Protein AF-A0A2G8K0S3-F1 (afdb_monomer)

Sequence (500 aa):
MGYPFFILQLLAITYTLSIPRPRWLHSAFIFISSLFFMLCWQFAQFTLLTQMLSIFATFMLGYIRLSTLRCVLQGQSVALVTAYILLFGNELLLTSYYPACLITLWVIVCLEPVFQVHSSRIALWILQSVILVAGTASFKFLISSLLHVADDAHIGNLLMSKISDYKDFHTLLYICSKEFDFIETETIFRFLYSLLLPSALAALLMVMYNLLKGEYNRWSRQGDAGIKNKIDLQTNPKEGAEFVYHIFQTCAFVIMAGLIMRLKLFLHSSTLFTELLCWHLVRPDGDGHYPSRRDNLSFQVFHFIKEPVTHRALVVALIAVMTVKGVDNIREQRGHVGDFENGRLEDALEWIKSNTPKDAVFAGAMPTTSAVKLSTGRPIVNHPHYEDTEMRERTLKVYSIYSRKPTREVYSTLRDMRVQYVILEYSWCVRRYRPGCSLPEIWDVEDAENRGKEPTCMRLKRNAGPFFKEVFKNSEYTILKLNKVSQKINSQRIEVSATE

Mean predicted aligned error: 11.05 Å

InterPro domains:
  IPR018732 Dpy-19/Dpy-19-like [PF10034] (2-482)
  IPR018732 Dpy-19/Dpy-19-like [PTHR31488] (3-487)

Foldseek 3Di:
DLVVLVLQLLVLLLVLLQDPADDLVSLQSNLVSLLSNVLVDVPVLVLLQLLLVLLVVLVLVQQDALNSNVSNLNSNVNSLVVNCVVVVNPLSSQLDLRVQLSVLSVVCSVCVVVLVPDDDSVVSSVVSVCSNVVSSVVSSVVSCVVVVPPLCVLVVLLLCVLVHVRAALSNLLQDLDPQQDFADPVVVVLCVVLCNVVLLVVLLVLLVVLVVVVVVVVVVVCPPDVPPVVVCSNVDGDPDSSLSSLNSSLVVLVVVCRRGVNSVSSNSSSSVVSSVVSLVQQQDPDDPDDPNPNVVSHDCVPVVCNDNVVSVVVVVVSVVSSVVVVVVVVCVVVVPDPPPDDVVLVVVLVCCQPPDDQAAEEEEPQVSQVCNCVSRVYHYLEHDPCSDPVNVVSNVLSLLQLELDDLVVNLVSCVVSVHFKYKDFVCLNPPRPDVCNRSHSSVCVVVVPSPPHRTNNVVCVVPVPDQWDFDDDDPTITMIGGDPPDPPPVPVVVVVVVPD

Solvent-accessible surface area (backbone atoms only — not comparable to full-atom values): 27281 Å² total; per-residue (Å²): 125,24,63,66,30,47,54,49,29,54,50,42,50,41,52,44,54,71,42,96,76,69,54,68,67,55,20,50,49,32,17,53,23,47,26,52,18,45,73,51,27,96,64,37,54,61,58,53,35,49,48,54,52,18,49,47,55,29,34,74,74,40,28,46,49,70,71,48,54,49,37,51,51,50,11,50,52,53,17,50,58,51,38,35,59,76,54,74,62,46,58,72,67,61,50,30,65,35,52,17,38,54,54,30,51,51,52,50,67,68,44,45,77,62,56,75,77,76,66,56,73,66,59,48,51,52,50,53,50,48,48,44,56,52,38,18,53,50,43,24,52,51,48,24,59,74,69,71,54,76,57,69,55,58,62,52,47,43,54,40,37,71,79,43,92,53,82,52,57,70,42,43,66,46,48,53,33,82,54,47,22,56,61,54,67,67,59,54,50,53,30,52,77,41,45,52,49,59,52,33,50,51,29,50,52,52,51,49,52,51,54,50,48,53,50,48,54,51,57,63,62,47,77,81,51,88,64,70,58,69,61,47,53,76,75,46,56,45,82,62,35,44,57,53,26,40,50,47,38,32,53,53,26,49,54,46,15,47,58,24,35,70,42,41,64,59,30,54,53,39,34,50,52,42,35,54,51,44,56,64,49,65,56,61,90,81,71,97,80,66,94,66,93,54,80,88,63,69,66,69,85,51,72,88,62,77,48,61,62,62,53,52,50,50,52,52,49,52,52,52,58,36,42,58,55,48,50,54,53,49,51,57,62,67,64,67,77,59,94,82,70,52,66,72,58,50,54,53,45,52,46,48,57,74,76,48,64,72,79,45,27,34,34,48,56,37,73,58,29,45,50,41,35,72,78,56,62,28,46,60,72,32,48,78,60,60,67,45,66,69,42,37,54,44,36,56,59,59,52,40,46,36,15,34,54,58,65,69,57,43,49,48,58,40,47,76,69,59,44,41,32,38,45,46,52,57,61,60,64,69,48,60,83,48,94,69,37,22,50,34,49,34,37,34,74,80,40,62,87,40,54,90,51,72,37,29,45,60,47,41,71,77,50,38,64,88,57,29,39,81,77,47,75,63,100,54,48,32,36,32,34,56,50,89,76,69,83,68,69,72,63,69,64,57,58,64,70,73,73,114

Secondary structure (DSSP, 8-state):
--HHHHHHHHHHHHHHHH-SS--HHHHHHHHHHHHHHHHH-TTHHHHHHHHHHHHHHHHHTT-S-HHHHHHHHHHHHHHHHHHHHHTTS-HHHHHSHHHHHHHHHHHHHHHHHHHHHH--HHHHHHHHHHHHHHHHHHHHHHHHHHHT--TTHHHHHHHHHHHSS---HHHHHHHTSGGGSPPPHHHHHHHHHTTHHHHHHHHHHHHHHHHHHHHHHHHHHGGG-TTTHHHHHHHSPPS-HHHHHHHHHHHHHHHHHHH-GGGHHHHHHHHHHHHHHHHHHS-----TTS--TTGGG---TTTT---HHHHHHHHHHHHHHHHHHHHHHHHHHHH---TT--HHHHHHHHHHHHHS-TT--EES-HHHHHHHHHHH---BS--S--SSHHHHHHHHHHHGGGSSS-HHHHHHHHHHTT--EEEEESHHHH--SSTT-SHHHHHHHH-STTTTSPPHHHHHHH--TTTEEEEEE-SSEEEEEEP---TTHHHHHHHTTS--

Nearest PDB structures (foldseek):
  7zlj-assembly1_A  TM=8.811E-01  e=5.340E-25  Caenorhabditis elegans
  7zli-assembly1_A  TM=8.881E-01  e=1.053E-24  Caenorhabditis elegans
  7zlh-assembly1_A  TM=8.858E-01  e=1.248E-24  Caenorhabditis elegans

Structure (mmCIF, N/CA/C/O backbone):
data_AF-A0A2G8K0S3-F1
#
_entry.id   AF-A0A2G8K0S3-F1
#
loop_
_atom_site.group_PDB
_atom_site.id
_atom_site.type_symbol
_atom_site.label_atom_id
_atom_site.label_alt_id
_atom_site.label_comp_id
_atom_site.label_asym_id
_atom_site.label_entity_id
_atom_site.label_seq_id
_atom_site.pdbx_PDB_ins_code
_atom_site.Cartn_x
_atom_site.Cartn_y
_atom_site.Cartn_z
_atom_site.occupancy
_atom_site.B_iso_or_equiv
_atom_site.auth_seq_id
_atom_site.auth_comp_id
_atom_site.auth_asym_id
_atom_site.auth_atom_id
_atom_site.pdbx_PDB_model_num
ATOM 1 N N . MET A 1 1 ? -8.699 -10.081 -4.744 1.00 68.12 1 MET A N 1
ATOM 2 C CA . MET A 1 1 ? -9.479 -9.727 -5.951 1.00 68.12 1 MET A CA 1
ATOM 3 C C . MET A 1 1 ? -8.670 -8.921 -6.973 1.00 68.12 1 MET A C 1
ATOM 5 O O . MET A 1 1 ? -8.715 -9.286 -8.133 1.00 68.12 1 MET A O 1
ATOM 9 N N . GLY A 1 2 ? -7.894 -7.889 -6.600 1.00 84.50 2 GLY A N 1
ATOM 10 C CA . GLY A 1 2 ? -7.186 -7.039 -7.585 1.00 84.50 2 GLY A CA 1
ATOM 11 C C . GLY A 1 2 ? -5.970 -7.641 -8.319 1.00 84.50 2 GLY A C 1
ATOM 12 O O . GLY A 1 2 ? -5.589 -7.145 -9.374 1.00 84.50 2 GLY A O 1
ATOM 13 N N . TYR A 1 3 ? -5.355 -8.710 -7.804 1.00 85.75 3 TYR A N 1
ATOM 14 C CA . TYR A 1 3 ? -4.085 -9.232 -8.337 1.00 85.75 3 TYR A CA 1
ATOM 15 C C . TYR A 1 3 ? -4.113 -9.697 -9.814 1.00 85.75 3 TYR A C 1
ATOM 17 O O . TYR A 1 3 ? -3.181 -9.369 -10.548 1.00 85.75 3 TYR A O 1
ATOM 25 N N . PRO A 1 4 ? -5.160 -10.383 -10.316 1.00 89.88 4 PRO A N 1
ATOM 26 C CA . PRO A 1 4 ? -5.245 -10.731 -11.737 1.00 89.88 4 PRO A CA 1
ATOM 27 C C . PRO A 1 4 ? -5.252 -9.505 -12.659 1.00 89.88 4 PRO A C 1
ATOM 29 O O . PRO A 1 4 ? -4.610 -9.522 -13.707 1.00 89.88 4 PRO A O 1
ATOM 32 N N . PHE A 1 5 ? -5.920 -8.418 -12.256 1.00 91.31 5 PHE A N 1
ATOM 33 C CA . PHE A 1 5 ? -5.940 -7.170 -13.024 1.00 91.31 5 PHE A CA 1
ATOM 34 C C . PHE A 1 5 ? -4.572 -6.494 -13.045 1.00 91.31 5 PHE A C 1
ATOM 36 O O . PHE A 1 5 ? -4.172 -5.964 -14.076 1.00 91.31 5 PHE A O 1
ATOM 43 N N . PHE A 1 6 ? -3.814 -6.594 -11.953 1.00 90.19 6 PHE A N 1
ATOM 44 C CA . PHE A 1 6 ? -2.426 -6.147 -11.921 1.00 90.19 6 PHE A CA 1
ATOM 45 C C . PHE A 1 6 ? -1.531 -6.925 -12.904 1.00 90.19 6 PHE A C 1
ATOM 47 O O . PHE A 1 6 ? -0.765 -6.318 -13.651 1.00 90.19 6 PHE A O 1
ATOM 54 N N . ILE A 1 7 ? -1.654 -8.257 -12.966 1.00 88.94 7 ILE A N 1
ATOM 55 C CA . ILE A 1 7 ? -0.929 -9.080 -13.954 1.00 88.94 7 ILE A CA 1
ATOM 56 C C . ILE A 1 7 ? -1.318 -8.680 -15.383 1.00 88.94 7 ILE A C 1
ATOM 58 O O . ILE A 1 7 ? -0.447 -8.498 -16.236 1.00 88.94 7 ILE A O 1
ATOM 62 N N . LEU A 1 8 ? -2.619 -8.506 -15.639 1.00 89.31 8 LEU A N 1
ATOM 63 C CA . LEU A 1 8 ? -3.133 -8.058 -16.933 1.00 89.31 8 LEU A CA 1
ATOM 64 C C . LEU A 1 8 ? -2.541 -6.700 -17.325 1.00 89.31 8 LEU A C 1
ATOM 66 O O . LEU A 1 8 ? -2.153 -6.492 -18.473 1.00 89.31 8 LEU A O 1
ATOM 70 N N . GLN A 1 9 ? -2.425 -5.797 -16.358 1.00 92.06 9 GLN A N 1
ATOM 71 C CA . GLN A 1 9 ? -1.863 -4.473 -16.548 1.00 92.06 9 GLN A CA 1
ATOM 72 C C . GLN A 1 9 ? -0.352 -4.514 -16.839 1.00 92.06 9 GLN A C 1
ATOM 74 O O . GLN A 1 9 ? 0.115 -3.824 -17.747 1.00 92.06 9 GLN A O 1
ATOM 79 N N . LEU A 1 10 ? 0.421 -5.346 -16.129 1.00 89.69 10 LEU A N 1
ATOM 80 C CA . LEU A 1 10 ? 1.840 -5.573 -16.440 1.00 89.69 10 LEU A CA 1
ATOM 81 C C . LEU A 1 10 ? 2.018 -6.101 -17.869 1.00 89.69 10 LEU A C 1
ATOM 83 O O . LEU A 1 10 ? 2.890 -5.628 -18.602 1.00 89.69 10 LEU A O 1
ATOM 87 N N . LEU A 1 11 ? 1.166 -7.039 -18.289 1.00 88.44 11 LEU A N 1
ATOM 88 C CA . LEU A 1 11 ? 1.160 -7.573 -19.649 1.00 88.44 11 LEU A CA 1
ATOM 89 C C . LEU A 1 11 ? 0.812 -6.487 -20.677 1.00 88.44 11 LEU A C 1
ATOM 91 O O . LEU A 1 11 ? 1.513 -6.353 -21.680 1.00 88.44 11 LEU A O 1
ATOM 95 N N . ALA A 1 12 ? -0.212 -5.672 -20.406 1.00 89.00 12 ALA A N 1
ATOM 96 C CA . ALA A 1 12 ? -0.625 -4.554 -21.253 1.00 89.00 12 ALA A CA 1
ATOM 97 C C . ALA A 1 12 ? 0.519 -3.558 -21.491 1.00 89.00 12 ALA A C 1
ATOM 99 O O . ALA A 1 12 ? 0.788 -3.173 -22.633 1.00 89.00 12 ALA A O 1
ATOM 100 N N . ILE A 1 13 ? 1.222 -3.172 -20.423 1.00 90.62 13 ILE A N 1
ATOM 101 C CA . ILE A 1 13 ? 2.364 -2.255 -20.493 1.00 90.62 13 ILE A CA 1
ATOM 102 C C . ILE A 1 13 ? 3.507 -2.904 -21.274 1.00 90.62 13 ILE A C 1
ATOM 104 O O . ILE A 1 13 ? 3.992 -2.312 -22.234 1.00 90.62 13 ILE A O 1
ATOM 108 N N . THR A 1 14 ? 3.885 -4.139 -20.940 1.00 88.31 14 THR A N 1
ATOM 109 C CA . THR A 1 14 ? 4.968 -4.875 -21.620 1.00 88.31 14 THR A CA 1
ATOM 110 C C . THR A 1 14 ? 4.727 -4.974 -23.126 1.00 88.31 14 THR A C 1
ATOM 112 O O . THR A 1 14 ? 5.618 -4.699 -23.933 1.00 88.31 14 THR A O 1
ATOM 115 N N . TYR A 1 15 ? 3.497 -5.307 -23.519 1.00 85.12 15 TYR A N 1
ATOM 116 C CA . TYR A 1 15 ? 3.098 -5.384 -24.919 1.00 85.12 15 TYR A CA 1
ATOM 117 C C . TYR A 1 15 ? 3.166 -4.015 -25.608 1.00 85.12 15 TYR A C 1
ATOM 119 O O . TYR A 1 15 ? 3.706 -3.897 -26.706 1.00 85.12 15 TYR A O 1
ATOM 127 N N . THR A 1 16 ? 2.704 -2.959 -24.936 1.00 87.38 16 THR A N 1
ATOM 128 C CA . THR A 1 16 ? 2.753 -1.581 -25.452 1.00 87.38 16 THR A CA 1
ATOM 129 C C . THR A 1 16 ? 4.190 -1.087 -25.646 1.00 87.38 16 THR A C 1
ATOM 131 O O . THR A 1 16 ? 4.475 -0.410 -26.633 1.00 87.38 16 THR A O 1
ATOM 134 N N . LEU A 1 17 ? 5.106 -1.446 -24.739 1.00 84.44 17 LEU A N 1
ATOM 135 C CA . LEU A 1 17 ? 6.533 -1.118 -24.830 1.00 84.44 17 LEU A CA 1
ATOM 136 C C . LEU A 1 17 ? 7.241 -1.870 -25.964 1.00 84.44 17 LEU A C 1
ATOM 138 O O . LEU A 1 17 ? 8.147 -1.322 -26.586 1.00 84.44 17 LEU A O 1
ATOM 142 N N . SER A 1 18 ? 6.790 -3.090 -26.266 1.00 79.81 18 SER A N 1
ATOM 143 C CA . SER A 1 18 ? 7.362 -3.931 -27.326 1.00 79.81 18 SER A CA 1
ATOM 144 C C . SER A 1 18 ? 6.983 -3.458 -28.739 1.00 79.81 18 SER A C 1
ATOM 146 O O . SER A 1 18 ? 7.616 -3.849 -29.720 1.00 79.81 18 SER A O 1
ATOM 148 N N . ILE A 1 19 ? 5.940 -2.629 -28.876 1.00 79.06 19 ILE A N 1
ATOM 149 C CA . ILE A 1 19 ? 5.393 -2.221 -30.176 1.00 79.06 19 ILE A CA 1
ATOM 150 C C . ILE A 1 19 ? 5.980 -0.886 -30.644 1.00 79.06 19 ILE A C 1
ATOM 152 O O . ILE A 1 19 ? 6.038 0.083 -29.882 1.00 79.06 19 ILE A O 1
ATOM 156 N N . PRO A 1 20 ? 6.327 -0.753 -31.942 1.00 68.62 20 PRO A N 1
ATOM 157 C CA . PRO A 1 20 ? 6.886 0.487 -32.444 1.00 68.62 20 PRO A CA 1
ATOM 158 C C . PRO A 1 20 ? 5.930 1.688 -32.406 1.00 68.62 20 PRO A C 1
ATOM 160 O O . PRO A 1 20 ? 6.318 2.812 -32.098 1.00 68.62 20 PRO A O 1
ATOM 163 N N . ARG A 1 21 ? 4.673 1.479 -32.788 1.00 77.06 21 ARG A N 1
ATOM 164 C CA . ARG A 1 21 ? 3.671 2.542 -32.879 1.00 77.06 21 ARG A CA 1
ATOM 165 C C . ARG A 1 21 ? 2.424 2.107 -32.130 1.00 77.06 21 ARG A C 1
ATOM 167 O O . ARG A 1 21 ? 1.615 1.374 -32.701 1.00 77.06 21 ARG A O 1
ATOM 174 N N . PRO A 1 22 ? 2.276 2.519 -30.865 1.00 81.88 22 PRO A N 1
ATOM 175 C CA . PRO A 1 22 ? 1.102 2.150 -30.110 1.00 81.88 22 PRO A CA 1
ATOM 176 C C . PRO A 1 22 ? -0.134 2.861 -30.671 1.00 81.88 22 PRO A C 1
ATOM 178 O O . PRO A 1 22 ? -0.113 4.057 -30.954 1.00 81.88 22 PRO A O 1
ATOM 181 N N . ARG A 1 23 ? -1.209 2.094 -30.861 1.00 88.06 23 ARG A N 1
ATOM 182 C CA . ARG A 1 23 ? -2.546 2.566 -31.231 1.00 88.06 23 ARG A CA 1
ATOM 183 C C . ARG A 1 23 ? -3.399 2.827 -29.988 1.00 88.06 23 ARG A C 1
ATOM 185 O O . ARG A 1 23 ? -3.100 2.332 -28.902 1.00 88.06 23 ARG A O 1
ATOM 192 N N . TRP A 1 24 ? -4.520 3.522 -30.184 1.00 86.69 24 TRP A N 1
ATOM 193 C CA . TRP A 1 24 ? -5.506 3.817 -29.136 1.00 86.69 24 TRP A CA 1
ATOM 194 C C . TRP A 1 24 ? -6.000 2.563 -28.391 1.00 86.69 24 TRP A C 1
ATOM 196 O O . TRP A 1 24 ? -6.238 2.624 -27.189 1.00 86.69 24 TRP A O 1
ATOM 206 N N . LEU A 1 25 ? -6.066 1.410 -29.071 1.00 89.62 25 LEU A N 1
ATOM 207 C CA . LEU A 1 25 ? -6.447 0.124 -28.477 1.00 89.62 25 LEU A CA 1
ATOM 208 C C . LEU A 1 25 ? -5.549 -0.286 -27.299 1.00 89.62 25 LEU A C 1
ATOM 210 O O . LEU A 1 25 ? -6.044 -0.836 -26.321 1.00 89.62 25 LEU A O 1
ATOM 214 N N . HIS A 1 26 ? -4.244 -0.001 -27.351 1.00 90.19 26 HIS A N 1
ATOM 215 C CA . HIS A 1 26 ? -3.357 -0.322 -26.229 1.00 90.19 26 HIS A CA 1
ATOM 216 C C . HIS A 1 26 ? -3.613 0.597 -25.036 1.00 90.19 26 HIS A C 1
ATOM 218 O O . HIS A 1 26 ? -3.608 0.140 -23.897 1.00 90.19 26 HIS A O 1
ATOM 224 N N . SER A 1 27 ? -3.904 1.875 -25.298 1.00 92.81 27 SER A N 1
ATOM 225 C CA . SER A 1 27 ? -4.324 2.818 -24.259 1.00 92.81 27 SER A CA 1
ATOM 226 C C . SER A 1 27 ? -5.636 2.369 -23.607 1.00 92.81 27 SER A C 1
ATOM 228 O O . SER A 1 27 ? -5.734 2.365 -22.385 1.00 92.81 27 SER A O 1
ATOM 230 N N . ALA A 1 28 ? -6.599 1.887 -24.403 1.00 93.81 28 ALA A N 1
ATOM 231 C CA . ALA A 1 28 ? -7.856 1.327 -23.907 1.00 93.81 28 ALA A CA 1
ATOM 232 C C . ALA A 1 28 ? -7.639 0.071 -23.043 1.00 93.81 28 ALA A C 1
ATOM 234 O O . ALA A 1 28 ? -8.274 -0.085 -22.004 1.00 93.81 28 ALA A O 1
ATOM 235 N N . PHE A 1 29 ? -6.708 -0.806 -23.425 1.00 93.88 29 PHE A N 1
ATOM 236 C CA . PHE A 1 29 ? -6.392 -1.999 -22.639 1.00 93.88 29 PHE A CA 1
ATOM 237 C C . PHE A 1 29 ? -5.720 -1.659 -21.297 1.00 93.88 29 PHE A C 1
ATOM 239 O O . PHE A 1 29 ? -6.085 -2.211 -20.255 1.00 93.88 29 PHE A O 1
ATOM 246 N N . ILE A 1 30 ? -4.795 -0.692 -21.296 1.00 95.12 30 ILE A N 1
ATOM 247 C CA . ILE A 1 30 ? -4.205 -0.144 -20.064 1.00 95.12 30 ILE A CA 1
ATOM 248 C C . ILE A 1 30 ? -5.297 0.492 -19.197 1.00 95.12 30 ILE A C 1
ATOM 250 O O . ILE A 1 30 ? -5.363 0.206 -18.009 1.00 95.12 30 ILE A O 1
ATOM 254 N N . PHE A 1 31 ? -6.192 1.280 -19.794 1.00 96.56 31 PHE A N 1
ATOM 255 C CA . PHE A 1 31 ? -7.326 1.884 -19.100 1.00 96.56 31 PHE A CA 1
ATOM 256 C C . PHE A 1 31 ? -8.194 0.841 -18.381 1.00 96.56 31 PHE A C 1
ATOM 258 O O . PHE A 1 31 ? -8.402 0.954 -17.176 1.00 96.56 31 PHE A O 1
ATOM 265 N N . ILE A 1 32 ? -8.658 -0.192 -19.093 1.00 95.62 32 ILE A N 1
ATOM 266 C CA . ILE A 1 32 ? -9.543 -1.223 -18.529 1.00 95.62 32 ILE A CA 1
ATOM 267 C C . ILE A 1 32 ? -8.844 -1.970 -17.388 1.00 95.62 32 ILE A C 1
ATOM 269 O O . ILE A 1 32 ? -9.412 -2.125 -16.307 1.00 95.62 32 ILE A O 1
ATOM 273 N N . SER A 1 33 ? -7.606 -2.418 -17.613 1.00 94.69 33 SER A N 1
ATOM 274 C CA . SER A 1 33 ? -6.843 -3.162 -16.603 1.00 94.69 33 SER A CA 1
ATOM 275 C C . SER A 1 33 ? -6.558 -2.324 -15.349 1.00 94.69 33 SER A C 1
ATOM 277 O O . SER A 1 33 ? -6.799 -2.800 -14.239 1.00 94.69 33 SER A O 1
ATOM 279 N N . SER A 1 34 ? -6.146 -1.061 -15.506 1.00 95.31 34 SER A N 1
ATOM 280 C CA . SER A 1 34 ? -5.936 -0.130 -14.391 1.00 95.31 34 SER A CA 1
ATOM 281 C C . SER A 1 34 ? -7.226 0.218 -13.651 1.00 95.31 34 SER A C 1
ATOM 283 O O . SER A 1 34 ? -7.214 0.301 -12.424 1.00 95.31 34 SER A O 1
ATOM 285 N N . LEU A 1 35 ? -8.341 0.404 -14.366 1.00 96.06 35 LEU A N 1
ATOM 286 C CA . LEU A 1 35 ? -9.636 0.719 -13.765 1.00 96.06 35 LEU A CA 1
ATOM 287 C C . LEU A 1 35 ? -10.073 -0.396 -12.816 1.00 96.06 35 LEU A C 1
ATOM 289 O O . LEU A 1 35 ? -10.313 -0.146 -11.638 1.00 96.06 35 LEU A O 1
ATOM 293 N N . PHE A 1 36 ? -10.112 -1.639 -13.298 1.00 95.25 36 PHE A N 1
ATOM 294 C CA . PHE A 1 36 ? -10.488 -2.771 -12.454 1.00 95.25 36 PHE A CA 1
ATOM 295 C C . PHE A 1 36 ? -9.498 -3.005 -11.314 1.00 95.25 36 PHE A C 1
ATOM 297 O O . PHE A 1 36 ? -9.915 -3.369 -10.216 1.00 95.25 36 PHE A O 1
ATOM 304 N N . PHE A 1 37 ? -8.205 -2.754 -11.533 1.00 94.69 37 PHE A N 1
ATOM 305 C CA . PHE A 1 37 ? -7.219 -2.849 -10.463 1.00 94.69 37 PHE A CA 1
ATOM 306 C C . PHE A 1 37 ? -7.497 -1.846 -9.331 1.00 94.69 37 PHE A C 1
ATOM 308 O O . PHE A 1 37 ? -7.522 -2.258 -8.172 1.00 94.69 37 PHE A O 1
ATOM 315 N N . MET A 1 38 ? -7.791 -0.580 -9.657 1.00 93.38 38 MET A N 1
ATOM 316 C CA . MET A 1 38 ? -8.158 0.447 -8.670 1.00 93.38 38 MET A CA 1
ATOM 317 C C . MET A 1 38 ? -9.493 0.159 -7.978 1.00 93.38 38 MET A C 1
ATOM 319 O O . MET A 1 38 ? -9.592 0.308 -6.765 1.00 93.38 38 MET A O 1
ATOM 323 N N . LEU A 1 39 ? -10.506 -0.313 -8.713 1.00 92.81 39 LEU A N 1
ATOM 324 C CA . LEU A 1 39 ? -11.806 -0.660 -8.125 1.00 92.81 39 LEU A CA 1
ATOM 325 C C . LEU A 1 39 ? -11.715 -1.854 -7.165 1.00 92.81 39 LEU A C 1
ATOM 327 O O . LEU A 1 39 ? -12.411 -1.900 -6.155 1.00 92.81 39 LEU A O 1
ATOM 331 N N . CYS A 1 40 ? -10.870 -2.838 -7.476 1.00 91.81 40 CYS A N 1
ATOM 332 C CA . CYS A 1 40 ? -10.725 -4.052 -6.673 1.00 91.81 40 CYS A CA 1
ATOM 333 C C . CYS A 1 40 ? -9.692 -3.940 -5.546 1.00 91.81 40 CYS A C 1
ATOM 335 O O . CYS A 1 40 ? -9.607 -4.862 -4.725 1.00 91.81 40 CYS A O 1
ATOM 337 N N . TRP A 1 41 ? -8.859 -2.896 -5.525 1.00 88.56 41 TRP A N 1
ATOM 338 C CA . TRP A 1 41 ? -7.837 -2.734 -4.499 1.00 88.56 41 TRP A CA 1
ATOM 339 C C . TRP A 1 41 ? -7.543 -1.269 -4.166 1.00 88.56 41 TRP A C 1
ATOM 341 O O . TRP A 1 41 ? -6.948 -0.536 -4.950 1.00 88.56 41 TRP A O 1
ATOM 351 N N . GLN A 1 42 ? -7.866 -0.891 -2.928 1.00 82.88 42 GLN A N 1
ATOM 352 C CA . GLN A 1 42 ? -7.767 0.478 -2.404 1.00 82.88 42 GLN A CA 1
ATOM 353 C C . GLN A 1 42 ? -6.354 1.081 -2.356 1.00 82.88 42 GLN A C 1
ATOM 355 O O . GLN A 1 42 ? -6.214 2.279 -2.140 1.00 82.88 42 GLN A O 1
ATOM 360 N N . PHE A 1 43 ? -5.309 0.260 -2.495 1.00 82.94 43 PHE A N 1
ATOM 361 C CA . PHE A 1 43 ? -3.904 0.687 -2.449 1.00 82.94 43 PHE A CA 1
ATOM 362 C C . PHE A 1 43 ? -3.208 0.590 -3.814 1.00 82.94 43 PHE A C 1
ATOM 364 O O . PHE A 1 43 ? -1.986 0.739 -3.904 1.00 82.94 43 PHE A O 1
ATOM 371 N N . ALA A 1 44 ? -3.976 0.360 -4.885 1.00 89.44 44 ALA A N 1
ATOM 372 C CA . ALA A 1 44 ? -3.465 0.241 -6.247 1.00 89.44 44 ALA A CA 1
ATOM 373 C C . ALA A 1 44 ? -2.611 1.446 -6.671 1.00 89.44 44 ALA A C 1
ATOM 375 O O . ALA A 1 44 ? -1.611 1.265 -7.366 1.00 89.44 44 ALA A O 1
ATOM 376 N N . GLN A 1 45 ? -2.937 2.654 -6.199 1.00 90.19 45 GLN A N 1
ATOM 377 C CA . GLN A 1 45 ? -2.224 3.896 -6.504 1.00 90.19 45 GLN A CA 1
ATOM 378 C C . GLN A 1 45 ? -0.716 3.832 -6.219 1.00 90.19 45 GLN A C 1
ATOM 380 O O . GLN A 1 45 ? 0.064 4.393 -6.986 1.00 90.19 45 GLN A O 1
ATOM 385 N N . PHE A 1 46 ? -0.270 3.109 -5.185 1.00 88.00 46 PHE A N 1
ATOM 386 C CA . PHE A 1 46 ? 1.164 2.974 -4.891 1.00 88.00 46 PHE A CA 1
ATOM 387 C C . PHE A 1 46 ? 1.879 2.139 -5.950 1.00 88.00 46 PHE A C 1
ATOM 389 O O . PHE A 1 46 ? 2.944 2.505 -6.447 1.00 88.00 46 PHE A O 1
ATOM 396 N N . THR A 1 47 ? 1.262 1.033 -6.349 1.00 90.12 47 THR A N 1
ATOM 397 C CA . THR A 1 47 ? 1.789 0.174 -7.404 1.00 90.12 47 THR A CA 1
ATOM 398 C C . THR A 1 47 ? 1.793 0.899 -8.749 1.00 90.12 47 THR A C 1
ATOM 400 O O . THR A 1 47 ? 2.821 0.908 -9.428 1.00 90.12 47 THR A O 1
ATOM 403 N N . LEU A 1 48 ? 0.698 1.577 -9.099 1.00 93.44 48 LEU A N 1
ATOM 404 C CA . LEU A 1 48 ? 0.591 2.367 -10.328 1.00 93.44 48 LEU A CA 1
ATOM 405 C C . LEU A 1 48 ? 1.616 3.511 -10.374 1.00 93.44 48 LEU A C 1
ATOM 407 O O . LEU A 1 48 ? 2.212 3.756 -11.422 1.00 93.44 48 LEU A O 1
ATOM 411 N N . LEU A 1 49 ? 1.892 4.161 -9.238 1.00 93.88 49 LEU A N 1
ATOM 412 C CA . LEU A 1 49 ? 2.948 5.167 -9.121 1.00 93.88 49 LEU A CA 1
ATOM 413 C C . LEU A 1 49 ? 4.321 4.580 -9.468 1.00 93.88 49 LEU A C 1
ATOM 415 O O . LEU A 1 49 ? 5.013 5.130 -10.323 1.00 93.88 49 LEU A O 1
ATOM 419 N N . THR A 1 50 ? 4.706 3.444 -8.873 1.00 92.44 50 THR A N 1
ATOM 420 C CA . THR A 1 50 ? 6.002 2.809 -9.191 1.00 92.44 50 THR A CA 1
ATOM 421 C C . THR A 1 50 ? 6.122 2.413 -10.664 1.00 92.44 50 THR A C 1
ATOM 423 O O . THR A 1 50 ? 7.198 2.548 -11.245 1.00 92.44 50 THR A O 1
ATOM 426 N N . GLN A 1 51 ? 5.018 2.003 -11.299 1.00 93.62 51 GLN A N 1
ATOM 427 C CA . GLN A 1 51 ? 4.989 1.712 -12.732 1.00 93.62 51 GLN A CA 1
ATOM 428 C C . GLN A 1 51 ? 5.210 2.964 -13.572 1.00 93.62 51 GLN A C 1
ATOM 430 O O . GLN A 1 51 ? 6.013 2.926 -14.501 1.00 93.62 51 GLN A O 1
ATOM 435 N N . MET A 1 52 ? 4.561 4.080 -13.234 1.00 95.25 52 MET A N 1
ATOM 436 C CA . MET A 1 52 ? 4.777 5.341 -13.944 1.00 95.25 52 MET A CA 1
ATOM 437 C C . MET A 1 52 ? 6.214 5.847 -13.786 1.00 95.25 52 MET A C 1
ATOM 439 O O . MET A 1 52 ? 6.815 6.261 -14.776 1.00 95.25 52 MET A O 1
ATOM 443 N N . LEU A 1 53 ? 6.799 5.734 -12.588 1.00 95.25 53 LEU A N 1
ATOM 444 C CA . LEU A 1 53 ? 8.204 6.076 -12.345 1.00 95.25 53 LEU A CA 1
ATOM 445 C C . LEU A 1 53 ? 9.163 5.178 -13.142 1.00 95.25 53 LEU A C 1
ATOM 447 O O . LEU A 1 53 ? 10.099 5.684 -13.757 1.00 95.25 53 LEU A O 1
ATOM 451 N N . SER A 1 54 ? 8.909 3.867 -13.205 1.00 94.38 54 SER A N 1
ATOM 452 C CA . SER A 1 54 ? 9.733 2.917 -13.972 1.00 94.38 54 SER A CA 1
ATOM 453 C C . SER A 1 54 ? 9.654 3.159 -15.483 1.00 94.38 54 SER A C 1
ATOM 455 O O . SER A 1 54 ? 10.668 3.115 -16.185 1.00 94.38 54 SER A O 1
ATOM 457 N N . ILE A 1 55 ? 8.461 3.464 -16.006 1.00 94.12 55 ILE A N 1
ATOM 458 C CA . ILE A 1 55 ? 8.266 3.823 -17.420 1.00 94.12 55 ILE A CA 1
ATOM 459 C C . ILE A 1 55 ? 8.965 5.143 -17.727 1.00 94.12 55 ILE A C 1
ATOM 461 O O . ILE A 1 55 ? 9.635 5.256 -18.752 1.00 94.12 55 ILE A O 1
ATOM 465 N N . PHE A 1 56 ? 8.853 6.124 -16.831 1.00 93.75 56 PHE A N 1
ATOM 466 C CA . PHE A 1 56 ? 9.538 7.396 -16.987 1.00 93.75 56 PHE A CA 1
ATOM 467 C C . PHE A 1 56 ? 11.059 7.221 -16.977 1.00 93.75 56 PHE A C 1
ATOM 469 O O . PHE A 1 56 ? 11.713 7.679 -17.904 1.00 93.75 56 PHE A O 1
ATOM 476 N N . ALA A 1 57 ? 11.629 6.469 -16.030 1.00 92.38 57 ALA A N 1
ATOM 477 C CA . ALA A 1 57 ? 13.059 6.149 -16.012 1.00 92.38 57 ALA A CA 1
ATOM 478 C C . ALA A 1 57 ? 13.521 5.473 -17.319 1.00 92.38 57 ALA A C 1
ATOM 480 O O . ALA A 1 57 ? 14.573 5.795 -17.871 1.00 92.38 57 ALA A O 1
ATOM 481 N N . THR A 1 58 ? 12.693 4.590 -17.876 1.00 90.75 58 THR A N 1
ATOM 482 C CA . THR A 1 58 ? 12.970 3.930 -19.159 1.00 90.75 58 THR A CA 1
ATOM 483 C C . THR A 1 58 ? 12.893 4.910 -20.347 1.00 90.75 58 THR A C 1
ATOM 485 O O . THR A 1 58 ? 13.679 4.808 -21.295 1.00 90.75 58 THR A O 1
ATOM 488 N N . PHE A 1 59 ? 11.996 5.901 -20.295 1.00 89.50 59 PHE A N 1
ATOM 489 C CA . PHE A 1 59 ? 11.950 7.022 -21.241 1.00 89.50 59 PHE A CA 1
ATOM 490 C C . PHE A 1 59 ? 13.205 7.898 -21.147 1.00 89.50 59 PHE A C 1
ATOM 492 O O . PHE A 1 59 ? 13.821 8.166 -22.178 1.00 89.50 59 PHE A O 1
ATOM 499 N N . MET A 1 60 ? 13.649 8.241 -19.934 1.00 86.38 60 MET A N 1
ATOM 500 C CA . MET A 1 60 ? 14.870 9.022 -19.700 1.00 86.38 60 MET A CA 1
ATOM 501 C C . MET A 1 60 ? 16.094 8.384 -20.364 1.00 86.38 60 MET A C 1
ATOM 503 O O . MET A 1 60 ? 16.871 9.059 -21.035 1.00 86.38 60 MET A O 1
ATOM 507 N N . LEU A 1 61 ? 16.234 7.060 -20.265 1.00 84.75 61 LEU A N 1
ATOM 508 C CA . LEU A 1 61 ? 17.340 6.318 -20.880 1.00 84.75 61 LEU A CA 1
ATOM 509 C C . LEU A 1 61 ? 17.266 6.218 -22.421 1.00 84.75 61 LEU A C 1
ATOM 511 O O . LEU A 1 61 ? 18.188 5.684 -23.048 1.00 84.75 61 LEU A O 1
ATOM 515 N N . GLY A 1 62 ? 16.201 6.730 -23.048 1.00 81.50 62 GLY A N 1
ATOM 516 C CA . GLY A 1 62 ? 16.014 6.748 -24.502 1.00 81.50 62 GLY A CA 1
ATOM 517 C C . GLY A 1 62 ? 15.545 5.418 -25.103 1.00 81.50 62 GLY A C 1
ATOM 518 O O . GLY A 1 62 ? 15.693 5.197 -26.306 1.00 81.50 62 GLY A O 1
ATOM 519 N N . TYR A 1 63 ? 15.001 4.516 -24.281 1.00 82.88 63 TYR A N 1
ATOM 520 C CA . TYR A 1 63 ? 14.432 3.242 -24.737 1.00 82.88 63 TYR A CA 1
ATOM 521 C C . TYR A 1 63 ? 12.973 3.383 -25.193 1.00 82.88 63 TYR A C 1
ATOM 523 O O . TYR A 1 63 ? 12.500 2.620 -26.031 1.00 82.88 63 TYR A O 1
ATOM 531 N N . ILE A 1 64 ? 12.247 4.378 -24.677 1.00 86.25 64 ILE A N 1
ATOM 532 C CA . ILE A 1 64 ? 10.829 4.603 -24.984 1.00 86.25 64 ILE A CA 1
ATOM 533 C C . ILE A 1 64 ? 10.663 5.891 -25.790 1.00 86.25 64 ILE A C 1
ATOM 535 O O . ILE A 1 64 ? 11.303 6.902 -25.518 1.00 86.25 64 ILE A O 1
ATOM 539 N N . ARG A 1 65 ? 9.754 5.874 -26.772 1.00 86.19 65 ARG A N 1
ATOM 540 C CA . ARG A 1 65 ? 9.334 7.078 -27.506 1.00 86.19 65 ARG A CA 1
ATOM 541 C C . ARG A 1 65 ? 8.293 7.879 -26.735 1.00 86.19 65 ARG A C 1
ATOM 543 O O . ARG A 1 65 ? 7.425 7.307 -26.078 1.00 86.19 65 ARG A O 1
ATOM 550 N N . LEU A 1 66 ? 8.266 9.190 -26.972 1.00 87.88 66 LEU A N 1
ATOM 551 C CA . LEU A 1 66 ? 7.246 10.087 -26.422 1.00 87.88 66 LEU A CA 1
ATOM 552 C C . LEU A 1 66 ? 5.809 9.635 -26.746 1.00 87.88 66 LEU A C 1
ATOM 554 O O . LEU A 1 66 ? 4.925 9.747 -25.904 1.00 87.88 66 LEU A O 1
ATOM 558 N N . SER A 1 67 ? 5.570 9.066 -27.934 1.00 87.38 67 SER A N 1
ATOM 559 C CA . SER A 1 67 ? 4.262 8.507 -28.319 1.00 87.38 67 SER A CA 1
ATOM 560 C C . SER A 1 67 ? 3.824 7.345 -27.426 1.00 87.38 67 SER A C 1
ATOM 562 O O . SER A 1 67 ? 2.647 7.218 -27.100 1.00 87.38 67 SER A O 1
ATOM 564 N N . THR A 1 68 ? 4.769 6.497 -27.022 1.00 89.81 68 THR A N 1
ATOM 565 C CA . THR A 1 68 ? 4.508 5.343 -26.160 1.00 89.81 68 THR A CA 1
ATOM 566 C C . THR A 1 68 ? 4.262 5.788 -24.726 1.00 89.81 68 THR A C 1
ATOM 568 O O . THR A 1 68 ? 3.288 5.344 -24.124 1.00 89.81 68 THR A O 1
ATOM 571 N N . LEU A 1 69 ? 5.059 6.736 -24.219 1.00 92.19 69 LEU A N 1
ATOM 572 C CA . LEU A 1 69 ? 4.818 7.353 -22.914 1.00 92.19 69 LEU A CA 1
ATOM 573 C C . LEU A 1 69 ? 3.432 8.017 -22.857 1.00 92.19 69 LEU A C 1
ATOM 575 O O . LEU A 1 69 ? 2.668 7.739 -21.938 1.00 92.19 69 LEU A O 1
ATOM 579 N N . ARG A 1 70 ? 3.067 8.811 -23.876 1.00 92.75 70 ARG A N 1
ATOM 580 C CA . ARG A 1 70 ? 1.732 9.426 -24.015 1.00 92.75 70 ARG A CA 1
ATOM 581 C C . ARG A 1 70 ? 0.606 8.393 -24.009 1.00 92.75 70 ARG A C 1
ATOM 583 O O . ARG A 1 70 ? -0.382 8.588 -23.314 1.00 92.75 70 ARG A O 1
ATOM 590 N N . CYS A 1 71 ? 0.761 7.291 -24.745 1.00 93.56 71 CYS A N 1
ATOM 591 C CA . CYS A 1 71 ? -0.244 6.227 -24.814 1.00 93.56 71 CYS A CA 1
ATOM 592 C C . CYS A 1 71 ? -0.528 5.599 -23.441 1.00 93.56 71 CYS A C 1
ATOM 594 O O . CYS A 1 71 ? -1.693 5.396 -23.086 1.00 93.56 71 CYS A O 1
ATOM 596 N N . VAL A 1 72 ? 0.526 5.292 -22.673 1.00 95.00 72 VAL A N 1
ATOM 597 C CA . VAL A 1 72 ? 0.386 4.743 -21.316 1.00 95.00 72 VAL A CA 1
ATOM 598 C C . VAL A 1 72 ? -0.214 5.787 -20.380 1.00 95.00 72 VAL A C 1
ATOM 600 O O . VAL A 1 72 ? -1.173 5.490 -19.670 1.00 95.00 72 VAL A O 1
ATOM 603 N N . LEU A 1 73 ? 0.325 7.008 -20.408 1.00 95.62 73 LEU A N 1
ATOM 604 C CA . LEU A 1 73 ? -0.102 8.108 -19.552 1.00 95.62 73 LEU A CA 1
ATOM 605 C C . LEU A 1 73 ? -1.594 8.414 -19.741 1.00 95.62 73 LEU A C 1
ATOM 607 O O . LEU A 1 73 ? -2.325 8.512 -18.763 1.00 95.62 73 LEU A O 1
ATOM 611 N N . GLN A 1 74 ? -2.069 8.457 -20.988 1.00 95.25 74 GLN A N 1
ATOM 612 C CA . GLN A 1 74 ? -3.482 8.643 -21.309 1.00 95.25 74 GLN A CA 1
ATOM 613 C C . GLN A 1 74 ? -4.368 7.536 -20.725 1.00 95.25 74 GLN A C 1
ATOM 615 O O . GLN A 1 74 ? -5.370 7.844 -20.083 1.00 95.25 74 GLN A O 1
ATOM 620 N N . GLY A 1 75 ? -3.995 6.263 -20.896 1.00 95.75 75 GLY A N 1
ATOM 621 C CA . GLY A 1 75 ? -4.785 5.139 -20.381 1.00 95.75 75 GLY A CA 1
ATOM 622 C C . GLY A 1 75 ? -4.908 5.177 -18.855 1.00 95.75 75 GLY A C 1
ATOM 623 O O . GLY A 1 75 ? -5.995 5.001 -18.311 1.00 95.75 75 GLY A O 1
ATOM 624 N N . GLN A 1 76 ? -3.804 5.490 -18.172 1.00 95.75 76 GLN A N 1
ATOM 625 C CA . GLN A 1 76 ? -3.749 5.623 -16.714 1.00 95.75 76 GLN A CA 1
ATOM 626 C C . GLN A 1 76 ? -4.546 6.832 -16.201 1.00 95.75 76 GLN A C 1
ATOM 628 O O . GLN A 1 76 ? -5.312 6.703 -15.250 1.00 95.75 76 GLN A O 1
ATOM 633 N N . SER A 1 77 ? -4.429 7.998 -16.847 1.00 96.12 77 SER A N 1
ATOM 634 C CA . SER A 1 77 ? -5.178 9.199 -16.453 1.00 96.12 77 SER A CA 1
ATOM 635 C C . SER A 1 77 ? -6.688 9.026 -16.624 1.00 96.12 77 SER A C 1
ATOM 637 O O . SER A 1 77 ? -7.447 9.382 -15.725 1.00 96.12 77 SER A O 1
ATOM 639 N N . VAL A 1 78 ? -7.137 8.439 -17.740 1.00 96.56 78 VAL A N 1
ATOM 640 C CA . VAL A 1 78 ? -8.567 8.153 -17.957 1.00 96.56 78 VAL A CA 1
ATOM 641 C C . VAL A 1 78 ? -9.068 7.126 -16.939 1.00 96.56 78 VAL A C 1
ATOM 643 O O . VAL A 1 78 ? -10.178 7.269 -16.423 1.00 96.56 78 VAL A O 1
ATOM 646 N N . ALA A 1 79 ? -8.246 6.131 -16.589 1.00 96.62 79 ALA A N 1
ATOM 647 C CA . ALA A 1 79 ? -8.600 5.143 -15.573 1.00 96.62 79 ALA A CA 1
ATOM 648 C C . ALA A 1 79 ? -8.772 5.792 -14.202 1.00 96.62 79 ALA A C 1
ATOM 650 O O . ALA A 1 79 ? -9.743 5.485 -13.521 1.00 96.62 79 ALA A O 1
ATOM 651 N N . LEU A 1 80 ? -7.877 6.709 -13.821 1.00 95.50 80 LEU A N 1
ATOM 652 C CA . LEU A 1 80 ? -7.939 7.419 -12.544 1.00 95.50 80 LEU A CA 1
ATOM 653 C C . LEU A 1 80 ? -9.227 8.240 -12.417 1.00 95.50 80 LEU A C 1
ATOM 655 O O . LEU A 1 80 ? -9.941 8.101 -11.430 1.00 95.50 80 LEU A O 1
ATOM 659 N N . VAL A 1 81 ? -9.541 9.064 -13.422 1.00 94.94 81 VAL A N 1
ATOM 660 C CA . VAL A 1 81 ? -10.755 9.900 -13.413 1.00 94.94 81 VAL A CA 1
ATOM 661 C C . VAL A 1 81 ? -12.008 9.026 -13.349 1.00 94.94 81 VAL A C 1
ATOM 663 O O . VAL A 1 81 ? -12.913 9.287 -12.560 1.00 94.94 81 VAL A O 1
ATOM 666 N N . THR A 1 82 ? -12.039 7.947 -14.132 1.00 95.62 82 THR A N 1
ATOM 667 C CA . THR A 1 82 ? -13.170 7.009 -14.134 1.00 95.62 82 THR A CA 1
ATOM 668 C C . THR A 1 82 ? -13.307 6.292 -12.790 1.00 95.62 82 THR A C 1
ATOM 670 O O . THR A 1 82 ? -14.408 6.201 -12.253 1.00 95.62 82 THR A O 1
ATOM 673 N N . ALA A 1 83 ? -12.198 5.818 -12.215 1.00 95.12 83 ALA A N 1
ATOM 674 C CA . ALA A 1 83 ? -12.182 5.160 -10.914 1.00 95.12 83 ALA A CA 1
ATOM 675 C C . ALA A 1 83 ? -12.649 6.104 -9.802 1.00 95.12 83 ALA A C 1
ATOM 677 O O . ALA A 1 83 ? -13.446 5.697 -8.968 1.00 95.12 83 ALA A O 1
ATOM 678 N N . TYR A 1 84 ? -12.216 7.366 -9.821 1.00 92.75 84 TYR A N 1
ATOM 679 C CA . TYR A 1 84 ? -12.646 8.377 -8.855 1.00 92.75 84 TYR A CA 1
ATOM 680 C C . TYR A 1 84 ? -14.169 8.579 -8.867 1.00 92.75 84 TYR A C 1
ATOM 682 O O . TYR A 1 84 ? -14.799 8.579 -7.810 1.00 92.75 84 TYR A O 1
ATOM 690 N N . ILE A 1 85 ? -14.775 8.667 -10.058 1.00 94.31 85 ILE A N 1
ATOM 691 C CA . ILE A 1 85 ? -16.234 8.782 -10.209 1.00 94.31 85 ILE A CA 1
ATOM 692 C C . ILE A 1 85 ? -16.936 7.517 -9.694 1.00 94.31 85 ILE A C 1
ATOM 694 O O . ILE A 1 85 ? -17.891 7.610 -8.927 1.00 94.31 85 ILE A O 1
ATOM 698 N N . LEU A 1 86 ? -16.461 6.330 -10.088 1.00 94.62 86 LEU A N 1
ATOM 699 C CA . LEU A 1 86 ? -17.071 5.051 -9.702 1.00 94.62 86 LEU A CA 1
ATOM 700 C C . LEU A 1 86 ? -16.901 4.712 -8.214 1.00 94.62 86 LEU A C 1
ATOM 702 O O . LEU A 1 86 ? -17.711 3.973 -7.662 1.00 94.62 86 LEU A O 1
ATOM 706 N N . LEU A 1 87 ? -15.873 5.254 -7.563 1.00 91.75 87 LEU A N 1
ATOM 707 C CA . LEU A 1 87 ? -15.638 5.137 -6.123 1.00 91.75 87 LEU A CA 1
ATOM 708 C C . LEU A 1 87 ? -16.301 6.272 -5.328 1.00 91.75 87 LEU A C 1
ATOM 710 O O . LEU A 1 87 ? -15.910 6.518 -4.190 1.00 91.75 87 LEU A O 1
ATOM 714 N N . PHE A 1 88 ? -17.286 6.959 -5.918 1.00 90.88 88 PHE A N 1
ATOM 715 C CA . PHE A 1 88 ? -18.084 8.010 -5.279 1.00 90.88 88 PHE A CA 1
ATOM 716 C C . PHE A 1 88 ? -17.247 9.133 -4.656 1.00 90.88 88 PHE A C 1
ATOM 718 O O . PHE A 1 88 ? -17.558 9.624 -3.575 1.00 90.88 88 PHE A O 1
ATOM 725 N N . GLY A 1 89 ? -16.186 9.552 -5.349 1.00 83.75 89 GLY A N 1
ATOM 726 C CA . GLY A 1 89 ? -15.366 10.676 -4.911 1.00 83.75 89 GLY A CA 1
ATOM 727 C C . GLY A 1 89 ? -14.361 10.330 -3.814 1.00 83.75 89 GLY A C 1
ATOM 728 O O . GLY A 1 89 ? -14.052 11.190 -3.000 1.00 83.75 89 GLY A O 1
ATOM 729 N N . ASN A 1 90 ? -13.840 9.098 -3.794 1.00 83.38 90 ASN A N 1
ATOM 730 C CA . ASN A 1 90 ? -12.834 8.660 -2.822 1.00 83.38 90 ASN A CA 1
ATOM 731 C C . ASN A 1 90 ? -11.638 9.634 -2.742 1.00 83.38 90 ASN A C 1
ATOM 733 O O . ASN A 1 90 ? -10.815 9.711 -3.660 1.00 83.38 90 ASN A O 1
ATOM 737 N N . GLU A 1 91 ? -11.550 10.349 -1.620 1.00 79.94 91 GLU A N 1
ATOM 738 C CA . GLU A 1 91 ? -10.568 11.408 -1.376 1.00 79.94 91 GLU A CA 1
ATOM 739 C C . GLU A 1 91 ? -9.135 10.865 -1.331 1.00 79.94 91 GLU A C 1
ATOM 741 O O . GLU A 1 91 ? -8.246 11.437 -1.964 1.00 79.94 91 GLU A O 1
ATOM 746 N N . LEU A 1 92 ? -8.933 9.690 -0.720 1.00 77.56 92 LEU A N 1
ATOM 747 C CA . LEU A 1 92 ? -7.627 9.027 -0.603 1.00 77.56 92 LEU A CA 1
ATOM 748 C C . LEU A 1 92 ? -6.981 8.763 -1.970 1.00 77.56 92 LEU A C 1
ATOM 750 O O . LEU A 1 92 ? -5.760 8.829 -2.132 1.00 77.56 92 LEU A O 1
ATOM 754 N N . LEU A 1 93 ? -7.794 8.438 -2.980 1.00 83.62 93 LEU A N 1
ATOM 755 C CA . LEU A 1 93 ? -7.285 8.184 -4.324 1.00 83.62 93 LEU A CA 1
ATOM 756 C C . LEU A 1 93 ? -6.691 9.463 -4.932 1.00 83.62 93 LEU A C 1
ATOM 758 O O . LEU A 1 93 ? -5.622 9.404 -5.548 1.00 83.62 93 LEU A O 1
ATOM 762 N N . LEU A 1 94 ? -7.362 10.604 -4.739 1.00 83.81 94 LEU A N 1
ATOM 763 C CA . LEU A 1 94 ? -7.020 11.884 -5.358 1.00 83.81 94 LEU A CA 1
ATOM 764 C C . LEU A 1 94 ? -5.881 12.619 -4.632 1.00 83.81 94 LEU A C 1
ATOM 766 O O . LEU A 1 94 ? -5.060 13.253 -5.294 1.00 83.81 94 LEU A O 1
ATOM 770 N N . THR A 1 95 ? -5.793 12.507 -3.303 1.00 82.88 95 THR A N 1
ATOM 771 C CA . THR A 1 95 ? -4.738 13.153 -2.495 1.00 82.88 95 THR A CA 1
ATOM 772 C C . THR A 1 95 ? -3.397 12.417 -2.533 1.00 82.88 95 THR A C 1
ATOM 774 O O . THR A 1 95 ? -2.360 12.972 -2.160 1.00 82.88 95 THR A O 1
ATOM 777 N N . SER A 1 96 ? -3.387 11.183 -3.044 1.00 86.44 96 SER A N 1
ATOM 778 C CA . SER A 1 96 ? -2.173 10.380 -3.158 1.00 86.44 96 SER A CA 1
ATOM 779 C C . SER A 1 96 ? -1.121 10.989 -4.108 1.00 86.44 96 SER A C 1
ATOM 781 O O . SER A 1 96 ? -1.387 11.842 -4.954 1.00 86.44 96 SER A O 1
ATOM 783 N N . TYR A 1 97 ? 0.123 10.503 -4.025 1.00 89.25 97 TYR A N 1
ATOM 784 C CA . TYR A 1 97 ? 1.205 10.930 -4.928 1.00 89.25 97 TYR A CA 1
ATOM 785 C C . TYR A 1 97 ? 0.977 10.533 -6.399 1.00 89.25 97 TYR A C 1
ATOM 787 O O . TYR A 1 97 ? 1.638 11.069 -7.288 1.00 89.25 97 TYR A O 1
ATOM 795 N N . TYR A 1 98 ? 0.072 9.590 -6.679 1.00 92.88 98 TYR A N 1
ATOM 796 C CA . TYR A 1 98 ? -0.148 9.056 -8.023 1.00 92.88 98 TYR A CA 1
ATOM 797 C C . TYR A 1 98 ? -0.805 10.069 -8.985 1.00 92.88 98 TYR A C 1
ATOM 799 O O . TYR A 1 98 ? -0.192 10.349 -10.019 1.00 92.88 98 TYR A O 1
ATOM 807 N N . PRO A 1 99 ? -1.958 10.694 -8.669 1.00 93.44 99 PRO A N 1
ATOM 808 C CA . PRO A 1 99 ? -2.519 11.795 -9.457 1.00 93.44 99 PRO A CA 1
ATOM 809 C C . PRO A 1 99 ? -1.530 12.942 -9.674 1.00 93.44 99 PRO A C 1
ATOM 811 O O . PRO A 1 99 ? -1.340 13.386 -10.806 1.00 93.44 99 PRO A O 1
ATOM 814 N N . ALA A 1 100 ? -0.840 13.376 -8.614 1.00 94.06 100 ALA A N 1
ATOM 815 C CA . ALA A 1 100 ? 0.158 14.441 -8.696 1.00 94.06 100 ALA A CA 1
ATOM 816 C C . ALA A 1 100 ? 1.316 14.078 -9.647 1.00 94.06 100 ALA A C 1
ATOM 818 O O . ALA A 1 100 ? 1.767 14.912 -10.437 1.00 94.06 100 ALA A O 1
ATOM 819 N N . CYS A 1 101 ? 1.759 12.819 -9.632 1.00 96.06 101 CYS A N 1
ATOM 820 C CA . CYS A 1 101 ? 2.775 12.318 -10.553 1.00 96.06 101 CYS A CA 1
ATOM 821 C C . CYS A 1 101 ? 2.261 12.294 -12.000 1.00 96.06 101 CYS A C 1
ATOM 823 O O . CYS A 1 101 ? 2.968 12.740 -12.900 1.00 96.06 101 CYS A O 1
ATOM 825 N N . LEU A 1 102 ? 1.019 11.853 -12.239 1.00 96.44 102 LEU A N 1
ATOM 826 C CA . LEU A 1 102 ? 0.411 11.857 -13.575 1.00 96.44 102 LEU A CA 1
ATOM 827 C C . LEU A 1 102 ? 0.313 13.273 -14.162 1.00 96.44 102 LEU A C 1
ATOM 829 O O . LEU A 1 102 ? 0.679 13.472 -15.320 1.00 96.44 102 LEU A O 1
ATOM 833 N N . ILE A 1 103 ? -0.135 14.255 -13.372 1.00 95.69 103 ILE A N 1
ATOM 834 C CA . ILE A 1 103 ? -0.199 15.667 -13.789 1.00 95.69 103 ILE A CA 1
ATOM 835 C C . ILE A 1 103 ? 1.205 16.174 -14.134 1.00 95.69 103 ILE A C 1
ATOM 837 O O . ILE A 1 103 ? 1.415 16.757 -15.198 1.00 95.69 103 ILE A O 1
ATOM 841 N N . THR A 1 104 ? 2.188 15.888 -13.280 1.00 95.94 104 THR A N 1
ATOM 842 C CA . THR A 1 104 ? 3.583 16.285 -13.517 1.00 95.94 104 THR A CA 1
ATOM 843 C C . THR A 1 104 ? 4.149 15.662 -14.794 1.00 95.94 104 THR A C 1
ATOM 845 O O . THR A 1 104 ? 4.797 16.342 -15.588 1.00 95.94 104 THR A O 1
ATOM 848 N N . LEU A 1 105 ? 3.869 14.381 -15.045 1.00 95.81 105 LEU A N 1
ATOM 849 C CA . LEU A 1 105 ? 4.290 13.692 -16.264 1.00 95.81 105 LEU A CA 1
ATOM 850 C C . LEU A 1 105 ? 3.634 14.285 -17.515 1.00 95.81 105 LEU A C 1
ATOM 852 O O . LEU A 1 105 ? 4.309 14.418 -18.534 1.00 95.81 105 LEU A O 1
ATOM 856 N N . TRP A 1 106 ? 2.364 14.699 -17.448 1.00 96.06 106 TRP A N 1
ATOM 857 C CA . TRP A 1 106 ? 1.718 15.442 -18.536 1.00 96.06 106 TRP A CA 1
ATOM 858 C C . TRP A 1 106 ? 2.424 16.769 -18.816 1.00 96.06 106 TRP A C 1
ATOM 860 O O . TRP A 1 106 ? 2.699 17.072 -19.976 1.00 96.06 106 TRP A O 1
ATOM 870 N N . VAL A 1 107 ? 2.789 17.520 -17.772 1.00 94.12 107 VAL A N 1
ATOM 871 C CA . VAL A 1 107 ? 3.572 18.759 -17.908 1.00 94.12 107 VAL A CA 1
ATOM 872 C C . VAL A 1 107 ? 4.914 18.482 -18.592 1.00 94.12 107 VAL A C 1
ATOM 874 O O . VAL A 1 107 ? 5.238 19.145 -19.575 1.00 94.12 107 VAL A O 1
ATOM 877 N N . ILE A 1 108 ? 5.662 17.462 -18.157 1.00 92.19 108 ILE A N 1
ATOM 878 C CA . ILE A 1 108 ? 6.946 17.087 -18.778 1.00 92.19 108 ILE A CA 1
ATOM 879 C C . ILE A 1 108 ? 6.756 16.720 -20.257 1.00 92.19 108 ILE A C 1
ATOM 881 O O . ILE A 1 108 ? 7.496 17.196 -21.114 1.00 92.19 108 ILE A O 1
ATOM 885 N N . VAL A 1 109 ? 5.732 15.930 -20.579 1.00 91.50 109 VAL A N 1
ATOM 886 C CA . VAL A 1 109 ? 5.409 15.505 -21.951 1.00 91.50 109 VAL A CA 1
ATOM 887 C C . VAL A 1 109 ? 5.015 16.675 -22.866 1.00 91.50 109 VAL A C 1
ATOM 889 O O . VAL A 1 109 ? 5.237 16.603 -24.083 1.00 91.50 109 VAL A O 1
ATOM 892 N N . CYS A 1 110 ? 4.417 17.729 -22.309 1.00 90.94 110 CYS A N 1
ATOM 893 C CA . CYS A 1 110 ? 4.093 18.968 -23.018 1.00 90.94 110 CYS A CA 1
ATOM 894 C C . CYS A 1 110 ? 5.318 19.876 -23.206 1.00 90.94 110 CYS A C 1
ATOM 896 O O . CYS A 1 110 ? 5.410 20.550 -24.229 1.00 90.94 110 CYS A O 1
ATOM 898 N N . LEU A 1 111 ? 6.260 19.872 -22.258 1.00 88.56 111 LEU A N 1
ATOM 899 C CA . LEU A 1 111 ? 7.499 20.662 -22.305 1.00 88.56 111 LEU A CA 1
ATOM 900 C C . LEU A 1 111 ? 8.633 19.991 -23.100 1.00 88.56 111 LEU A C 1
ATOM 902 O O . LEU A 1 111 ? 9.560 20.670 -23.535 1.00 88.56 111 LEU A O 1
ATOM 906 N N . GLU A 1 112 ? 8.543 18.683 -23.353 1.00 84.56 112 GLU A N 1
ATOM 907 C CA . GLU A 1 112 ? 9.484 17.909 -24.175 1.00 84.56 112 GLU A CA 1
ATOM 908 C C . GLU A 1 112 ? 9.931 18.591 -25.490 1.00 84.56 112 GLU A C 1
ATOM 910 O O . GLU A 1 112 ? 11.138 18.643 -25.729 1.00 84.56 112 GLU A O 1
ATOM 915 N N . PRO A 1 113 ? 9.049 19.165 -26.341 1.00 79.94 113 PRO A N 1
ATOM 916 C CA . PRO A 1 113 ? 9.487 19.868 -27.552 1.00 79.94 113 PRO A CA 1
ATOM 917 C C . PRO A 1 113 ? 10.408 21.068 -27.278 1.00 79.94 113 PRO A C 1
ATOM 919 O O . PRO A 1 113 ? 11.262 21.371 -28.106 1.00 79.94 113 PRO A O 1
ATOM 922 N N . VAL A 1 114 ? 10.272 21.731 -26.126 1.00 80.50 114 VAL A N 1
ATOM 923 C CA . VAL A 1 114 ? 11.119 22.866 -25.720 1.00 80.50 114 VAL A CA 1
ATOM 924 C C . VAL A 1 114 ? 12.473 22.368 -25.209 1.00 80.50 114 VAL A C 1
ATOM 926 O O . VAL A 1 114 ? 13.516 22.932 -25.541 1.00 80.50 114 VAL A O 1
ATOM 929 N N . PHE A 1 115 ? 12.478 21.266 -24.454 1.00 77.06 115 PHE A N 1
ATOM 930 C CA . PHE A 1 115 ? 13.694 20.666 -23.903 1.00 77.06 115 PHE A CA 1
ATOM 931 C C . PHE A 1 115 ? 14.681 20.199 -24.977 1.00 77.06 115 PHE A C 1
ATOM 933 O O . PHE A 1 115 ? 15.894 20.315 -24.795 1.00 77.06 115 PHE A O 1
ATOM 940 N N . GLN A 1 116 ? 14.189 19.737 -26.128 1.00 66.25 116 GLN A N 1
ATOM 941 C CA . GLN A 1 116 ? 15.053 19.236 -27.201 1.00 66.25 116 GLN A CA 1
ATOM 942 C C . GLN A 1 116 ? 15.876 20.323 -27.909 1.00 66.25 116 GLN A C 1
ATOM 944 O O . GLN A 1 116 ? 16.841 19.993 -28.596 1.00 66.25 116 GLN A O 1
ATOM 949 N N . VAL A 1 117 ? 15.548 21.604 -27.723 1.00 65.38 117 VAL A N 1
ATOM 950 C CA . VAL A 1 117 ? 16.209 22.714 -28.427 1.00 65.38 117 VAL A CA 1
ATOM 951 C C . VAL A 1 117 ? 17.493 23.181 -27.728 1.00 65.38 117 VAL A C 1
ATOM 953 O O . VAL A 1 117 ? 18.369 23.730 -28.391 1.00 65.38 117 VAL A O 1
ATOM 956 N N . HIS A 1 118 ? 17.635 22.992 -26.409 1.00 55.75 118 HIS A N 1
ATOM 957 C CA . HIS A 1 118 ? 18.525 23.863 -25.621 1.00 55.75 118 HIS A CA 1
ATOM 958 C C . HIS A 1 118 ? 19.495 23.180 -24.639 1.00 55.75 118 HIS A C 1
ATOM 960 O O . HIS A 1 118 ? 20.145 23.881 -23.867 1.00 55.75 118 HIS A O 1
ATOM 966 N N . SER A 1 119 ? 19.628 21.845 -24.595 1.00 63.28 119 SER A N 1
ATOM 967 C CA . SER A 1 119 ? 20.445 21.211 -23.537 1.00 63.28 119 SER A CA 1
ATOM 968 C C . SER A 1 119 ? 21.177 19.920 -23.906 1.00 63.28 119 SER A C 1
ATOM 970 O O . SER A 1 119 ? 20.785 19.162 -24.792 1.00 63.28 119 SER A O 1
ATOM 972 N N . SER A 1 120 ? 22.269 19.660 -23.175 1.00 74.81 120 SER A N 1
ATOM 973 C CA . SER A 1 120 ? 22.974 18.376 -23.178 1.00 74.81 120 SER A CA 1
ATOM 974 C C . SER A 1 120 ? 22.101 17.284 -22.538 1.00 74.81 120 SER A C 1
ATOM 976 O O . SER A 1 120 ? 21.307 17.557 -21.639 1.00 74.81 120 SER A O 1
ATOM 978 N N . ARG A 1 121 ? 22.241 16.022 -22.975 1.00 72.50 121 ARG A N 1
ATOM 979 C CA . ARG A 1 121 ? 21.369 14.919 -22.510 1.00 72.50 121 ARG A CA 1
ATOM 980 C C . ARG A 1 121 ? 21.401 14.707 -20.994 1.00 72.50 121 ARG A C 1
ATOM 982 O O . ARG A 1 121 ? 20.367 14.440 -20.402 1.00 72.50 121 ARG A O 1
ATOM 989 N N . ILE A 1 122 ? 22.565 14.860 -20.365 1.00 79.12 122 ILE A N 1
ATOM 990 C CA . ILE A 1 122 ? 22.711 14.690 -18.911 1.00 79.12 122 ILE A CA 1
ATOM 991 C C . ILE A 1 122 ? 22.017 15.834 -18.160 1.00 79.12 122 ILE A C 1
ATOM 993 O O . ILE A 1 122 ? 21.322 15.588 -17.179 1.00 79.12 122 ILE A O 1
ATOM 997 N N . ALA A 1 123 ? 22.147 17.074 -18.645 1.00 81.50 123 ALA A N 1
ATOM 998 C CA . ALA A 1 123 ? 21.443 18.214 -18.062 1.00 81.50 123 ALA A CA 1
ATOM 999 C C . ALA A 1 123 ? 19.921 18.053 -18.185 1.00 81.50 123 ALA A C 1
ATOM 1001 O O . ALA A 1 123 ? 19.201 18.322 -17.227 1.00 81.50 123 ALA A O 1
ATOM 1002 N N . LEU A 1 124 ? 19.438 17.526 -19.317 1.00 83.06 124 LEU A N 1
ATOM 1003 C CA . LEU A 1 124 ? 18.029 17.167 -19.494 1.00 83.06 124 LEU A CA 1
ATOM 1004 C C . LEU A 1 124 ? 17.578 16.095 -18.504 1.00 83.06 124 LEU A C 1
ATOM 1006 O O . LEU A 1 124 ? 16.503 16.224 -17.926 1.00 83.06 124 LEU A O 1
ATOM 1010 N N . TRP A 1 125 ? 18.408 15.078 -18.254 1.00 85.56 125 TRP A N 1
ATOM 1011 C CA . TRP A 1 125 ? 18.081 14.039 -17.284 1.00 85.56 125 TRP A CA 1
ATOM 1012 C C . TRP A 1 125 ? 17.889 14.571 -15.874 1.00 85.56 125 TRP A C 1
ATOM 1014 O O . TRP A 1 125 ? 16.900 14.244 -15.213 1.00 85.56 125 TRP A O 1
ATOM 1024 N N . ILE A 1 126 ? 18.816 15.420 -15.439 1.00 87.56 126 ILE A N 1
ATOM 1025 C CA . ILE A 1 126 ? 18.758 16.065 -14.130 1.00 87.56 126 ILE A CA 1
ATOM 1026 C C . ILE A 1 126 ? 17.533 16.979 -14.064 1.00 87.56 126 ILE A C 1
ATOM 1028 O O . ILE A 1 126 ? 16.734 16.853 -13.140 1.00 87.56 126 ILE A O 1
ATOM 1032 N N . LEU A 1 127 ? 17.334 17.837 -15.068 1.00 89.50 127 LEU A N 1
ATOM 1033 C CA . LEU A 1 127 ? 16.225 18.787 -15.105 1.00 89.50 127 LEU A CA 1
ATOM 1034 C C . LEU A 1 127 ? 14.862 18.086 -15.052 1.00 89.50 127 LEU A C 1
ATOM 1036 O O . LEU A 1 127 ? 14.029 18.425 -14.218 1.00 89.50 127 LEU A O 1
ATOM 1040 N N . GLN A 1 128 ? 14.634 17.082 -15.899 1.00 89.69 128 GLN A N 1
ATOM 1041 C CA . GLN A 1 128 ? 13.371 16.342 -15.937 1.00 89.69 128 GLN A CA 1
ATOM 1042 C C . GLN A 1 128 ? 13.119 15.551 -14.646 1.00 89.69 128 GLN A C 1
ATOM 1044 O O . GLN A 1 128 ? 11.979 15.477 -14.192 1.00 89.69 128 GLN A O 1
ATOM 1049 N N . SER A 1 129 ? 14.170 15.019 -14.014 1.00 90.25 129 SER A N 1
ATOM 1050 C CA . SER A 1 129 ? 14.057 14.351 -12.710 1.00 90.25 129 SER A CA 1
ATOM 1051 C C . SER A 1 129 ? 13.702 15.339 -11.596 1.00 90.25 129 SER A C 1
ATOM 1053 O O . SER A 1 129 ? 12.831 15.054 -10.776 1.00 90.25 129 SER A O 1
ATOM 1055 N N . VAL A 1 130 ? 14.321 16.525 -11.591 1.00 92.19 130 VAL A N 1
ATOM 1056 C CA . VAL A 1 130 ? 13.997 17.605 -10.646 1.00 92.19 130 VAL A CA 1
ATOM 1057 C C . VAL A 1 130 ? 12.554 18.066 -10.835 1.00 92.19 130 VAL A C 1
ATOM 1059 O O . VAL A 1 130 ? 11.821 18.157 -9.855 1.00 92.19 130 VAL A O 1
ATOM 1062 N N . ILE A 1 131 ? 12.116 18.287 -12.079 1.00 93.19 131 ILE A N 1
ATOM 1063 C CA . ILE A 1 131 ? 10.730 18.664 -12.390 1.00 93.19 131 ILE A CA 1
ATOM 1064 C C . ILE A 1 131 ? 9.759 17.578 -11.928 1.00 93.19 131 ILE A C 1
ATOM 1066 O O . ILE A 1 131 ? 8.727 17.908 -11.353 1.00 93.19 131 ILE A O 1
ATOM 1070 N N . LEU A 1 132 ? 10.081 16.297 -12.131 1.00 94.62 132 LEU A N 1
ATOM 1071 C CA . LEU A 1 132 ? 9.224 15.203 -11.686 1.00 94.62 132 LEU A CA 1
ATOM 1072 C C . LEU A 1 132 ? 9.043 15.213 -10.167 1.00 94.62 132 LEU A C 1
ATOM 1074 O O . LEU A 1 132 ? 7.912 15.165 -9.689 1.00 94.62 132 LEU A O 1
ATOM 1078 N N . VAL A 1 133 ? 10.139 15.277 -9.410 1.00 93.19 133 VAL A N 1
ATOM 1079 C CA . VAL A 1 133 ? 10.099 15.213 -7.942 1.00 93.19 133 VAL A CA 1
ATOM 1080 C C . VAL A 1 133 ? 9.463 16.474 -7.361 1.00 93.19 133 VAL A C 1
ATOM 1082 O O . VAL A 1 133 ? 8.504 16.376 -6.594 1.00 93.19 133 VAL A O 1
ATOM 1085 N N . ALA A 1 134 ? 9.955 17.653 -7.753 1.00 93.62 134 ALA A N 1
ATOM 1086 C CA . ALA A 1 134 ? 9.448 18.929 -7.260 1.00 93.62 134 ALA A CA 1
ATOM 1087 C C . ALA A 1 134 ? 7.993 19.148 -7.691 1.00 93.62 134 ALA A C 1
ATOM 1089 O O . ALA A 1 134 ? 7.155 19.459 -6.853 1.00 93.62 134 ALA A O 1
ATOM 1090 N N . GLY A 1 135 ? 7.668 18.897 -8.962 1.00 93.50 135 GLY A N 1
ATOM 1091 C CA . GLY A 1 135 ? 6.309 19.013 -9.487 1.00 93.50 135 GLY A CA 1
ATOM 1092 C C . GLY A 1 135 ? 5.335 18.080 -8.775 1.00 93.50 135 GLY A C 1
ATOM 1093 O O . GLY A 1 135 ? 4.288 18.534 -8.321 1.00 93.50 135 GLY A O 1
ATOM 1094 N N . THR A 1 136 ? 5.701 16.809 -8.574 1.00 93.25 136 THR A N 1
ATOM 1095 C CA . THR A 1 136 ? 4.838 15.853 -7.860 1.00 93.25 136 THR A CA 1
ATOM 1096 C C . THR A 1 136 ? 4.596 16.299 -6.415 1.00 93.25 136 THR A C 1
ATOM 1098 O O . THR A 1 136 ? 3.466 16.223 -5.936 1.00 93.25 136 THR A O 1
ATOM 1101 N N . ALA A 1 137 ? 5.619 16.806 -5.720 1.00 90.00 137 ALA A N 1
ATOM 1102 C CA . ALA A 1 137 ? 5.468 17.330 -4.364 1.00 90.00 137 ALA A CA 1
ATOM 1103 C C . ALA A 1 137 ? 4.583 18.590 -4.322 1.00 90.00 137 ALA A C 1
ATOM 1105 O O . ALA A 1 137 ? 3.681 18.677 -3.488 1.00 90.00 137 ALA A O 1
ATOM 1106 N N . SER A 1 138 ? 4.795 19.534 -5.244 1.00 91.69 138 SER A N 1
ATOM 1107 C CA . SER A 1 138 ? 4.010 20.768 -5.349 1.00 91.69 138 SER A CA 1
ATOM 1108 C C . SER A 1 138 ? 2.545 20.496 -5.684 1.00 91.69 138 SER A C 1
ATOM 1110 O O . SER A 1 138 ? 1.662 21.025 -5.012 1.00 91.69 138 SER A O 1
ATOM 1112 N N . PHE A 1 139 ? 2.265 19.647 -6.679 1.00 92.31 139 PHE A N 1
ATOM 1113 C CA . PHE A 1 139 ? 0.893 19.284 -7.037 1.00 92.31 139 PHE A CA 1
ATOM 1114 C C . PHE A 1 139 ? 0.208 18.490 -5.932 1.00 92.31 139 PHE A C 1
ATOM 1116 O O . PHE A 1 139 ? -0.963 18.745 -5.672 1.00 92.31 139 PHE A O 1
ATOM 1123 N N . LYS A 1 140 ? 0.917 17.591 -5.235 1.00 89.69 140 LYS A N 1
ATOM 1124 C CA . LYS A 1 140 ? 0.352 16.920 -4.058 1.00 89.69 140 LYS A CA 1
ATOM 1125 C C . LYS A 1 140 ? -0.090 17.951 -3.021 1.00 89.69 140 LYS A C 1
ATOM 1127 O O . LYS A 1 140 ? -1.241 17.934 -2.607 1.00 89.69 140 LYS A O 1
ATOM 1132 N N . PHE A 1 141 ? 0.807 18.856 -2.629 1.00 86.56 141 PHE A N 1
ATOM 1133 C CA . PHE A 1 141 ? 0.494 19.882 -1.635 1.00 86.56 141 PHE A CA 1
ATOM 1134 C C . PHE A 1 141 ? -0.695 20.754 -2.065 1.00 86.56 141 PHE A C 1
ATOM 1136 O O . PHE A 1 141 ? -1.583 21.021 -1.260 1.00 86.56 141 PHE A O 1
ATOM 1143 N N . LEU A 1 142 ? -0.751 21.140 -3.343 1.00 88.94 142 LEU A N 1
ATOM 1144 C CA . LEU A 1 142 ? -1.855 21.921 -3.899 1.00 88.94 142 LEU A CA 1
ATOM 1145 C C . LEU A 1 142 ? -3.193 21.168 -3.838 1.00 88.94 142 LEU A C 1
ATOM 1147 O O . LEU A 1 142 ? -4.187 21.749 -3.414 1.00 88.94 142 LEU A O 1
ATOM 1151 N N . ILE A 1 143 ? -3.220 19.891 -4.236 1.00 86.81 143 ILE A N 1
ATOM 1152 C CA . ILE A 1 143 ? -4.434 19.060 -4.220 1.00 86.81 143 ILE A CA 1
ATOM 1153 C C . ILE A 1 143 ? -4.910 18.831 -2.781 1.00 86.81 143 ILE A C 1
ATOM 1155 O O . ILE A 1 143 ? -6.088 19.030 -2.495 1.00 86.81 143 ILE A O 1
ATOM 1159 N N . SER A 1 144 ? -4.003 18.474 -1.866 1.00 82.88 144 SER A N 1
ATOM 1160 C CA . SER A 1 144 ? -4.335 18.280 -0.448 1.00 82.88 144 SER A CA 1
ATOM 1161 C C . SER A 1 144 ? -4.864 19.565 0.198 1.00 82.88 144 SER A C 1
ATOM 1163 O O . SER A 1 144 ? -5.837 19.517 0.945 1.00 82.88 144 SER A O 1
ATOM 1165 N N . SER A 1 145 ? -4.266 20.718 -0.125 1.00 82.75 145 SER A N 1
ATOM 1166 C CA . SER A 1 145 ? -4.711 22.025 0.371 1.00 82.75 145 SER A CA 1
ATOM 1167 C C . SER A 1 145 ? -6.093 22.407 -0.173 1.00 82.75 145 SER A C 1
ATOM 1169 O O . SER A 1 145 ? -6.959 22.827 0.588 1.00 82.75 145 SER A O 1
ATOM 1171 N N . LEU A 1 146 ? -6.341 22.189 -1.471 1.00 85.44 146 LEU A N 1
ATOM 1172 C CA . LEU A 1 146 ? -7.625 22.499 -2.108 1.00 85.44 146 LEU A CA 1
ATOM 1173 C C . LEU A 1 146 ? -8.786 21.677 -1.529 1.00 85.44 146 LEU A C 1
ATOM 1175 O O . LEU A 1 146 ? -9.897 22.186 -1.400 1.00 85.44 146 LEU A O 1
ATOM 1179 N N . LEU A 1 147 ? -8.526 20.414 -1.190 1.00 78.38 147 LEU A N 1
ATOM 1180 C CA . LEU A 1 147 ? -9.529 19.500 -0.645 1.00 78.38 147 LEU A CA 1
ATOM 1181 C C . LEU A 1 147 ? -9.669 19.599 0.886 1.00 78.38 147 LEU A C 1
ATOM 1183 O O . LEU A 1 147 ? -10.570 18.983 1.434 1.00 78.38 147 LEU A O 1
ATOM 1187 N N . HIS A 1 148 ? -8.833 20.390 1.576 1.00 72.44 148 HIS A N 1
ATOM 1188 C CA . HIS A 1 148 ? -8.756 20.454 3.048 1.00 72.44 148 HIS A CA 1
ATOM 1189 C C . HIS A 1 148 ? -8.551 19.086 3.726 1.00 72.44 148 HIS A C 1
ATOM 1191 O O . HIS A 1 148 ? -8.962 18.875 4.866 1.00 72.44 148 HIS A O 1
ATOM 1197 N N . VAL A 1 149 ? -7.879 18.160 3.042 1.00 65.31 149 VAL A N 1
ATOM 1198 C CA . VAL A 1 149 ? -7.669 16.794 3.527 1.00 65.31 149 VAL A CA 1
ATOM 1199 C C . VAL A 1 149 ? -6.280 16.676 4.157 1.00 65.31 149 VAL A C 1
ATOM 1201 O O . VAL A 1 149 ? -5.261 16.808 3.475 1.00 65.31 149 VAL A O 1
ATOM 1204 N N . ALA A 1 150 ? -6.230 16.400 5.464 1.00 56.78 150 ALA A N 1
ATOM 1205 C CA . ALA A 1 150 ? -5.000 16.136 6.225 1.00 56.78 150 ALA A CA 1
ATOM 1206 C C . ALA A 1 150 ? -4.653 14.630 6.325 1.00 56.78 150 ALA A C 1
ATOM 1208 O O . ALA A 1 150 ? -3.768 14.236 7.090 1.00 56.78 150 ALA A O 1
ATOM 1209 N N . ASP A 1 151 ? -5.337 13.775 5.561 1.00 52.19 151 ASP A N 1
ATOM 1210 C CA . ASP A 1 151 ? -5.423 12.336 5.848 1.00 52.19 151 ASP A CA 1
ATOM 1211 C C . ASP A 1 151 ? -4.164 11.515 5.504 1.00 52.19 151 ASP A C 1
ATOM 1213 O O . ASP A 1 151 ? -3.907 10.481 6.124 1.00 52.19 151 ASP A O 1
ATOM 1217 N N . ASP A 1 152 ? -3.297 11.984 4.599 1.00 54.75 152 ASP A N 1
ATOM 1218 C CA . ASP A 1 152 ? -2.127 11.209 4.141 1.00 54.75 152 ASP A CA 1
ATOM 1219 C C . ASP A 1 152 ? -0.916 11.230 5.094 1.00 54.75 152 ASP A C 1
ATOM 1221 O O . ASP A 1 152 ? 0.101 10.575 4.826 1.00 54.75 152 ASP A O 1
ATOM 1225 N N . ALA A 1 153 ? -0.994 11.951 6.219 1.00 56.12 153 ALA A N 1
ATOM 1226 C CA . ALA A 1 153 ? 0.077 11.964 7.219 1.00 56.12 153 ALA A CA 1
ATOM 1227 C C . ALA A 1 153 ? 0.335 10.560 7.798 1.00 56.12 153 ALA A C 1
ATOM 1229 O O . ALA A 1 153 ? 1.479 10.191 8.052 1.00 56.12 153 ALA A O 1
ATOM 1230 N N . HIS A 1 154 ? -0.703 9.726 7.920 1.00 62.62 154 HIS A N 1
ATOM 1231 C CA . HIS A 1 154 ? -0.597 8.403 8.539 1.00 62.62 154 HIS A CA 1
ATOM 1232 C C . HIS A 1 154 ? 0.274 7.413 7.740 1.00 62.62 154 HIS A C 1
ATOM 1234 O O . HIS A 1 154 ? 1.067 6.677 8.323 1.00 62.62 154 HIS A O 1
ATOM 1240 N N . ILE A 1 155 ? 0.183 7.397 6.403 1.00 65.06 155 ILE A N 1
ATOM 1241 C CA . ILE A 1 155 ? 0.996 6.489 5.566 1.00 65.06 155 ILE A CA 1
ATOM 1242 C C . ILE A 1 155 ? 2.460 6.940 5.550 1.00 65.06 155 ILE A C 1
ATOM 1244 O O . ILE A 1 155 ? 3.370 6.110 5.611 1.00 65.06 155 ILE A O 1
ATOM 1248 N N . GLY A 1 156 ? 2.692 8.257 5.514 1.00 61.25 156 GLY A N 1
ATOM 1249 C CA . GLY A 1 156 ? 4.027 8.834 5.666 1.00 61.25 156 GLY A CA 1
ATOM 1250 C C . GLY A 1 156 ? 4.647 8.468 7.013 1.00 61.25 156 GLY A C 1
ATOM 1251 O O . GLY A 1 156 ? 5.767 7.963 7.045 1.00 61.25 156 GLY A O 1
ATOM 1252 N N . ASN A 1 157 ? 3.889 8.615 8.102 1.00 66.12 157 ASN A N 1
ATOM 1253 C CA . ASN A 1 157 ? 4.304 8.233 9.452 1.00 66.12 157 ASN A CA 1
ATOM 1254 C C . ASN A 1 157 ? 4.575 6.727 9.567 1.00 66.12 157 ASN A C 1
ATOM 1256 O O . ASN A 1 157 ? 5.528 6.330 10.233 1.00 66.12 157 ASN A O 1
ATOM 1260 N N . LEU A 1 158 ? 3.808 5.877 8.877 1.00 70.38 158 LEU A N 1
ATOM 1261 C CA . LEU A 1 158 ? 4.042 4.430 8.832 1.00 70.38 158 LEU A CA 1
ATOM 1262 C C . LEU A 1 158 ? 5.357 4.066 8.124 1.00 70.38 158 LEU A C 1
ATOM 1264 O O . LEU A 1 158 ? 6.070 3.166 8.559 1.00 70.38 158 LEU A O 1
ATOM 1268 N N . LEU A 1 159 ? 5.698 4.751 7.031 1.00 67.25 159 LEU A N 1
ATOM 1269 C CA . LEU A 1 159 ? 6.987 4.554 6.361 1.00 67.25 159 LEU A CA 1
ATOM 1270 C C . LEU A 1 159 ? 8.138 5.152 7.182 1.00 67.25 159 LEU A C 1
ATOM 1272 O O . LEU A 1 159 ? 9.196 4.536 7.299 1.00 67.25 159 LEU A O 1
ATOM 1276 N N . MET A 1 160 ? 7.922 6.319 7.792 1.00 64.38 160 MET A N 1
ATOM 1277 C CA . MET A 1 160 ? 8.907 6.997 8.631 1.00 64.38 160 MET A CA 1
ATOM 1278 C C . MET A 1 160 ? 9.220 6.200 9.900 1.00 64.38 160 MET A C 1
ATOM 1280 O O . MET A 1 160 ? 10.389 6.042 10.215 1.00 64.38 160 MET A O 1
ATOM 1284 N N . SER A 1 161 ? 8.223 5.624 10.571 1.00 68.56 161 SER A N 1
ATOM 1285 C CA . SER A 1 161 ? 8.408 4.749 11.746 1.00 68.56 161 SER A CA 1
ATOM 1286 C C . SER A 1 161 ? 9.128 3.434 11.442 1.00 68.56 161 SER A C 1
ATOM 1288 O O . SER A 1 161 ? 9.625 2.772 12.350 1.00 68.56 161 SER A O 1
ATOM 1290 N N . LYS A 1 162 ? 9.210 3.037 10.167 1.00 70.06 162 LYS A N 1
ATOM 1291 C CA . LYS A 1 162 ? 10.016 1.886 9.739 1.00 70.06 162 LYS A CA 1
ATOM 1292 C C . LYS A 1 162 ? 11.458 2.224 9.401 1.00 70.06 162 LYS A C 1
ATOM 1294 O O . LYS A 1 162 ? 12.319 1.358 9.522 1.00 70.06 162 LYS A O 1
ATOM 1299 N N . ILE A 1 163 ? 11.701 3.432 8.900 1.00 70.00 163 ILE A N 1
ATOM 1300 C CA . ILE A 1 163 ? 13.022 3.877 8.430 1.00 70.00 163 ILE A CA 1
ATOM 1301 C C . ILE A 1 163 ? 13.746 4.696 9.517 1.00 70.00 163 ILE A C 1
ATOM 1303 O O . ILE A 1 163 ? 14.967 4.814 9.497 1.00 70.00 163 ILE A O 1
ATOM 1307 N N . SER A 1 164 ? 13.002 5.243 10.477 1.00 69.25 164 SER A N 1
ATOM 1308 C CA . SER A 1 164 ? 13.456 6.109 11.565 1.00 69.25 164 SER A CA 1
ATOM 1309 C C . SER A 1 164 ? 12.882 5.643 12.911 1.00 69.25 164 SER A C 1
ATOM 1311 O O . SER A 1 164 ? 12.001 4.790 12.955 1.00 69.25 164 SER A O 1
ATOM 1313 N N . ASP A 1 165 ? 13.339 6.238 14.015 1.00 66.56 165 ASP A N 1
ATOM 1314 C CA . ASP A 1 165 ? 12.910 5.919 15.387 1.00 66.56 165 ASP A CA 1
ATOM 1315 C C . ASP A 1 165 ? 11.536 6.506 15.778 1.00 66.56 165 ASP A C 1
ATOM 1317 O O . ASP A 1 165 ? 11.141 6.450 16.945 1.00 66.56 165 ASP A O 1
ATOM 1321 N N . TYR A 1 166 ? 10.793 7.074 14.823 1.00 67.12 166 TYR A N 1
ATOM 1322 C CA . TYR A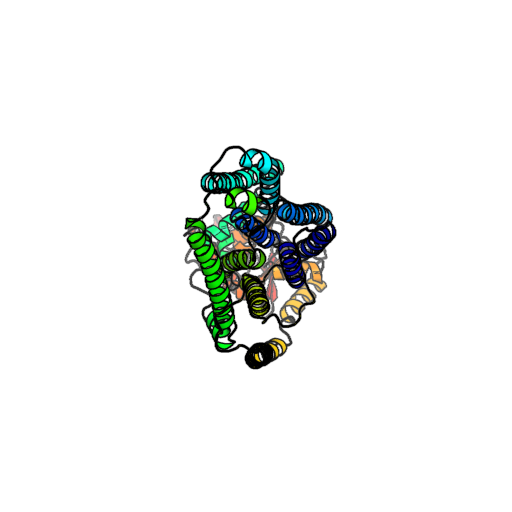 1 166 ? 9.459 7.626 15.065 1.00 67.12 166 TYR A CA 1
ATOM 1323 C C . TYR A 1 166 ? 8.477 6.523 15.487 1.00 67.12 166 TYR A C 1
ATOM 1325 O O . TYR A 1 166 ? 8.366 5.500 14.816 1.00 67.12 166 TYR A O 1
ATOM 1333 N N . LYS A 1 167 ? 7.756 6.719 16.594 1.00 72.06 167 LYS A N 1
ATOM 1334 C CA . LYS A 1 167 ? 6.769 5.764 17.118 1.00 72.06 167 LYS A CA 1
ATOM 1335 C C . LYS A 1 167 ? 5.560 6.530 17.632 1.00 72.06 167 LYS A C 1
ATOM 1337 O O . LYS A 1 167 ? 5.710 7.371 18.511 1.00 72.06 167 LYS A O 1
ATOM 1342 N N . ASP A 1 168 ? 4.387 6.205 17.110 1.00 75.44 168 ASP A N 1
ATOM 1343 C CA . ASP A 1 168 ? 3.094 6.652 17.631 1.00 75.44 168 ASP A CA 1
ATOM 1344 C C . ASP A 1 168 ? 2.174 5.427 17.811 1.00 75.44 168 ASP A C 1
ATOM 1346 O O . ASP A 1 168 ? 2.480 4.322 17.341 1.00 75.44 168 ASP A O 1
ATOM 1350 N N . PHE A 1 169 ? 1.047 5.587 18.504 1.00 76.44 169 PHE A N 1
ATOM 1351 C CA . PHE A 1 169 ? 0.104 4.480 18.698 1.00 76.44 169 PHE A CA 1
ATOM 1352 C C . PHE A 1 169 ? -0.373 3.859 17.379 1.00 76.44 169 PHE A C 1
ATOM 1354 O O . PHE A 1 169 ? -0.473 2.636 17.253 1.00 76.44 169 PHE A O 1
ATOM 1361 N N . HIS A 1 170 ? -0.684 4.707 16.399 1.00 78.06 170 HIS A N 1
ATOM 1362 C CA . HIS A 1 170 ? -1.284 4.309 15.132 1.00 78.06 170 HIS A CA 1
ATOM 1363 C C . HIS A 1 170 ? -0.315 3.452 14.304 1.00 78.06 170 HIS A C 1
ATOM 1365 O O . HIS A 1 170 ? -0.653 2.344 13.898 1.00 78.06 170 HIS A O 1
ATOM 1371 N N . THR A 1 171 ? 0.921 3.905 14.127 1.00 76.75 171 THR A N 1
ATOM 1372 C CA . THR A 1 171 ? 2.005 3.200 13.432 1.00 76.75 171 THR A CA 1
ATOM 1373 C C . THR A 1 171 ? 2.362 1.893 14.124 1.00 76.75 171 THR A C 1
ATOM 1375 O O . THR A 1 171 ? 2.495 0.871 13.447 1.00 76.75 171 THR A O 1
ATOM 1378 N N . LEU A 1 172 ? 2.440 1.873 15.458 1.00 79.12 172 LEU A N 1
ATOM 1379 C CA . LEU A 1 172 ? 2.714 0.653 16.218 1.00 79.12 172 LEU A CA 1
ATOM 1380 C C . LEU A 1 172 ? 1.584 -0.370 16.105 1.00 79.12 172 LEU A C 1
ATOM 1382 O O . LEU A 1 172 ? 1.868 -1.564 16.008 1.00 79.12 172 LEU A O 1
ATOM 1386 N N . LEU A 1 173 ? 0.321 0.066 16.036 1.00 78.56 173 LEU A N 1
ATOM 1387 C CA . LEU A 1 173 ? -0.813 -0.830 15.800 1.00 78.56 173 LEU A CA 1
ATOM 1388 C C . LEU A 1 173 ? -0.654 -1.620 14.486 1.00 78.56 173 LEU A C 1
ATOM 1390 O O . LEU A 1 173 ? -1.025 -2.793 14.432 1.00 78.56 173 LEU A O 1
ATOM 1394 N N . TYR A 1 174 ? -0.054 -1.013 13.455 1.00 72.00 174 TYR A N 1
ATOM 1395 C CA . TYR A 1 174 ? 0.260 -1.686 12.192 1.00 72.00 174 TYR A CA 1
ATOM 1396 C C . TYR A 1 174 ? 1.570 -2.479 12.252 1.00 72.00 174 TYR A C 1
ATOM 1398 O O . TYR A 1 174 ? 1.571 -3.666 11.927 1.00 72.00 174 TYR A O 1
ATOM 1406 N N . ILE A 1 175 ? 2.681 -1.871 12.677 1.00 75.31 175 ILE A N 1
ATOM 1407 C CA . ILE A 1 175 ? 4.027 -2.480 12.641 1.00 75.31 175 ILE A CA 1
ATOM 1408 C C . ILE A 1 175 ? 4.142 -3.692 13.575 1.00 75.31 175 ILE A C 1
ATOM 1410 O O . ILE A 1 175 ? 4.885 -4.627 13.285 1.00 75.31 175 ILE A O 1
ATOM 1414 N N . CYS A 1 176 ? 3.380 -3.727 14.669 1.00 76.50 176 CYS A N 1
ATOM 1415 C CA . CYS A 1 176 ? 3.370 -4.861 15.593 1.00 76.50 176 CYS A CA 1
ATOM 1416 C C . CYS A 1 176 ? 2.578 -6.081 15.097 1.00 76.50 176 CYS A C 1
ATOM 1418 O O . CYS A 1 176 ? 2.565 -7.117 15.770 1.00 76.50 176 CYS A O 1
ATOM 1420 N N . SER A 1 177 ? 1.937 -5.990 13.930 1.00 73.12 177 SER A N 1
ATOM 1421 C CA . SER A 1 177 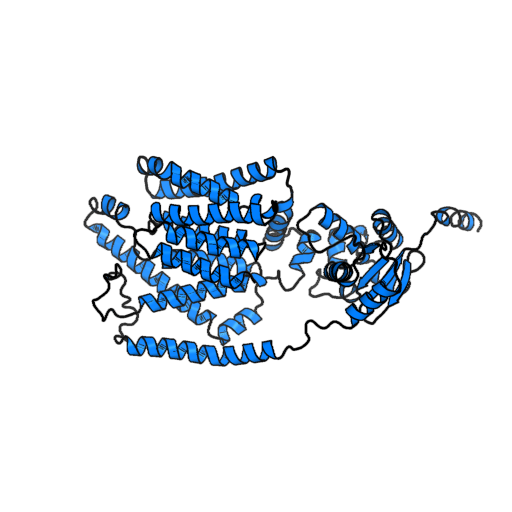? 1.352 -7.141 13.241 1.00 73.12 177 SER A CA 1
ATOM 1422 C C . SER A 1 177 ? 2.377 -7.780 12.296 1.00 73.12 177 SER A C 1
ATOM 1424 O O . SER A 1 177 ? 3.173 -7.088 11.660 1.00 73.12 177 SER A O 1
ATOM 1426 N N . LYS A 1 178 ? 2.363 -9.116 12.181 1.00 62.22 178 LYS A N 1
ATOM 1427 C CA . LYS A 1 178 ? 3.335 -9.869 11.358 1.00 62.22 178 LYS A CA 1
ATOM 1428 C C . LYS A 1 178 ? 3.299 -9.458 9.882 1.00 62.22 178 LYS A C 1
ATOM 1430 O O . LYS A 1 178 ? 4.236 -9.694 9.129 1.00 62.22 178 LYS A O 1
ATOM 1435 N N . GLU A 1 179 ? 2.195 -8.880 9.443 1.00 69.31 179 GLU A N 1
ATOM 1436 C CA . GLU A 1 179 ? 1.917 -8.601 8.045 1.00 69.31 179 GLU A CA 1
ATOM 1437 C C . GLU A 1 179 ? 2.525 -7.309 7.513 1.00 69.31 179 GLU A C 1
ATOM 1439 O O . GLU A 1 179 ? 2.819 -7.213 6.316 1.00 69.31 179 GLU A O 1
ATOM 1444 N N . PHE A 1 180 ? 2.716 -6.336 8.399 1.00 66.38 180 PHE A N 1
ATOM 1445 C CA . PHE A 1 180 ? 3.456 -5.111 8.124 1.00 66.38 180 PHE A CA 1
ATOM 1446 C C . PHE A 1 180 ? 4.867 -5.195 8.694 1.00 66.38 180 PHE A C 1
ATOM 1448 O O . PHE A 1 180 ? 5.503 -4.169 8.883 1.00 66.38 180 PHE A O 1
ATOM 1455 N N . ASP A 1 181 ? 5.384 -6.386 8.950 1.00 71.38 181 ASP A N 1
ATOM 1456 C CA . ASP A 1 181 ? 6.776 -6.555 9.332 1.00 71.38 181 ASP A CA 1
ATOM 1457 C C . ASP A 1 181 ? 7.688 -6.606 8.095 1.00 71.38 181 ASP A C 1
ATOM 1459 O O . ASP A 1 181 ? 7.220 -6.709 6.950 1.00 71.38 181 ASP A O 1
ATOM 1463 N N . PHE A 1 182 ? 8.995 -6.521 8.333 1.00 78.12 182 PHE A N 1
ATOM 1464 C CA . PHE A 1 182 ? 10.014 -6.813 7.328 1.00 78.12 182 PHE A CA 1
ATOM 1465 C C . PHE A 1 182 ? 9.929 -8.267 6.858 1.00 78.12 182 PHE A C 1
ATOM 1467 O O . PHE A 1 182 ? 9.314 -9.118 7.507 1.00 78.12 182 PHE A O 1
ATOM 1474 N N . ILE A 1 183 ? 10.563 -8.562 5.719 1.00 73.12 183 ILE A N 1
ATOM 1475 C CA . ILE A 1 183 ? 10.532 -9.911 5.161 1.00 73.12 183 ILE A CA 1
ATOM 1476 C C . ILE A 1 183 ? 11.097 -10.963 6.121 1.00 73.12 183 ILE A C 1
ATOM 1478 O O . ILE A 1 183 ? 12.260 -10.917 6.511 1.00 73.12 183 ILE A O 1
ATOM 1482 N N . GLU A 1 184 ? 10.255 -11.924 6.507 1.00 77.75 184 GLU A N 1
ATOM 1483 C CA . GLU A 1 184 ? 10.645 -13.000 7.416 1.00 77.75 184 GLU A CA 1
ATOM 1484 C C . GLU A 1 184 ? 11.706 -13.887 6.758 1.00 77.75 184 GLU A C 1
ATOM 1486 O O . GLU A 1 184 ? 11.574 -14.294 5.599 1.00 77.75 184 GLU A O 1
ATOM 1491 N N . THR A 1 185 ? 12.751 -14.229 7.507 1.00 79.31 185 THR A N 1
ATOM 1492 C CA . THR A 1 185 ? 13.861 -15.060 7.017 1.00 79.31 185 THR A CA 1
ATOM 1493 C C . THR A 1 185 ? 13.383 -16.429 6.535 1.00 79.31 185 THR A C 1
ATOM 1495 O O . THR A 1 185 ? 13.854 -16.919 5.510 1.00 79.31 185 THR A O 1
ATOM 1498 N N . GLU A 1 186 ? 12.379 -17.011 7.192 1.00 81.00 186 GLU A N 1
ATOM 1499 C CA . GLU A 1 186 ? 11.742 -18.259 6.763 1.00 81.00 186 GLU A CA 1
ATOM 1500 C C . GLU A 1 186 ? 11.152 -18.150 5.349 1.00 81.00 186 GLU A C 1
ATOM 1502 O O . GLU A 1 186 ? 11.281 -19.066 4.537 1.00 81.00 186 GLU A O 1
ATOM 1507 N N . THR A 1 187 ? 10.560 -17.000 5.011 1.00 78.75 187 THR A N 1
ATOM 1508 C CA . THR A 1 187 ? 10.028 -16.755 3.667 1.00 78.75 187 THR A CA 1
ATOM 1509 C C . THR A 1 187 ? 11.147 -16.776 2.621 1.00 78.75 187 THR A C 1
ATOM 1511 O O . THR A 1 187 ? 10.969 -17.370 1.559 1.00 78.75 187 THR A O 1
ATOM 1514 N N . ILE A 1 188 ? 12.318 -16.207 2.926 1.00 80.75 188 ILE A N 1
ATOM 1515 C CA . ILE A 1 188 ? 13.483 -16.239 2.027 1.00 80.75 188 ILE A CA 1
ATOM 1516 C C . ILE A 1 188 ? 13.970 -17.679 1.825 1.00 80.75 188 ILE A C 1
ATOM 1518 O O . ILE A 1 188 ? 14.199 -18.093 0.689 1.00 80.75 188 ILE A O 1
ATOM 1522 N N . PHE A 1 189 ? 14.065 -18.477 2.894 1.00 84.06 189 PHE A N 1
ATOM 1523 C CA . PHE A 1 189 ? 14.445 -19.888 2.780 1.00 84.06 189 PHE A CA 1
ATOM 1524 C C . PHE A 1 189 ? 13.444 -20.690 1.947 1.00 84.06 189 PHE A C 1
ATOM 1526 O O . PHE A 1 189 ? 13.851 -21.432 1.054 1.00 84.06 189 PHE A O 1
ATOM 1533 N N . ARG A 1 190 ? 12.137 -20.495 2.156 1.00 80.81 190 ARG A N 1
ATOM 1534 C CA . ARG A 1 190 ? 11.095 -21.115 1.318 1.00 80.81 190 ARG A CA 1
ATOM 1535 C C . ARG A 1 190 ? 11.263 -20.739 -0.164 1.00 80.81 190 ARG A C 1
ATOM 1537 O O . ARG A 1 190 ? 11.054 -21.585 -1.036 1.00 80.81 190 ARG A O 1
ATOM 1544 N N . PHE A 1 191 ? 11.688 -19.511 -0.469 1.00 80.06 191 PHE A N 1
ATOM 1545 C CA . PHE A 1 191 ? 11.964 -19.066 -1.844 1.00 80.06 191 PHE A CA 1
ATOM 1546 C C . PHE A 1 191 ? 13.246 -19.651 -2.445 1.00 80.06 191 PHE A C 1
ATOM 1548 O O . PHE A 1 191 ? 13.286 -19.924 -3.644 1.00 80.06 191 PHE A O 1
ATOM 1555 N N . LEU A 1 192 ? 14.276 -19.877 -1.629 1.00 84.81 192 LEU A N 1
ATOM 1556 C CA . LEU A 1 192 ? 15.492 -20.571 -2.053 1.00 84.81 192 LEU A CA 1
ATOM 1557 C C . LEU A 1 192 ? 15.203 -22.044 -2.367 1.00 84.81 192 LEU A C 1
ATOM 1559 O O . LEU A 1 192 ? 15.563 -22.520 -3.441 1.00 84.81 192 LEU A O 1
ATOM 1563 N N . TYR A 1 193 ? 14.486 -22.743 -1.481 1.00 83.31 193 TYR A N 1
ATOM 1564 C CA . TYR A 1 193 ? 14.144 -24.160 -1.658 1.00 83.31 193 TYR A CA 1
ATOM 1565 C C . TYR A 1 193 ? 13.173 -24.423 -2.811 1.00 83.31 193 TYR A C 1
ATOM 1567 O O . TYR A 1 193 ? 13.243 -25.473 -3.442 1.00 83.31 193 TYR A O 1
ATOM 1575 N N . SER A 1 194 ? 12.274 -23.483 -3.107 1.00 81.81 194 SER A N 1
ATOM 1576 C CA . SER A 1 194 ? 11.381 -23.576 -4.273 1.00 81.81 194 SER A CA 1
ATOM 1577 C C . SER A 1 194 ? 12.065 -23.220 -5.598 1.00 81.81 194 SER A C 1
ATOM 1579 O O . SER A 1 194 ? 11.400 -23.223 -6.630 1.00 81.81 194 SER A O 1
ATOM 1581 N N . LEU A 1 195 ? 13.369 -22.901 -5.583 1.00 81.62 195 LEU A N 1
ATOM 1582 C CA . LEU A 1 195 ? 14.164 -22.436 -6.729 1.00 81.62 195 LEU A CA 1
ATOM 1583 C C . LEU A 1 195 ? 13.650 -21.150 -7.391 1.00 81.62 195 LEU A C 1
ATOM 1585 O O . LEU A 1 195 ? 14.212 -20.708 -8.392 1.00 81.62 195 LEU A O 1
ATOM 1589 N N . LEU A 1 196 ? 12.650 -20.498 -6.801 1.00 80.44 196 LEU A N 1
ATOM 1590 C CA . LEU A 1 196 ? 12.048 -19.277 -7.315 1.00 80.44 196 LEU A CA 1
ATOM 1591 C C . LEU A 1 196 ? 13.014 -18.088 -7.224 1.00 80.44 196 LEU A C 1
ATOM 1593 O O . LEU A 1 196 ? 13.189 -17.356 -8.188 1.00 80.44 196 LEU A O 1
ATOM 1597 N N . 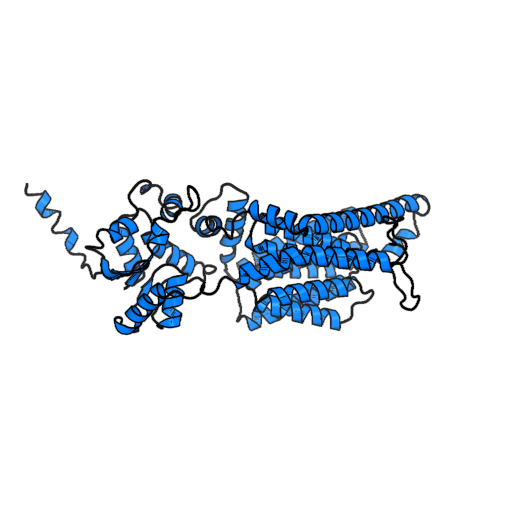LEU A 1 197 ? 13.677 -17.900 -6.079 1.00 82.81 197 LEU A N 1
ATOM 1598 C CA . LEU A 1 197 ? 14.621 -16.790 -5.915 1.00 82.81 197 LEU A CA 1
ATOM 1599 C C . LEU A 1 197 ? 15.908 -16.972 -6.751 1.00 82.81 197 LEU A C 1
ATOM 1601 O O . LEU A 1 197 ? 16.308 -16.014 -7.415 1.00 82.81 197 LEU A O 1
ATOM 1605 N N . PRO A 1 198 ? 16.555 -18.160 -6.777 1.00 84.62 198 PRO A N 1
ATOM 1606 C CA . PRO A 1 198 ? 17.734 -18.389 -7.613 1.00 84.62 198 PRO A CA 1
ATOM 1607 C C . PRO A 1 198 ? 17.473 -18.215 -9.115 1.00 84.62 198 PRO A C 1
ATOM 1609 O O . PRO A 1 198 ? 18.293 -17.609 -9.803 1.00 84.62 198 PRO A O 1
ATOM 1612 N N . SER A 1 199 ? 16.341 -18.715 -9.625 1.00 80.62 199 SER A N 1
ATOM 1613 C CA . SER A 1 199 ? 15.983 -18.585 -11.047 1.00 80.62 199 SER A CA 1
ATOM 1614 C C . SER A 1 199 ? 15.682 -17.135 -11.435 1.00 80.62 199 SER A C 1
ATOM 1616 O O . SER A 1 199 ? 16.242 -16.647 -12.418 1.00 80.62 199 SER A O 1
ATOM 1618 N N . ALA A 1 200 ? 14.916 -16.412 -10.613 1.00 81.69 200 ALA A N 1
ATOM 1619 C CA . ALA A 1 200 ? 14.650 -14.988 -10.796 1.00 81.69 200 ALA A CA 1
ATOM 1620 C C . ALA A 1 200 ? 15.933 -14.148 -10.815 1.00 81.69 200 ALA A C 1
ATOM 1622 O O . ALA A 1 200 ? 16.115 -13.291 -11.684 1.00 81.69 200 ALA A O 1
ATOM 1623 N N . LEU A 1 201 ? 16.845 -14.397 -9.868 1.00 84.00 201 LEU A N 1
ATOM 1624 C CA . LEU A 1 201 ? 18.117 -13.682 -9.780 1.00 84.00 201 LEU A CA 1
ATOM 1625 C C . LEU A 1 201 ? 19.003 -13.978 -10.996 1.00 84.00 201 LEU A C 1
ATOM 1627 O O . LEU A 1 201 ? 19.581 -13.056 -11.568 1.00 84.00 201 LEU A O 1
ATOM 1631 N N . ALA A 1 202 ? 19.074 -15.240 -11.428 1.00 83.38 202 ALA A N 1
ATOM 1632 C CA . ALA A 1 202 ? 19.810 -15.624 -12.627 1.00 83.38 202 ALA A CA 1
ATOM 1633 C C . ALA A 1 202 ? 19.254 -14.934 -13.883 1.00 83.38 202 ALA A C 1
ATOM 1635 O O . ALA A 1 202 ? 20.030 -14.378 -14.661 1.00 83.38 202 ALA A O 1
ATOM 1636 N N . ALA A 1 203 ? 17.927 -14.900 -14.055 1.00 79.31 203 ALA A N 1
ATOM 1637 C CA . ALA A 1 203 ? 17.281 -14.204 -15.166 1.00 79.31 203 ALA A CA 1
ATOM 1638 C C . ALA A 1 203 ? 17.572 -12.695 -15.142 1.00 79.31 203 ALA A C 1
ATOM 1640 O O . ALA A 1 203 ? 17.969 -12.125 -16.157 1.00 79.31 203 ALA A O 1
ATOM 1641 N N . LEU A 1 204 ? 17.452 -12.050 -13.977 1.00 82.56 204 LEU A N 1
ATOM 1642 C CA . LEU A 1 204 ? 17.722 -10.620 -13.827 1.00 82.56 204 LEU A CA 1
ATOM 1643 C C . LEU A 1 204 ? 19.188 -10.279 -14.121 1.00 82.56 204 LEU A C 1
ATOM 1645 O O . LEU A 1 204 ? 19.458 -9.343 -14.874 1.00 82.56 204 LEU A O 1
ATOM 1649 N N . LEU A 1 205 ? 20.137 -11.055 -13.586 1.00 84.25 205 LEU A N 1
ATOM 1650 C CA . LEU A 1 205 ? 21.565 -10.880 -13.863 1.00 84.25 205 LEU A CA 1
ATOM 1651 C C . LEU A 1 205 ? 21.879 -11.069 -15.348 1.00 84.25 205 LEU A C 1
ATOM 1653 O O . LEU A 1 205 ? 22.661 -10.304 -15.914 1.00 84.25 205 LEU A O 1
ATOM 1657 N N . MET A 1 206 ? 21.246 -12.047 -15.997 1.00 78.19 206 MET A N 1
ATOM 1658 C CA . MET A 1 206 ? 21.438 -12.299 -17.421 1.00 78.19 206 MET A CA 1
ATOM 1659 C C . MET A 1 206 ? 20.910 -11.139 -18.270 1.00 78.19 206 MET A C 1
ATOM 1661 O O . MET A 1 206 ? 21.619 -10.647 -19.147 1.00 78.19 206 MET A O 1
ATOM 1665 N N . VAL A 1 207 ? 19.701 -10.649 -17.994 1.00 78.38 207 VAL A N 1
ATOM 1666 C CA . VAL A 1 207 ? 19.128 -9.486 -18.687 1.00 78.38 207 VAL A CA 1
ATOM 1667 C C . VAL A 1 207 ? 20.011 -8.247 -18.486 1.00 78.38 207 VAL A C 1
ATOM 1669 O O . VAL A 1 207 ? 20.353 -7.571 -19.458 1.00 78.38 207 VAL A O 1
ATOM 1672 N N . MET A 1 208 ? 20.460 -7.992 -17.253 1.00 82.44 208 MET A N 1
ATOM 1673 C CA . MET A 1 208 ? 21.363 -6.883 -16.92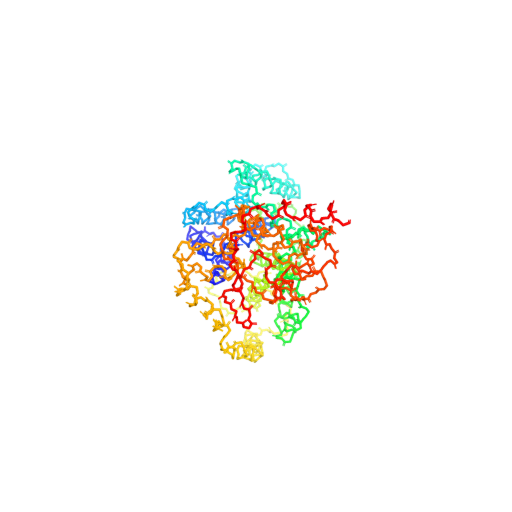6 1.00 82.44 208 MET A CA 1
ATOM 1674 C C . MET A 1 208 ? 22.692 -6.968 -17.681 1.00 82.44 208 MET A C 1
ATOM 1676 O O . MET A 1 208 ? 23.108 -5.988 -18.301 1.00 82.44 208 MET A O 1
ATOM 1680 N N . TYR A 1 209 ? 23.341 -8.135 -17.684 1.00 82.44 209 TYR A N 1
ATOM 1681 C CA . TYR A 1 209 ? 24.597 -8.345 -18.404 1.00 82.44 209 TYR A CA 1
ATOM 1682 C C . TYR A 1 209 ? 24.457 -8.025 -19.897 1.00 82.44 209 TYR A C 1
ATOM 1684 O O . TYR A 1 209 ? 25.323 -7.367 -20.472 1.00 82.44 209 TYR A O 1
ATOM 1692 N N . ASN A 1 210 ? 23.353 -8.429 -20.528 1.00 73.62 210 ASN A N 1
ATOM 1693 C CA . ASN A 1 210 ? 23.158 -8.209 -21.960 1.00 73.62 210 ASN A CA 1
ATOM 1694 C C . ASN A 1 210 ? 22.816 -6.761 -22.303 1.00 73.62 210 ASN A C 1
ATOM 1696 O O . ASN A 1 210 ? 23.315 -6.251 -23.306 1.00 73.62 210 ASN A O 1
ATOM 1700 N N . LEU A 1 211 ? 22.045 -6.071 -21.461 1.00 78.94 211 LEU A N 1
ATOM 1701 C CA . LEU A 1 211 ? 21.825 -4.633 -21.615 1.00 78.94 211 LEU A CA 1
ATOM 1702 C C . LEU A 1 211 ? 23.148 -3.864 -21.506 1.00 78.94 211 LEU A C 1
ATOM 1704 O O . LEU A 1 211 ? 23.445 -3.028 -22.363 1.00 78.94 211 LEU A O 1
ATOM 1708 N N . LEU A 1 212 ? 23.982 -4.200 -20.514 1.00 82.75 212 LEU A N 1
ATOM 1709 C CA . LEU A 1 212 ? 25.302 -3.591 -20.332 1.00 82.75 212 LEU A CA 1
ATOM 1710 C C . LEU A 1 212 ? 26.249 -3.911 -21.492 1.00 82.75 212 LEU A C 1
ATOM 1712 O O . LEU A 1 212 ? 26.893 -3.001 -22.007 1.00 82.75 212 LEU A O 1
ATOM 1716 N N . LYS A 1 213 ? 26.296 -5.162 -21.966 1.00 79.19 213 LYS A N 1
ATOM 1717 C CA . LYS A 1 213 ? 27.079 -5.556 -23.150 1.00 79.19 213 LYS A CA 1
ATOM 1718 C C . LYS A 1 213 ? 26.610 -4.812 -24.403 1.00 79.19 213 LYS A C 1
ATOM 1720 O O . LYS A 1 213 ? 27.434 -4.358 -25.192 1.00 79.19 213 LYS A O 1
ATOM 1725 N N . GLY A 1 214 ? 25.299 -4.650 -24.578 1.00 73.50 214 GLY A N 1
ATOM 1726 C CA . GLY A 1 214 ? 24.713 -3.899 -25.685 1.00 73.50 214 GLY A CA 1
ATOM 1727 C C . GLY A 1 214 ? 25.062 -2.410 -25.643 1.00 73.50 214 GLY A C 1
ATOM 1728 O O . GLY A 1 214 ? 25.385 -1.822 -26.672 1.00 73.50 214 GLY A O 1
ATOM 1729 N N . GLU A 1 215 ? 25.022 -1.773 -24.471 1.00 79.38 215 GLU A N 1
ATOM 1730 C CA . GLU A 1 215 ? 25.497 -0.390 -24.291 1.00 79.38 215 GLU A CA 1
ATOM 1731 C C . GLU A 1 215 ? 27.014 -0.274 -24.489 1.00 79.38 215 GLU A C 1
ATOM 1733 O O . GLU A 1 215 ? 27.457 0.625 -25.196 1.00 79.38 215 GLU A O 1
ATOM 1738 N N . TYR A 1 216 ? 27.807 -1.211 -23.962 1.00 79.69 216 TYR A N 1
ATOM 1739 C CA . TYR A 1 216 ? 29.262 -1.230 -24.125 1.00 79.69 216 TYR A CA 1
ATOM 1740 C C . TYR A 1 216 ? 29.674 -1.373 -25.593 1.00 79.69 216 TYR A C 1
ATOM 1742 O O . TYR A 1 216 ? 30.483 -0.592 -26.083 1.00 79.69 2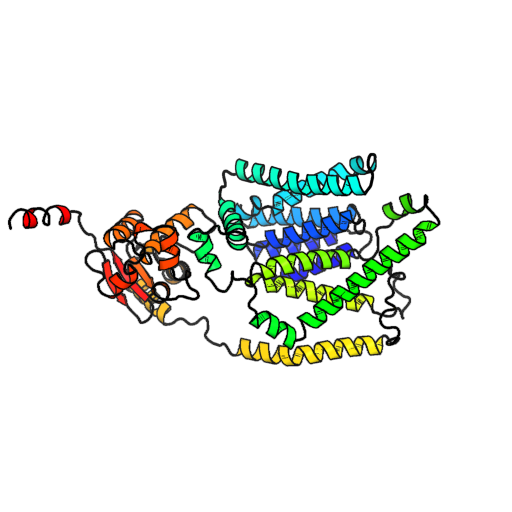16 TYR A O 1
ATOM 1750 N N . ASN A 1 217 ? 29.071 -2.308 -26.332 1.00 76.19 217 ASN A N 1
ATOM 1751 C CA . ASN A 1 217 ? 29.329 -2.484 -27.763 1.00 76.19 217 ASN A CA 1
ATOM 1752 C C . ASN A 1 217 ? 28.934 -1.241 -28.569 1.00 76.19 217 ASN A C 1
ATOM 1754 O O . ASN A 1 217 ? 29.621 -0.879 -29.522 1.00 76.19 217 ASN A O 1
ATOM 1758 N N . ARG A 1 218 ? 27.831 -0.579 -28.195 1.00 71.06 218 ARG A N 1
ATOM 1759 C CA . ARG A 1 218 ? 27.402 0.678 -28.823 1.00 71.06 218 ARG A CA 1
ATOM 1760 C C . ARG A 1 218 ? 28.378 1.807 -28.530 1.00 71.06 218 ARG A C 1
ATOM 1762 O O . ARG A 1 218 ? 28.748 2.512 -29.458 1.00 71.06 218 ARG A O 1
ATOM 1769 N N . TRP A 1 219 ? 28.821 1.931 -27.283 1.00 71.31 219 TRP A N 1
ATOM 1770 C CA . TRP A 1 219 ? 29.801 2.925 -26.863 1.00 71.31 219 TRP A CA 1
ATOM 1771 C C . TRP A 1 219 ? 31.167 2.702 -27.527 1.00 71.31 219 TRP A C 1
ATOM 1773 O O . TRP A 1 219 ? 31.750 3.644 -28.054 1.00 71.31 219 TRP A O 1
ATOM 1783 N N . SER A 1 220 ? 31.626 1.450 -27.608 1.00 72.25 220 SER A N 1
ATOM 1784 C CA . SER A 1 220 ? 32.863 1.057 -28.293 1.00 72.25 220 SER A CA 1
ATOM 1785 C C . SER A 1 220 ? 32.803 1.336 -29.801 1.00 72.25 220 SER A C 1
ATOM 1787 O O . SER A 1 220 ? 33.742 1.900 -30.354 1.00 72.25 220 SER A O 1
ATOM 1789 N N . ARG A 1 221 ? 31.670 1.054 -30.463 1.00 65.50 221 ARG A N 1
ATOM 1790 C CA . ARG A 1 221 ? 31.434 1.419 -31.876 1.00 65.50 221 ARG A CA 1
ATOM 1791 C C . ARG A 1 221 ? 31.254 2.924 -32.100 1.00 65.50 221 ARG A C 1
ATOM 1793 O O . ARG A 1 221 ? 31.347 3.393 -33.231 1.00 65.50 221 ARG A O 1
ATOM 1800 N N . GLN A 1 222 ? 30.992 3.693 -31.045 1.00 60.06 222 GLN A N 1
ATOM 1801 C CA . GLN A 1 222 ? 30.819 5.144 -31.115 1.00 60.06 222 GLN A CA 1
ATOM 1802 C C . GLN A 1 222 ? 32.145 5.899 -31.303 1.00 60.06 222 GLN A C 1
ATOM 1804 O O . GLN A 1 222 ? 32.101 7.091 -31.606 1.00 60.06 222 GLN A O 1
ATOM 1809 N N . GLY A 1 223 ? 33.290 5.210 -31.189 1.00 53.22 223 GLY A N 1
ATOM 1810 C CA . GLY A 1 223 ? 34.625 5.753 -31.458 1.00 53.22 223 GLY A CA 1
ATOM 1811 C C . GLY A 1 223 ? 34.857 6.232 -32.899 1.00 53.22 223 GLY A C 1
ATOM 1812 O O . GLY A 1 223 ? 35.684 7.116 -33.086 1.00 53.22 223 GLY A O 1
ATOM 1813 N N . ASP A 1 224 ? 34.083 5.755 -33.888 1.00 50.41 224 ASP A N 1
ATOM 1814 C CA . ASP A 1 224 ? 34.352 6.012 -35.319 1.00 50.41 224 ASP A CA 1
ATOM 1815 C C . ASP A 1 224 ? 33.301 6.868 -36.068 1.00 50.41 224 ASP A C 1
ATOM 1817 O O . ASP A 1 224 ? 33.470 7.161 -37.251 1.00 50.41 224 ASP A O 1
ATOM 1821 N N . ALA A 1 225 ? 32.207 7.327 -35.438 1.00 52.44 225 ALA A N 1
ATOM 1822 C CA . ALA A 1 225 ? 31.205 8.159 -36.135 1.00 52.44 225 ALA A CA 1
ATOM 1823 C C . ALA A 1 225 ? 30.403 9.087 -35.198 1.00 52.44 225 ALA A C 1
ATOM 1825 O O . ALA A 1 225 ? 29.271 8.799 -34.795 1.00 52.44 225 ALA A O 1
ATOM 1826 N N . GLY A 1 226 ? 30.976 10.254 -34.886 1.00 52.31 226 GLY A N 1
ATOM 1827 C CA . GLY A 1 226 ? 30.447 11.215 -33.906 1.00 52.31 226 GLY A CA 1
ATOM 1828 C C . GLY A 1 226 ? 29.235 12.066 -34.325 1.00 52.31 226 GLY A C 1
ATOM 1829 O O . GLY A 1 226 ? 28.711 12.800 -33.489 1.00 52.31 226 GLY A O 1
ATOM 1830 N N . ILE A 1 227 ? 28.755 11.997 -35.578 1.00 50.66 227 ILE A N 1
ATOM 1831 C CA . ILE A 1 227 ? 27.731 12.945 -36.084 1.00 50.66 227 ILE A CA 1
ATOM 1832 C C . ILE A 1 227 ? 26.434 12.263 -36.567 1.00 50.66 227 ILE A C 1
ATOM 1834 O O . ILE A 1 227 ? 25.350 12.737 -36.229 1.00 50.66 227 ILE A O 1
ATOM 1838 N N . LYS A 1 228 ? 26.486 11.107 -37.253 1.00 46.19 228 LYS A N 1
ATOM 1839 C CA . LYS A 1 228 ? 25.271 10.392 -37.723 1.00 46.19 228 LYS A CA 1
ATOM 1840 C C . LYS A 1 228 ? 24.412 9.809 -36.585 1.00 46.19 228 LYS A C 1
ATOM 1842 O O . LYS A 1 228 ? 23.190 9.790 -36.685 1.00 46.19 228 LYS A O 1
ATOM 1847 N N . ASN A 1 229 ? 25.028 9.432 -35.462 1.00 49.91 229 ASN A N 1
ATOM 1848 C CA . ASN A 1 229 ? 24.343 8.814 -34.317 1.00 49.91 229 ASN A CA 1
ATOM 1849 C C . ASN A 1 229 ? 23.390 9.754 -33.550 1.00 49.91 229 ASN A C 1
ATOM 1851 O O . ASN A 1 229 ? 22.501 9.279 -32.840 1.00 49.91 229 ASN A O 1
ATOM 1855 N N . LYS A 1 230 ? 23.553 11.083 -33.664 1.00 46.56 230 LYS A N 1
ATOM 1856 C CA . LYS A 1 230 ? 22.693 12.053 -32.957 1.00 46.56 230 LYS A CA 1
ATOM 1857 C C . LYS A 1 230 ? 21.266 12.089 -33.513 1.00 46.56 230 LYS A C 1
ATOM 1859 O O . LYS A 1 230 ? 20.337 12.210 -32.722 1.00 46.56 230 LYS A O 1
ATOM 1864 N N . ILE A 1 231 ? 21.106 11.945 -34.831 1.00 45.94 231 ILE A N 1
ATOM 1865 C CA . ILE A 1 231 ? 19.806 11.975 -35.527 1.00 45.94 231 ILE A CA 1
ATOM 1866 C C . ILE A 1 231 ? 19.116 10.598 -35.457 1.00 45.94 231 ILE A C 1
ATOM 1868 O O . ILE A 1 231 ? 17.895 10.517 -35.306 1.00 45.94 231 ILE A O 1
ATOM 1872 N N . ASP A 1 232 ? 19.894 9.511 -35.489 1.00 44.12 232 ASP A N 1
ATOM 1873 C CA . ASP A 1 232 ? 19.373 8.136 -35.545 1.00 44.12 232 ASP A CA 1
ATOM 1874 C C . ASP A 1 232 ? 18.806 7.644 -34.195 1.00 44.12 232 ASP A C 1
ATOM 1876 O O . ASP A 1 232 ? 17.749 7.026 -34.151 1.00 44.12 232 ASP A O 1
ATOM 1880 N N . LEU A 1 233 ? 19.405 8.015 -33.050 1.00 49.62 233 LEU A N 1
ATOM 1881 C CA . LEU A 1 233 ? 18.853 7.656 -31.725 1.00 49.62 233 LEU A CA 1
ATOM 1882 C C . LEU A 1 233 ? 17.515 8.346 -31.398 1.00 49.62 233 LEU A C 1
ATOM 1884 O O . LEU A 1 233 ? 16.794 7.905 -30.506 1.00 49.62 233 LEU A O 1
ATOM 1888 N N . GLN A 1 234 ? 17.218 9.467 -32.056 1.00 46.25 234 GLN A N 1
ATOM 1889 C CA . GLN A 1 234 ? 15.995 10.249 -31.838 1.00 46.25 234 GLN A CA 1
ATOM 1890 C C . GLN A 1 234 ? 14.851 9.753 -32.739 1.00 46.25 234 GLN A C 1
ATOM 1892 O O . GLN A 1 234 ? 13.677 9.895 -32.401 1.00 46.25 234 GLN A O 1
ATOM 1897 N N . THR A 1 235 ? 15.195 9.113 -33.861 1.00 48.88 235 THR A N 1
ATOM 1898 C CA . THR A 1 235 ? 14.256 8.498 -34.811 1.00 48.88 235 THR A CA 1
ATOM 1899 C C . THR A 1 235 ? 14.038 7.005 -34.537 1.00 48.88 235 THR A C 1
ATOM 1901 O O . THR A 1 235 ? 12.925 6.505 -34.741 1.00 48.88 235 THR A O 1
ATOM 1904 N N . ASN A 1 236 ? 15.030 6.311 -33.968 1.00 57.44 236 ASN A N 1
ATOM 1905 C CA . ASN A 1 236 ? 14.968 4.902 -33.590 1.00 57.44 236 ASN A CA 1
ATOM 1906 C C . ASN A 1 236 ? 15.270 4.703 -32.089 1.00 57.44 236 ASN A C 1
ATOM 1908 O O . ASN A 1 236 ? 16.424 4.820 -31.675 1.00 57.44 236 ASN A O 1
ATOM 1912 N N . PRO A 1 237 ? 14.255 4.387 -31.254 1.00 66.81 237 PRO A N 1
ATOM 1913 C CA . PRO A 1 237 ? 14.478 4.098 -29.836 1.00 66.81 237 PRO A CA 1
ATOM 1914 C C . PRO A 1 237 ? 15.378 2.872 -29.653 1.00 66.81 237 PRO A C 1
ATOM 1916 O O . PRO A 1 237 ? 15.370 1.963 -30.490 1.00 66.81 237 PRO A O 1
ATOM 1919 N N . LYS A 1 238 ? 16.112 2.834 -28.533 1.00 71.50 238 LYS A N 1
ATOM 1920 C CA . LYS A 1 238 ? 16.929 1.673 -28.156 1.00 71.50 238 LYS A CA 1
ATOM 1921 C C . LYS A 1 238 ? 16.044 0.431 -27.990 1.00 71.50 238 LYS A C 1
ATOM 1923 O O . LYS A 1 238 ? 14.978 0.496 -27.384 1.00 71.50 238 LYS A O 1
ATOM 1928 N N . GLU A 1 239 ? 16.502 -0.699 -28.519 1.00 71.06 239 GLU A N 1
ATOM 1929 C CA . GLU A 1 239 ? 15.827 -1.990 -28.360 1.00 71.06 239 GLU A CA 1
ATOM 1930 C C . GLU A 1 239 ? 15.891 -2.471 -26.903 1.00 71.06 239 GLU A C 1
ATOM 1932 O O . GLU A 1 239 ? 16.880 -2.226 -26.213 1.00 71.06 239 GLU A O 1
ATOM 1937 N N . GLY A 1 240 ? 14.841 -3.160 -26.442 1.00 75.44 240 GLY A N 1
ATOM 1938 C CA . GLY A 1 240 ? 14.779 -3.761 -25.107 1.00 75.44 240 GLY A CA 1
ATOM 1939 C C . GLY A 1 240 ? 14.148 -2.896 -24.007 1.00 75.44 240 GLY A C 1
ATOM 1940 O O . GLY A 1 240 ? 14.479 -3.059 -22.832 1.00 75.44 240 GLY A O 1
ATOM 1941 N N . ALA A 1 241 ? 13.241 -1.983 -24.366 1.00 83.06 241 ALA A N 1
ATOM 1942 C CA . ALA A 1 241 ? 12.526 -1.119 -23.422 1.00 83.06 241 ALA A CA 1
ATOM 1943 C C . ALA A 1 241 ? 11.743 -1.904 -22.357 1.00 83.06 241 ALA A C 1
ATOM 1945 O O . ALA A 1 241 ? 11.685 -1.507 -21.196 1.00 83.06 241 ALA A O 1
ATOM 1946 N N . GLU A 1 242 ? 11.171 -3.038 -22.747 1.00 83.38 242 GLU A N 1
ATOM 1947 C CA . GLU A 1 242 ? 10.463 -3.966 -21.879 1.00 83.38 242 GLU A CA 1
ATOM 1948 C C . GLU A 1 242 ? 11.355 -4.503 -20.749 1.00 83.38 242 GLU A C 1
ATOM 1950 O O . GLU A 1 242 ? 10.919 -4.552 -19.603 1.00 83.38 242 GLU A O 1
ATOM 1955 N N . PHE A 1 243 ? 12.621 -4.826 -21.028 1.00 83.19 243 PHE A N 1
ATOM 1956 C CA . PHE A 1 243 ? 13.549 -5.364 -20.029 1.00 83.19 243 PHE A CA 1
ATOM 1957 C C . PHE A 1 243 ? 13.954 -4.310 -19.012 1.00 83.19 243 PHE A C 1
ATOM 1959 O O . PHE A 1 243 ? 13.926 -4.559 -17.810 1.00 83.19 243 PHE A O 1
ATOM 1966 N N . VAL A 1 244 ? 14.293 -3.116 -19.501 1.00 87.19 244 VAL A N 1
ATOM 1967 C CA . VAL A 1 244 ? 14.676 -1.981 -18.657 1.00 87.19 244 VAL A CA 1
ATOM 1968 C C . VAL A 1 244 ? 13.520 -1.601 -17.728 1.00 87.19 244 VAL A C 1
ATOM 1970 O O . VAL A 1 244 ? 13.732 -1.417 -16.529 1.00 87.19 244 VAL A O 1
ATOM 1973 N N . TYR A 1 245 ? 12.291 -1.574 -18.253 1.00 90.00 245 TYR A N 1
ATOM 1974 C CA . TYR A 1 245 ? 11.090 -1.356 -17.451 1.00 90.00 245 TYR A CA 1
ATOM 1975 C C . TYR A 1 245 ? 10.942 -2.401 -16.338 1.00 90.00 245 TYR A C 1
ATOM 1977 O O . TYR A 1 245 ? 10.762 -2.030 -15.179 1.00 90.00 245 TYR A O 1
ATOM 1985 N N . HIS A 1 246 ? 11.055 -3.695 -16.660 1.00 88.62 246 HIS A N 1
ATOM 1986 C CA . HIS A 1 246 ? 10.910 -4.768 -15.670 1.00 88.62 246 HIS A CA 1
ATOM 1987 C C . HIS A 1 246 ? 12.032 -4.799 -14.632 1.00 88.62 246 HIS A C 1
ATOM 1989 O O . HIS A 1 246 ? 11.768 -5.151 -13.484 1.00 88.62 246 HIS A O 1
ATOM 1995 N N . ILE A 1 247 ? 13.249 -4.370 -14.979 1.00 87.81 247 ILE A N 1
ATOM 1996 C CA . ILE A 1 247 ? 14.340 -4.188 -14.012 1.00 87.81 247 ILE A CA 1
ATOM 1997 C C . ILE A 1 247 ? 13.977 -3.097 -13.005 1.00 87.81 247 ILE A C 1
ATOM 1999 O O . ILE A 1 247 ? 13.974 -3.360 -11.803 1.00 87.81 247 ILE A O 1
ATOM 2003 N N . PHE A 1 248 ? 13.619 -1.895 -13.472 1.00 91.31 248 PHE A N 1
ATOM 2004 C CA . PHE A 1 248 ? 13.234 -0.801 -12.573 1.00 91.31 248 PHE A CA 1
ATOM 2005 C C . PHE A 1 248 ? 12.025 -1.171 -11.713 1.00 91.31 248 PHE A C 1
ATOM 2007 O O . PHE A 1 248 ? 12.032 -0.946 -10.501 1.00 91.31 248 PHE A O 1
ATOM 2014 N N . GLN A 1 249 ? 11.028 -1.813 -12.321 1.00 91.06 249 GLN A N 1
ATOM 2015 C CA . GLN A 1 249 ? 9.821 -2.231 -11.627 1.00 91.06 249 GLN A CA 1
ATOM 2016 C C . GLN A 1 249 ? 10.107 -3.311 -10.574 1.00 91.06 249 GLN A C 1
ATOM 2018 O O . GLN A 1 249 ? 9.579 -3.241 -9.464 1.00 91.06 249 GLN A O 1
ATOM 2023 N N . THR A 1 250 ? 10.962 -4.287 -10.889 1.00 88.56 250 THR A N 1
ATOM 2024 C CA . THR A 1 250 ? 11.371 -5.326 -9.936 1.00 88.56 250 THR A CA 1
ATOM 2025 C C . THR A 1 250 ? 12.161 -4.721 -8.784 1.00 88.56 250 THR A C 1
ATOM 2027 O O . THR A 1 250 ? 11.863 -5.036 -7.638 1.00 88.56 250 THR A O 1
ATOM 2030 N N . CYS A 1 251 ? 13.087 -3.791 -9.040 1.00 88.88 251 CYS A N 1
ATOM 2031 C CA . CYS A 1 251 ? 13.795 -3.070 -7.978 1.00 88.88 251 CYS A CA 1
ATOM 2032 C C . CYS A 1 251 ? 12.825 -2.329 -7.044 1.00 88.88 251 CYS A C 1
ATOM 2034 O O . CYS A 1 251 ? 12.934 -2.450 -5.823 1.00 88.88 251 CYS A O 1
ATOM 2036 N N . ALA A 1 252 ? 11.833 -1.621 -7.596 1.00 89.62 252 ALA A N 1
ATOM 2037 C CA . ALA A 1 252 ? 10.809 -0.950 -6.799 1.00 89.62 252 ALA A CA 1
ATOM 2038 C C . ALA A 1 252 ? 9.998 -1.945 -5.947 1.00 89.62 252 ALA A C 1
ATOM 2040 O O . ALA A 1 252 ? 9.753 -1.697 -4.765 1.00 89.62 252 ALA A O 1
ATOM 2041 N N . PHE A 1 253 ? 9.626 -3.102 -6.505 1.00 89.00 253 PHE A N 1
ATOM 2042 C CA . PHE A 1 253 ? 8.915 -4.141 -5.759 1.00 89.00 253 PHE A CA 1
ATOM 2043 C C . PHE A 1 253 ? 9.771 -4.856 -4.717 1.00 89.00 253 PHE A C 1
ATOM 2045 O O . PHE A 1 253 ? 9.233 -5.200 -3.670 1.00 89.00 253 PHE A O 1
ATOM 2052 N N . VAL A 1 254 ? 11.075 -5.045 -4.944 1.00 86.38 254 VAL A N 1
ATOM 2053 C CA . VAL A 1 254 ? 12.003 -5.565 -3.926 1.00 86.38 254 VAL A CA 1
ATOM 2054 C C . VAL A 1 254 ? 12.042 -4.618 -2.731 1.00 86.38 254 VAL A C 1
ATOM 2056 O O . VAL A 1 254 ? 11.897 -5.071 -1.599 1.00 86.38 254 VAL A O 1
ATOM 2059 N N . ILE A 1 255 ? 12.167 -3.308 -2.972 1.00 85.94 255 ILE A N 1
ATOM 2060 C CA . ILE A 1 255 ? 12.163 -2.299 -1.904 1.00 85.94 255 ILE A CA 1
ATOM 2061 C C . ILE A 1 255 ? 10.833 -2.343 -1.142 1.00 85.94 255 ILE A C 1
ATOM 2063 O O . ILE A 1 255 ? 10.824 -2.451 0.082 1.00 85.94 255 ILE A O 1
ATOM 2067 N N . MET A 1 256 ? 9.698 -2.335 -1.849 1.00 82.88 256 MET A N 1
ATOM 2068 C CA . MET A 1 256 ? 8.380 -2.383 -1.206 1.00 82.88 256 MET A CA 1
ATOM 2069 C C . MET A 1 256 ? 8.127 -3.690 -0.441 1.00 82.88 256 MET A C 1
ATOM 2071 O O . MET A 1 256 ? 7.562 -3.648 0.649 1.00 82.88 256 MET A O 1
ATOM 2075 N N . ALA A 1 257 ? 8.550 -4.838 -0.974 1.00 83.50 257 ALA A N 1
ATOM 2076 C CA . ALA A 1 257 ? 8.419 -6.140 -0.320 1.00 83.50 257 ALA A CA 1
ATOM 2077 C C . ALA A 1 257 ? 9.347 -6.282 0.893 1.00 83.50 257 ALA A C 1
ATOM 2079 O O . ALA A 1 257 ? 8.965 -6.900 1.884 1.00 83.50 257 ALA A O 1
ATOM 2080 N N . GLY A 1 258 ? 10.546 -5.695 0.825 1.00 80.94 258 GLY A N 1
ATOM 2081 C CA . GLY A 1 258 ? 11.458 -5.604 1.960 1.00 80.94 258 GLY A CA 1
ATOM 2082 C C . GLY A 1 258 ? 10.846 -4.787 3.094 1.00 80.94 258 GLY A C 1
ATOM 2083 O O . GLY A 1 258 ? 10.910 -5.206 4.244 1.00 80.94 258 GLY A O 1
ATOM 2084 N N . LEU A 1 259 ? 10.190 -3.670 2.762 1.00 76.12 259 LEU A N 1
ATOM 2085 C CA . LEU A 1 259 ? 9.515 -2.823 3.741 1.00 76.12 259 LEU A CA 1
ATOM 2086 C C . LEU A 1 259 ? 8.236 -3.460 4.293 1.00 76.12 259 LEU A C 1
ATOM 2088 O O . LEU A 1 259 ? 8.000 -3.344 5.487 1.00 76.12 259 LEU A O 1
ATOM 2092 N N . ILE A 1 260 ? 7.385 -4.083 3.472 1.00 80.19 260 ILE A N 1
ATOM 2093 C CA . ILE A 1 260 ? 6.084 -4.636 3.888 1.00 80.19 260 ILE A CA 1
ATOM 2094 C C . ILE A 1 260 ? 5.922 -6.063 3.357 1.00 80.19 260 ILE A C 1
ATOM 2096 O O . ILE A 1 260 ? 5.717 -6.279 2.160 1.00 80.19 260 ILE A O 1
ATOM 2100 N N . MET A 1 261 ? 5.877 -7.032 4.272 1.00 74.06 261 MET A N 1
ATOM 2101 C CA . MET A 1 261 ? 5.735 -8.457 3.968 1.00 74.06 261 MET A CA 1
ATOM 2102 C C . MET A 1 261 ? 4.572 -8.822 3.046 1.00 74.06 261 MET A C 1
ATOM 2104 O O . MET A 1 261 ? 4.727 -9.647 2.142 1.00 74.06 261 MET A O 1
ATOM 2108 N N . ARG A 1 262 ? 3.402 -8.200 3.228 1.00 78.25 262 ARG A N 1
ATOM 2109 C CA . ARG A 1 262 ? 2.238 -8.440 2.356 1.00 78.25 262 ARG A CA 1
ATOM 2110 C C . ARG A 1 262 ? 2.475 -8.055 0.890 1.00 78.25 262 ARG A C 1
ATOM 2112 O O . ARG A 1 262 ? 1.813 -8.610 0.016 1.00 78.25 262 ARG A O 1
ATOM 2119 N N . LEU A 1 263 ? 3.424 -7.162 0.594 1.00 81.62 263 LEU A N 1
ATOM 2120 C CA . LEU A 1 263 ? 3.709 -6.705 -0.772 1.00 81.62 263 LEU A CA 1
ATOM 2121 C C . LEU A 1 263 ? 4.648 -7.641 -1.552 1.00 81.62 263 LEU A C 1
ATOM 2123 O O . LEU A 1 263 ? 4.831 -7.443 -2.754 1.00 81.62 263 LEU A O 1
ATOM 2127 N N . LYS A 1 264 ? 5.165 -8.718 -0.935 1.00 83.25 264 LYS A N 1
ATOM 2128 C CA . LYS A 1 264 ? 5.979 -9.744 -1.623 1.00 83.25 264 LYS A CA 1
ATOM 2129 C C . LYS A 1 264 ? 5.264 -10.420 -2.799 1.00 83.25 264 LYS A C 1
ATOM 2131 O O . LYS A 1 264 ? 5.912 -10.955 -3.693 1.00 83.25 264 LYS A O 1
ATOM 2136 N N . LEU A 1 265 ? 3.931 -10.358 -2.829 1.00 81.56 265 LEU A N 1
ATOM 2137 C CA . LEU A 1 265 ? 3.116 -10.842 -3.943 1.00 81.56 265 LEU A CA 1
ATOM 2138 C C . LEU A 1 265 ? 3.428 -10.107 -5.263 1.00 81.56 265 LEU A C 1
ATOM 2140 O O . LEU A 1 265 ? 3.454 -10.730 -6.323 1.00 81.56 265 LEU A O 1
ATOM 2144 N N . PHE A 1 266 ? 3.700 -8.799 -5.209 1.00 81.31 266 PHE A N 1
ATOM 2145 C CA . PHE A 1 266 ? 4.010 -8.006 -6.404 1.00 81.31 266 PHE A CA 1
ATOM 2146 C C . PHE A 1 266 ? 5.395 -8.325 -6.967 1.00 81.31 266 PHE A C 1
ATOM 2148 O O . PHE A 1 266 ? 5.554 -8.402 -8.189 1.00 81.31 266 PHE A O 1
ATOM 2155 N N . LEU A 1 267 ? 6.357 -8.588 -6.075 1.00 80.00 267 LEU A N 1
ATOM 2156 C CA . LEU A 1 267 ? 7.695 -9.049 -6.435 1.00 80.00 267 LEU A CA 1
ATOM 2157 C C . LEU A 1 267 ? 7.633 -10.339 -7.264 1.00 80.00 267 LEU A C 1
ATOM 2159 O O . LEU A 1 267 ? 8.277 -10.421 -8.302 1.00 80.00 267 LEU A O 1
ATOM 2163 N N . HIS A 1 268 ? 6.804 -11.307 -6.861 1.00 76.00 268 HIS A N 1
ATOM 2164 C CA . HIS A 1 268 ? 6.686 -12.590 -7.561 1.00 76.00 268 HIS A CA 1
ATOM 2165 C C . HIS A 1 268 ? 6.235 -12.443 -9.022 1.00 76.00 268 HIS A C 1
ATOM 2167 O O . HIS A 1 268 ? 6.782 -13.071 -9.928 1.00 76.00 268 HIS A O 1
ATOM 2173 N N . SER A 1 269 ? 5.251 -11.579 -9.269 1.00 71.06 269 SER A N 1
ATOM 2174 C CA . SER A 1 269 ? 4.794 -11.285 -10.628 1.00 71.06 269 SER A CA 1
ATOM 2175 C C . SER A 1 269 ? 5.878 -10.610 -11.466 1.00 71.06 269 SER A C 1
ATOM 2177 O O . SER A 1 269 ? 6.081 -11.008 -12.606 1.00 71.06 269 SER A O 1
ATOM 2179 N N . SER A 1 270 ? 6.608 -9.619 -10.945 1.00 71.44 270 SER A N 1
ATOM 2180 C CA . SER A 1 270 ? 7.625 -8.935 -11.756 1.00 71.44 270 SER A CA 1
ATOM 2181 C C . SER A 1 270 ? 8.830 -9.827 -12.062 1.00 71.44 270 SER A C 1
ATOM 2183 O O . SER A 1 270 ? 9.356 -9.778 -13.175 1.00 71.44 270 SER A O 1
ATOM 2185 N N . THR A 1 271 ? 9.231 -10.696 -11.127 1.00 69.69 271 THR A N 1
ATOM 2186 C CA . THR A 1 271 ? 10.294 -11.681 -11.368 1.00 69.69 271 THR A CA 1
ATOM 2187 C C . THR A 1 271 ? 9.878 -12.705 -12.416 1.00 69.69 271 THR A C 1
ATOM 2189 O O . THR A 1 271 ? 10.643 -12.957 -13.339 1.00 69.69 271 THR A O 1
ATOM 2192 N N . LEU A 1 272 ? 8.640 -13.206 -12.362 1.00 70.94 272 LEU A N 1
ATOM 2193 C CA . LEU A 1 272 ? 8.123 -14.156 -13.350 1.00 70.94 272 LEU A CA 1
ATOM 2194 C C . LEU A 1 272 ? 8.037 -13.545 -14.757 1.00 70.94 272 LEU A C 1
ATOM 2196 O O . LEU A 1 272 ? 8.405 -14.189 -15.735 1.00 70.94 272 LEU A O 1
ATOM 2200 N N . PHE A 1 273 ? 7.608 -12.287 -14.884 1.00 70.44 273 PHE A N 1
ATOM 2201 C CA . PHE A 1 273 ? 7.654 -11.594 -16.176 1.00 70.44 273 PHE A CA 1
ATOM 2202 C C . PHE A 1 273 ? 9.091 -11.387 -16.663 1.00 70.44 273 PHE A C 1
ATOM 2204 O O . PHE A 1 273 ? 9.353 -11.563 -17.851 1.00 70.44 273 PHE A O 1
ATOM 2211 N N . THR A 1 274 ? 10.027 -11.067 -15.766 1.00 65.50 274 THR A N 1
ATOM 2212 C CA . THR A 1 274 ? 11.454 -10.936 -16.104 1.00 65.50 274 THR A CA 1
ATOM 2213 C C . THR A 1 274 ? 12.034 -12.265 -16.590 1.00 65.50 274 THR A C 1
ATOM 2215 O O . THR A 1 274 ? 12.737 -12.288 -17.596 1.00 65.50 274 THR A O 1
ATOM 2218 N N . GLU A 1 275 ? 11.687 -13.378 -15.941 1.00 68.12 275 GLU A N 1
ATOM 2219 C CA . GLU A 1 275 ? 12.053 -14.730 -16.370 1.00 68.12 275 GLU A CA 1
ATOM 2220 C C . GLU A 1 275 ? 11.462 -15.059 -17.742 1.00 68.12 275 GLU A C 1
ATOM 2222 O O . GLU A 1 275 ? 12.203 -15.404 -18.657 1.00 68.12 275 GLU A O 1
ATOM 2227 N N . LEU A 1 276 ? 10.148 -14.901 -17.931 1.00 69.69 276 LEU A N 1
ATOM 2228 C CA . LEU A 1 276 ? 9.478 -15.167 -19.210 1.00 69.69 276 LEU A CA 1
ATOM 2229 C C . LEU A 1 276 ? 10.071 -14.339 -20.353 1.00 69.69 276 LEU A C 1
ATOM 2231 O O . LEU A 1 276 ? 10.276 -14.846 -21.456 1.00 69.69 276 LEU A O 1
ATOM 2235 N N . LEU A 1 277 ? 10.369 -13.068 -20.095 1.00 67.38 277 LEU A N 1
ATOM 2236 C CA . LEU A 1 277 ? 10.985 -12.182 -21.071 1.00 67.38 277 LEU A CA 1
ATOM 2237 C C . LEU A 1 277 ? 12.436 -12.581 -21.358 1.00 67.38 277 LEU A C 1
ATOM 2239 O O . LEU A 1 277 ? 12.823 -12.611 -22.526 1.00 67.38 277 LEU A O 1
ATOM 2243 N N . CYS A 1 278 ? 13.214 -12.952 -20.337 1.00 63.06 278 CYS A N 1
ATOM 2244 C CA . CYS A 1 278 ? 14.545 -13.534 -20.512 1.00 63.06 278 CYS A CA 1
ATOM 2245 C C . CYS A 1 278 ? 14.477 -14.785 -21.404 1.00 63.06 278 CYS A C 1
ATOM 2247 O O . CYS A 1 278 ? 15.258 -14.922 -22.340 1.00 63.06 278 CYS A O 1
ATOM 2249 N N . TRP A 1 279 ? 13.492 -15.660 -21.196 1.00 62.94 279 TRP A N 1
ATOM 2250 C CA . TRP A 1 279 ? 13.305 -16.865 -22.004 1.00 62.94 279 TRP A CA 1
ATOM 2251 C C . TRP A 1 279 ? 12.870 -16.577 -23.446 1.00 62.94 279 TRP A C 1
ATOM 2253 O O . TRP A 1 279 ? 13.303 -17.270 -24.369 1.00 62.94 279 TRP A O 1
ATOM 2263 N N . HIS A 1 280 ? 12.058 -15.541 -23.669 1.00 61.78 280 HIS A N 1
ATOM 2264 C CA . HIS A 1 280 ? 11.707 -15.081 -25.014 1.00 61.78 280 HIS A CA 1
ATOM 2265 C C . HIS A 1 280 ? 12.908 -14.518 -25.790 1.00 61.78 280 HIS A C 1
ATOM 2267 O O . HIS A 1 280 ? 12.904 -14.605 -27.017 1.00 61.78 280 HIS A O 1
ATOM 2273 N N . LEU A 1 281 ? 13.922 -13.973 -25.106 1.00 55.38 281 LEU A N 1
ATOM 2274 C CA . LEU A 1 281 ? 15.157 -13.469 -25.723 1.00 55.38 281 LEU A CA 1
ATOM 2275 C C . LEU A 1 281 ? 16.146 -14.558 -26.134 1.00 55.38 281 LEU A C 1
ATOM 2277 O O . LEU A 1 281 ? 16.899 -14.368 -27.082 1.00 55.38 281 LEU A O 1
ATOM 2281 N N . VAL A 1 282 ? 16.169 -15.688 -25.427 1.00 51.97 282 VAL A N 1
ATOM 2282 C CA . VAL A 1 282 ? 17.115 -16.783 -25.703 1.00 51.97 282 VAL A CA 1
ATOM 2283 C C . VAL A 1 282 ? 16.616 -17.693 -26.842 1.00 51.97 282 VAL A C 1
ATOM 2285 O O . VAL A 1 282 ? 17.287 -18.645 -27.226 1.00 51.97 282 VAL A O 1
ATOM 2288 N N . ARG A 1 283 ? 15.454 -17.403 -27.446 1.00 49.31 283 ARG A N 1
ATOM 2289 C CA . ARG A 1 283 ? 14.941 -18.152 -28.601 1.00 49.31 283 ARG A CA 1
ATOM 2290 C C . ARG A 1 283 ? 15.897 -17.995 -29.804 1.00 49.31 283 ARG A C 1
ATOM 2292 O O . ARG A 1 283 ? 16.049 -16.877 -30.283 1.00 49.31 283 ARG A O 1
ATOM 2299 N N . PRO A 1 284 ? 16.490 -19.084 -30.332 1.00 46.44 284 PRO A N 1
ATOM 2300 C CA . PRO A 1 284 ? 17.208 -19.046 -31.602 1.00 46.44 284 PRO A CA 1
ATOM 2301 C C . PRO A 1 284 ? 16.210 -18.756 -32.727 1.00 46.44 284 PRO A C 1
ATOM 2303 O O . PRO A 1 284 ? 15.210 -19.473 -32.859 1.00 46.44 284 PRO A O 1
ATOM 2306 N N . ASP A 1 285 ? 16.455 -17.705 -33.507 1.00 47.22 285 ASP A N 1
ATOM 2307 C CA . ASP A 1 285 ? 15.696 -17.418 -34.723 1.00 47.22 285 ASP A CA 1
ATOM 2308 C C . ASP A 1 285 ? 15.869 -18.572 -35.713 1.00 47.22 285 ASP A C 1
ATOM 2310 O O . ASP A 1 285 ? 16.960 -18.840 -36.210 1.00 47.22 285 ASP A O 1
ATOM 2314 N N . GLY A 1 286 ? 14.774 -19.288 -35.959 1.00 40.72 286 GLY A N 1
ATOM 2315 C CA . GLY A 1 286 ? 14.732 -20.434 -36.863 1.00 40.72 286 GLY A CA 1
ATOM 2316 C C . GLY A 1 286 ? 13.524 -20.440 -37.791 1.00 40.72 286 GLY A C 1
ATOM 2317 O O . GLY A 1 286 ? 13.289 -21.456 -38.427 1.00 40.72 286 GLY A O 1
ATOM 2318 N N . ASP A 1 287 ? 12.746 -19.354 -37.872 1.00 37.50 287 ASP A N 1
ATOM 2319 C CA . ASP A 1 287 ? 11.642 -19.290 -38.835 1.00 37.50 287 ASP A CA 1
ATOM 2320 C C . ASP A 1 287 ? 11.391 -17.852 -39.315 1.00 37.50 287 ASP A C 1
ATOM 2322 O O . ASP A 1 287 ? 10.861 -17.000 -38.597 1.00 37.50 287 ASP A O 1
ATOM 2326 N N . GLY A 1 288 ? 11.837 -17.570 -40.540 1.00 39.22 288 GLY A N 1
ATOM 2327 C CA . GLY A 1 288 ? 11.873 -16.247 -41.167 1.00 39.22 288 GLY A CA 1
ATOM 2328 C C . GLY A 1 288 ? 10.516 -15.740 -41.658 1.00 39.22 288 GLY A C 1
ATOM 2329 O O . GLY A 1 288 ? 10.375 -15.431 -42.840 1.00 39.22 288 GLY A O 1
ATOM 2330 N N . HIS A 1 289 ? 9.508 -15.649 -40.785 1.00 35.06 289 HIS A N 1
ATOM 2331 C CA . HIS A 1 289 ? 8.175 -15.152 -41.170 1.00 35.06 289 HIS A CA 1
ATOM 2332 C C . HIS A 1 289 ? 7.587 -14.031 -40.301 1.00 35.06 289 HIS A C 1
ATOM 2334 O O . HIS A 1 289 ? 6.487 -13.560 -40.578 1.00 35.06 289 HIS A O 1
ATOM 2340 N N . TYR A 1 290 ? 8.328 -13.520 -39.314 1.00 33.88 290 TYR A N 1
ATOM 2341 C CA . TYR A 1 290 ? 8.007 -12.249 -38.659 1.00 33.88 290 TYR A CA 1
ATOM 2342 C C . TYR A 1 290 ? 9.219 -11.315 -38.743 1.00 33.88 290 TYR A C 1
ATOM 2344 O O . TYR A 1 290 ? 10.313 -11.744 -38.381 1.00 33.88 290 TYR A O 1
ATOM 2352 N N . PRO A 1 291 ? 9.066 -10.049 -39.183 1.00 34.66 291 PRO A N 1
ATOM 2353 C CA . PRO A 1 291 ? 10.157 -9.082 -39.161 1.00 34.66 291 PRO A CA 1
ATOM 2354 C C . PRO A 1 291 ? 10.403 -8.687 -37.701 1.00 34.66 291 PRO A C 1
ATOM 2356 O O . PRO A 1 291 ? 9.801 -7.745 -37.179 1.00 34.66 291 PRO A O 1
ATOM 2359 N N . SER A 1 292 ? 11.222 -9.468 -37.000 1.00 40.62 292 SER A N 1
ATOM 2360 C CA . SER A 1 292 ? 11.559 -9.221 -35.606 1.00 40.62 292 SER A CA 1
ATOM 2361 C C . SER A 1 292 ? 12.653 -8.163 -35.558 1.00 40.62 292 SER A C 1
ATOM 2363 O O . SER A 1 292 ? 13.779 -8.361 -35.980 1.00 40.62 292 SER A O 1
ATOM 2365 N N . ARG A 1 293 ? 12.306 -6.990 -35.040 1.00 42.44 293 ARG A N 1
ATOM 2366 C CA . ARG A 1 293 ? 13.182 -5.838 -34.776 1.00 42.44 293 ARG A CA 1
ATOM 2367 C C . ARG A 1 293 ? 14.184 -6.127 -33.628 1.00 42.44 293 ARG A C 1
ATOM 2369 O O . ARG A 1 293 ? 14.307 -5.305 -32.728 1.00 42.44 293 ARG A O 1
ATOM 2376 N N . ARG A 1 294 ? 14.761 -7.335 -33.557 1.00 49.81 294 ARG A N 1
ATOM 2377 C CA . ARG A 1 294 ? 15.497 -7.879 -32.392 1.00 49.81 294 ARG A CA 1
ATOM 2378 C C . ARG A 1 294 ? 16.808 -8.602 -32.746 1.00 49.81 294 ARG A C 1
ATOM 2380 O O . ARG A 1 294 ? 17.462 -9.125 -31.845 1.00 49.81 294 ARG A O 1
ATOM 2387 N N . ASP A 1 295 ? 17.233 -8.574 -34.007 1.00 44.22 295 ASP A N 1
ATOM 2388 C CA . ASP A 1 295 ? 18.377 -9.351 -34.518 1.00 44.22 295 ASP A CA 1
ATOM 2389 C C . ASP A 1 295 ? 19.724 -9.014 -33.839 1.00 44.22 295 ASP A C 1
ATOM 2391 O O . ASP A 1 295 ? 20.647 -9.828 -33.819 1.00 44.22 295 ASP A O 1
ATOM 2395 N N . ASN A 1 296 ? 19.854 -7.833 -33.223 1.00 42.00 296 ASN A N 1
ATOM 2396 C CA . ASN A 1 296 ? 21.102 -7.387 -32.593 1.00 42.00 296 ASN A CA 1
ATOM 2397 C C . ASN A 1 296 ? 21.250 -7.781 -31.114 1.00 42.00 296 ASN A C 1
ATOM 2399 O O . ASN A 1 296 ? 22.327 -7.588 -30.542 1.00 42.00 296 ASN A O 1
ATOM 2403 N N . LEU A 1 297 ? 20.205 -8.335 -30.489 1.00 43.84 297 LEU A N 1
ATOM 2404 C CA . LEU A 1 297 ? 20.228 -8.794 -29.097 1.00 43.84 297 LEU A CA 1
ATOM 2405 C C . LEU A 1 297 ? 20.251 -10.331 -29.013 1.00 43.84 297 LEU A C 1
ATOM 2407 O O . LEU A 1 297 ? 19.680 -10.907 -28.093 1.00 43.84 297 LEU A O 1
ATOM 2411 N N . SER A 1 298 ? 20.896 -11.017 -29.966 1.00 42.75 298 SER A N 1
ATOM 2412 C CA . SER A 1 298 ? 21.071 -12.472 -29.884 1.00 42.75 298 SER A CA 1
ATOM 2413 C C . SER A 1 298 ? 22.031 -12.810 -28.731 1.00 42.75 298 SER A C 1
ATOM 2415 O O . SER A 1 298 ? 23.206 -12.415 -28.734 1.00 42.75 298 SER A O 1
ATOM 2417 N N . PHE A 1 299 ? 21.531 -13.521 -27.721 1.00 48.62 299 PHE A N 1
ATOM 2418 C CA . PHE A 1 299 ? 22.303 -13.934 -26.552 1.00 48.62 299 PHE A CA 1
ATOM 2419 C C . PHE A 1 299 ? 23.302 -15.035 -26.929 1.00 48.62 299 PHE A C 1
ATOM 2421 O O . PHE A 1 299 ? 22.939 -16.187 -27.133 1.00 48.62 299 PHE A O 1
ATOM 2428 N N . GLN A 1 300 ? 24.593 -14.705 -26.930 1.00 45.62 300 GLN A N 1
ATOM 2429 C CA . GLN A 1 300 ? 25.684 -15.679 -27.095 1.00 45.62 300 GLN A CA 1
ATOM 2430 C C . GLN A 1 300 ? 26.106 -16.367 -25.780 1.00 45.62 300 GLN A C 1
ATOM 2432 O O . GLN A 1 300 ? 27.099 -17.090 -25.762 1.00 45.62 300 GLN A O 1
ATOM 2437 N N . VAL A 1 301 ? 25.402 -16.133 -24.662 1.00 43.84 301 VAL A N 1
ATOM 2438 C CA . VAL A 1 301 ? 25.820 -16.639 -23.336 1.00 43.84 301 VAL A CA 1
ATOM 2439 C C . VAL A 1 301 ? 25.713 -18.168 -23.252 1.00 43.84 301 VAL A C 1
ATOM 2441 O O . VAL A 1 301 ? 26.557 -18.806 -22.633 1.00 43.84 301 VAL A O 1
ATOM 2444 N N . PHE A 1 302 ? 24.763 -18.778 -23.966 1.00 46.50 302 PHE A N 1
ATOM 2445 C CA . PHE A 1 302 ? 24.696 -20.229 -24.138 1.00 46.50 302 PHE A CA 1
ATOM 2446 C C . PHE A 1 302 ? 25.300 -20.658 -25.478 1.00 46.50 302 PHE A C 1
ATOM 2448 O O . PHE A 1 302 ? 24.621 -21.252 -26.309 1.00 46.50 302 PHE A O 1
ATOM 2455 N N . HIS A 1 303 ? 26.599 -20.421 -25.696 1.00 45.72 303 HIS A N 1
ATOM 2456 C CA . HIS A 1 303 ? 27.290 -21.005 -26.861 1.00 45.72 303 HIS A CA 1
ATOM 2457 C C . HIS A 1 303 ? 27.110 -22.541 -26.917 1.00 45.72 303 HIS A C 1
ATOM 2459 O O . HIS A 1 303 ? 27.099 -23.133 -27.995 1.00 45.72 303 HIS A O 1
ATOM 2465 N N . PHE A 1 304 ? 26.928 -23.176 -25.754 1.00 48.44 304 PHE A N 1
ATOM 2466 C CA . PHE A 1 304 ? 26.727 -24.617 -25.599 1.00 48.44 304 PHE A CA 1
ATOM 2467 C C . PHE A 1 304 ? 25.330 -25.133 -25.979 1.00 48.44 304 PHE A C 1
ATOM 2469 O O . PHE A 1 304 ? 25.199 -26.321 -26.254 1.00 48.44 304 PHE A O 1
ATOM 2476 N N . ILE A 1 305 ? 24.293 -24.289 -26.016 1.00 53.28 305 ILE A N 1
ATOM 2477 C CA . ILE A 1 305 ? 22.911 -24.717 -26.290 1.00 53.28 305 ILE A CA 1
ATOM 2478 C C . ILE A 1 305 ? 22.448 -24.032 -27.574 1.00 53.28 305 ILE A C 1
ATOM 2480 O O . ILE A 1 305 ? 21.744 -23.028 -27.548 1.00 53.28 305 ILE A O 1
ATOM 2484 N N . LYS A 1 306 ? 22.906 -24.553 -28.715 1.00 53.66 306 LYS A N 1
ATOM 2485 C CA . LYS A 1 306 ? 22.576 -24.000 -30.040 1.00 53.66 306 LYS A CA 1
ATOM 2486 C C . LYS A 1 306 ? 21.171 -24.379 -30.510 1.00 53.66 306 LYS A C 1
ATOM 2488 O O . LYS A 1 306 ? 20.609 -23.694 -31.358 1.00 53.66 306 LYS A O 1
ATOM 2493 N N . GLU A 1 307 ? 20.598 -25.451 -29.964 1.00 63.31 307 GLU A N 1
ATOM 2494 C CA . GLU A 1 307 ? 19.317 -25.971 -30.432 1.00 63.31 307 GLU A CA 1
ATOM 2495 C C . GLU A 1 307 ? 18.116 -25.384 -29.662 1.00 63.31 307 GLU A C 1
ATOM 2497 O O . GLU A 1 307 ? 18.057 -25.461 -28.427 1.00 63.31 307 GLU A O 1
ATOM 2502 N N . PRO A 1 308 ? 17.092 -24.865 -30.372 1.00 63.34 308 PRO A N 1
ATOM 2503 C CA . PRO A 1 308 ? 15.882 -24.307 -29.760 1.00 63.34 308 PRO A CA 1
ATOM 2504 C C . PRO A 1 308 ? 15.083 -25.350 -28.964 1.00 63.34 308 PRO A C 1
ATOM 2506 O O . PRO A 1 308 ? 14.311 -24.991 -28.071 1.00 63.34 308 PRO A O 1
ATOM 2509 N N . VAL A 1 309 ? 15.256 -26.636 -29.281 1.00 69.88 309 VAL A N 1
ATOM 2510 C CA . VAL A 1 309 ? 14.582 -27.763 -28.623 1.00 69.88 309 VAL A CA 1
ATOM 2511 C C . VAL A 1 309 ? 15.161 -28.003 -27.230 1.00 69.88 309 VAL A C 1
ATOM 2513 O O . VAL A 1 309 ? 14.404 -28.067 -26.263 1.00 69.88 309 VAL A O 1
ATOM 2516 N N . THR A 1 310 ? 16.488 -28.044 -27.100 1.00 69.56 310 THR A N 1
ATOM 2517 C CA . THR A 1 310 ? 17.189 -28.224 -25.817 1.00 69.56 310 THR A CA 1
ATOM 2518 C C . THR A 1 310 ? 16.863 -27.100 -24.839 1.00 69.56 310 THR A C 1
ATOM 2520 O O . THR A 1 310 ? 16.636 -27.337 -23.656 1.00 69.56 310 THR A O 1
ATOM 2523 N N . HIS A 1 311 ? 16.756 -25.873 -25.346 1.00 66.56 311 HIS A N 1
ATOM 2524 C CA . HIS A 1 311 ? 16.361 -24.719 -24.552 1.00 66.56 311 HIS A CA 1
ATOM 2525 C C . HIS A 1 311 ? 14.927 -24.839 -24.004 1.00 66.56 311 HIS A C 1
ATOM 2527 O O . HIS A 1 311 ? 14.699 -24.658 -22.809 1.00 66.56 311 HIS A O 1
ATOM 2533 N N . ARG A 1 312 ? 13.951 -25.205 -24.851 1.00 70.12 312 ARG A N 1
ATOM 2534 C CA . ARG A 1 312 ? 12.563 -25.446 -24.406 1.00 70.12 312 ARG A CA 1
ATOM 2535 C C . ARG A 1 312 ? 12.485 -26.596 -23.403 1.00 70.12 312 ARG A C 1
ATOM 2537 O O . ARG A 1 312 ? 11.753 -26.486 -22.425 1.00 70.12 312 ARG A O 1
ATOM 2544 N N . ALA A 1 313 ? 13.254 -27.661 -23.621 1.00 78.44 313 ALA A N 1
ATOM 2545 C CA . ALA A 1 313 ? 13.327 -28.789 -22.701 1.00 78.44 313 ALA A CA 1
ATOM 2546 C C . ALA A 1 313 ? 13.865 -28.370 -21.322 1.00 78.44 313 ALA A C 1
ATOM 2548 O O . ALA A 1 313 ? 13.315 -28.793 -20.311 1.00 78.44 313 ALA A O 1
ATOM 2549 N N . LEU A 1 314 ? 14.870 -27.487 -21.267 1.00 77.56 314 LEU A N 1
ATOM 2550 C CA . LEU A 1 314 ? 15.424 -26.973 -20.011 1.00 77.56 314 LEU A CA 1
ATOM 2551 C C . LEU A 1 314 ? 14.408 -26.115 -19.242 1.00 77.56 314 LEU A C 1
ATOM 2553 O O . LEU A 1 314 ? 14.269 -26.280 -18.033 1.00 77.56 314 LEU A O 1
ATOM 2557 N N . VAL A 1 315 ? 13.647 -25.259 -19.933 1.00 74.62 315 VAL A N 1
ATOM 2558 C CA . VAL A 1 315 ? 12.557 -24.478 -19.313 1.00 74.62 315 VAL A CA 1
ATOM 2559 C C . VAL A 1 315 ? 11.477 -25.396 -18.749 1.00 74.62 315 VAL A C 1
ATOM 2561 O O . VAL A 1 315 ? 11.063 -25.235 -17.604 1.00 74.62 315 VAL A O 1
ATOM 2564 N N . VAL A 1 316 ? 11.033 -26.379 -19.535 1.00 81.69 316 VAL A N 1
ATOM 2565 C CA . VAL A 1 316 ? 10.024 -27.351 -19.095 1.00 81.69 316 VAL A CA 1
ATOM 2566 C C . VAL A 1 316 ? 10.537 -28.161 -17.904 1.00 81.69 316 VAL A C 1
ATOM 2568 O O . VAL A 1 316 ? 9.792 -28.360 -16.950 1.00 81.69 316 VAL A O 1
ATOM 2571 N N . ALA A 1 317 ? 11.809 -28.566 -17.913 1.00 85.38 317 ALA A N 1
ATOM 2572 C CA . ALA A 1 317 ? 12.434 -29.264 -16.796 1.00 85.38 317 ALA A CA 1
ATOM 2573 C C . ALA A 1 317 ? 12.491 -28.389 -15.535 1.00 85.38 317 ALA A C 1
ATOM 2575 O O . ALA A 1 317 ? 12.128 -28.855 -14.458 1.00 85.38 317 ALA A O 1
ATOM 2576 N N . LEU A 1 318 ? 12.872 -27.114 -15.659 1.00 82.19 318 LEU A N 1
ATOM 2577 C CA . LEU A 1 318 ? 12.888 -26.172 -14.538 1.00 82.19 318 LEU A CA 1
ATOM 2578 C C . LEU A 1 318 ? 11.484 -25.992 -13.942 1.00 82.19 318 LEU A C 1
ATOM 2580 O O . LEU A 1 318 ? 11.309 -26.136 -12.733 1.00 82.19 318 LEU A O 1
ATOM 2584 N N . ILE A 1 319 ? 10.475 -25.751 -14.787 1.00 82.88 319 ILE A N 1
ATOM 2585 C CA . ILE A 1 319 ? 9.075 -25.630 -14.354 1.00 82.88 319 ILE A CA 1
ATOM 2586 C C . ILE A 1 319 ? 8.613 -26.926 -13.680 1.00 82.88 319 ILE A C 1
ATOM 2588 O O . ILE A 1 319 ? 7.967 -26.869 -12.634 1.00 82.88 319 ILE A O 1
ATOM 2592 N N . ALA A 1 320 ? 8.963 -28.093 -14.227 1.00 86.81 320 ALA A N 1
ATOM 2593 C CA . ALA A 1 320 ? 8.610 -29.385 -13.644 1.00 86.81 320 ALA A CA 1
ATOM 2594 C C . ALA A 1 320 ? 9.210 -29.560 -12.239 1.00 86.81 320 ALA A C 1
ATOM 2596 O O . ALA A 1 320 ? 8.484 -29.925 -11.315 1.00 86.81 320 ALA A O 1
ATOM 2597 N N . VAL A 1 321 ? 10.491 -29.223 -12.047 1.00 87.38 321 VAL A N 1
ATOM 2598 C CA . VAL A 1 321 ? 11.156 -29.275 -10.732 1.00 87.38 321 VAL A CA 1
ATOM 2599 C C . VAL A 1 321 ? 10.493 -28.313 -9.742 1.00 87.38 321 VAL A C 1
ATOM 2601 O O . VAL A 1 321 ? 10.171 -28.710 -8.621 1.00 87.38 321 VAL A O 1
ATOM 2604 N N . MET A 1 322 ? 10.219 -27.072 -10.154 1.00 85.69 322 MET A N 1
ATOM 2605 C CA . MET A 1 322 ? 9.527 -26.087 -9.310 1.00 85.69 322 MET A CA 1
ATOM 2606 C C . MET A 1 322 ? 8.107 -26.543 -8.940 1.00 85.69 322 MET A C 1
ATOM 2608 O O . MET A 1 322 ? 7.641 -26.305 -7.823 1.00 85.69 322 MET A O 1
ATOM 2612 N N . THR A 1 323 ? 7.427 -27.247 -9.851 1.00 87.00 323 THR A N 1
ATOM 2613 C CA . THR A 1 323 ? 6.059 -27.743 -9.648 1.00 87.00 323 THR A CA 1
ATOM 2614 C C . THR A 1 323 ? 5.989 -28.797 -8.548 1.00 87.00 323 THR A C 1
ATOM 2616 O O . THR A 1 323 ? 5.006 -28.801 -7.815 1.00 87.00 323 THR A O 1
ATOM 2619 N N . VAL A 1 324 ? 7.017 -29.636 -8.360 1.00 87.62 324 VAL A N 1
ATOM 2620 C CA . VAL A 1 324 ? 7.029 -30.650 -7.286 1.00 87.62 324 VAL A CA 1
ATOM 2621 C C . VAL A 1 324 ? 6.805 -29.989 -5.926 1.00 87.62 324 VAL A C 1
ATOM 2623 O O . VAL A 1 324 ? 5.831 -30.292 -5.238 1.00 87.62 324 VAL A O 1
ATOM 2626 N N . LYS A 1 325 ? 7.636 -28.997 -5.580 1.00 85.38 325 LYS A N 1
ATOM 2627 C CA . LYS A 1 325 ? 7.479 -28.270 -4.315 1.00 85.38 325 LYS A CA 1
ATOM 2628 C C . LYS A 1 325 ? 6.238 -27.371 -4.310 1.00 85.38 325 LYS A C 1
ATOM 2630 O O . LYS A 1 325 ? 5.620 -27.179 -3.264 1.00 85.38 325 LYS A O 1
ATOM 2635 N N . GLY A 1 326 ? 5.857 -26.830 -5.469 1.00 84.56 326 GLY A N 1
ATOM 2636 C CA . GLY A 1 326 ? 4.642 -26.031 -5.630 1.00 84.56 326 GLY A CA 1
ATOM 2637 C C . GLY A 1 326 ? 3.363 -26.806 -5.297 1.00 84.56 326 GLY A C 1
ATOM 2638 O O . GLY A 1 326 ? 2.493 -26.276 -4.609 1.00 84.56 326 GLY A O 1
ATOM 2639 N N . VAL A 1 327 ? 3.262 -28.067 -5.726 1.00 87.50 327 VAL A N 1
ATOM 2640 C CA . VAL A 1 327 ? 2.117 -28.941 -5.435 1.00 87.50 327 VAL A CA 1
ATOM 2641 C C . VAL A 1 327 ? 2.026 -29.244 -3.946 1.00 87.50 327 VAL A C 1
ATOM 2643 O O . VAL A 1 327 ? 0.931 -29.152 -3.394 1.00 87.50 327 VAL A O 1
ATOM 2646 N N . ASP A 1 328 ? 3.147 -29.541 -3.286 1.00 86.88 328 ASP A N 1
ATOM 2647 C CA . ASP A 1 328 ? 3.169 -29.769 -1.837 1.00 86.88 328 ASP A CA 1
ATOM 2648 C C . ASP A 1 328 ? 2.671 -28.538 -1.074 1.00 86.88 328 ASP A C 1
ATOM 2650 O O . ASP A 1 328 ? 1.783 -28.650 -0.229 1.00 86.88 328 ASP A O 1
ATOM 2654 N N . ASN A 1 329 ? 3.157 -27.349 -1.444 1.00 84.69 329 ASN A N 1
ATOM 2655 C CA . ASN A 1 329 ? 2.716 -26.095 -0.834 1.00 84.69 329 ASN A CA 1
ATOM 2656 C C . ASN A 1 329 ? 1.212 -25.850 -1.064 1.00 84.69 329 ASN A C 1
ATOM 2658 O O . ASN A 1 329 ? 0.507 -25.440 -0.147 1.00 84.69 329 ASN A O 1
ATOM 2662 N N . ILE A 1 330 ? 0.689 -26.105 -2.271 1.00 86.06 330 ILE A N 1
ATOM 2663 C CA . ILE A 1 330 ? -0.748 -25.944 -2.560 1.00 86.06 330 ILE A CA 1
ATOM 2664 C C . ILE A 1 330 ? -1.583 -26.953 -1.768 1.00 86.06 330 ILE A C 1
ATOM 2666 O O . ILE A 1 330 ? -2.663 -26.600 -1.299 1.00 86.06 330 ILE A O 1
ATOM 2670 N N . ARG A 1 331 ? -1.113 -28.197 -1.624 1.00 88.44 331 ARG A N 1
ATOM 2671 C CA . ARG A 1 331 ? -1.798 -29.228 -0.833 1.00 88.44 331 ARG A CA 1
ATOM 2672 C C . ARG A 1 331 ? -1.870 -28.843 0.637 1.00 88.44 331 ARG A C 1
ATOM 2674 O O . ARG A 1 331 ? -2.948 -28.939 1.208 1.00 88.44 331 ARG A O 1
ATOM 2681 N N . GLU A 1 332 ? -0.770 -28.359 1.207 1.00 86.50 332 GLU A N 1
ATOM 2682 C CA . GLU A 1 332 ? -0.735 -27.836 2.576 1.00 86.50 332 GLU A CA 1
ATOM 2683 C C . GLU A 1 332 ? -1.734 -26.681 2.738 1.00 86.50 332 GLU A C 1
ATOM 2685 O O . GLU A 1 332 ? -2.614 -26.741 3.590 1.00 86.50 332 GLU A O 1
ATOM 2690 N N . GLN A 1 333 ? -1.690 -25.691 1.839 1.00 82.06 333 GLN A N 1
ATOM 2691 C CA . GLN A 1 333 ? -2.582 -24.529 1.900 1.00 82.06 333 GLN A CA 1
ATOM 2692 C C . GLN A 1 333 ? -4.065 -24.889 1.717 1.00 82.06 333 GLN A C 1
ATOM 2694 O O . GLN A 1 333 ? -4.921 -24.318 2.385 1.00 82.06 333 GLN A O 1
ATOM 2699 N N . ARG A 1 334 ? -4.390 -25.847 0.838 1.00 80.81 334 ARG A N 1
ATOM 2700 C CA . ARG A 1 334 ? -5.763 -26.358 0.663 1.00 80.81 334 ARG A CA 1
ATOM 2701 C C . ARG A 1 334 ? -6.215 -27.279 1.797 1.00 80.81 334 ARG A C 1
ATOM 2703 O O . ARG A 1 334 ? -7.411 -27.518 1.916 1.00 80.81 334 ARG A O 1
ATOM 2710 N N . GLY A 1 335 ? -5.285 -27.807 2.592 1.00 80.94 335 GLY A N 1
ATOM 2711 C CA . GLY A 1 335 ? -5.577 -28.630 3.764 1.00 80.94 335 GLY A CA 1
ATOM 2712 C C . GLY A 1 335 ? -6.134 -27.832 4.946 1.00 80.94 335 GLY A C 1
ATOM 2713 O O . GLY A 1 335 ? -6.749 -28.420 5.832 1.00 80.94 335 GLY A O 1
ATOM 2714 N N . HIS A 1 336 ? -5.974 -26.505 4.951 1.00 74.62 336 HIS A N 1
ATOM 2715 C CA . HIS A 1 336 ? -6.577 -25.616 5.943 1.00 74.62 336 HIS A CA 1
ATOM 2716 C C . HIS A 1 336 ? -8.072 -25.399 5.639 1.00 74.62 336 HIS A C 1
ATOM 2718 O O . HIS A 1 336 ? -8.466 -24.429 4.993 1.00 74.62 336 HIS A O 1
ATOM 2724 N N . VAL A 1 337 ? -8.920 -26.332 6.081 1.00 59.91 337 VAL A N 1
ATOM 2725 C CA . VAL A 1 337 ? -10.387 -26.208 6.046 1.00 59.91 337 VAL A CA 1
ATOM 2726 C C . VAL A 1 337 ? -10.863 -25.750 7.431 1.00 59.91 337 VAL A C 1
ATOM 2728 O O . VAL A 1 337 ? -10.618 -26.451 8.408 1.00 59.91 337 VAL A O 1
ATOM 2731 N N . GLY A 1 338 ? -11.520 -24.585 7.521 1.00 60.03 338 GLY A N 1
ATOM 2732 C CA . GLY A 1 338 ? -12.133 -24.078 8.765 1.00 60.03 338 GLY A CA 1
ATOM 2733 C C . GLY A 1 338 ? -11.625 -22.727 9.293 1.00 60.03 338 GLY A C 1
ATOM 2734 O O . GLY A 1 338 ? -12.195 -22.216 10.249 1.00 60.03 338 GLY A O 1
ATOM 2735 N N . ASP A 1 339 ? -10.629 -22.086 8.667 1.00 56.31 339 ASP A N 1
ATOM 2736 C CA . ASP A 1 339 ? -10.040 -20.813 9.153 1.00 56.31 339 ASP A CA 1
ATOM 2737 C C . ASP A 1 339 ? -11.020 -19.616 9.219 1.00 56.31 339 ASP A C 1
ATOM 2739 O O . ASP A 1 339 ? -10.688 -18.568 9.776 1.00 56.31 339 ASP A O 1
ATOM 2743 N N . PHE A 1 340 ? -12.231 -19.759 8.669 1.00 62.41 340 PHE A N 1
ATOM 2744 C CA . PHE A 1 340 ? -13.280 -18.734 8.696 1.00 62.41 340 PHE A CA 1
ATOM 2745 C C . PHE A 1 340 ? -14.483 -19.087 9.581 1.00 62.41 340 PHE A C 1
ATOM 2747 O O . PHE A 1 340 ? -15.372 -18.250 9.729 1.00 62.41 340 PHE A O 1
ATOM 2754 N N . GLU A 1 341 ? -14.524 -20.279 10.183 1.00 67.62 341 GLU A N 1
ATOM 2755 C CA . GLU A 1 341 ? -15.575 -20.647 11.136 1.00 67.62 341 GLU A CA 1
ATOM 2756 C C . GLU A 1 341 ? -15.175 -20.181 12.538 1.00 67.62 341 GLU A C 1
ATOM 2758 O O . GLU A 1 341 ? -14.193 -20.644 13.121 1.00 67.62 341 GLU A O 1
ATOM 2763 N N . ASN A 1 342 ? -15.936 -19.240 13.098 1.00 82.44 342 ASN A N 1
ATOM 2764 C CA . ASN A 1 342 ? -15.707 -18.747 14.452 1.00 82.44 342 ASN A CA 1
ATOM 2765 C C . ASN A 1 342 ? -16.987 -18.856 15.280 1.00 82.44 342 ASN A C 1
ATOM 2767 O O . ASN A 1 342 ? -17.645 -17.854 15.564 1.00 82.44 342 ASN A O 1
ATOM 2771 N N . GLY A 1 343 ? -17.287 -20.077 15.735 1.00 88.31 343 GLY A N 1
ATOM 2772 C CA . GLY A 1 343 ? -18.462 -20.353 16.569 1.00 88.31 343 GLY A CA 1
ATOM 2773 C C . GLY A 1 343 ? -18.531 -19.487 17.835 1.00 88.31 343 GLY A C 1
ATOM 2774 O O . GLY A 1 343 ? -19.604 -19.076 18.254 1.00 88.31 343 GLY A O 1
ATOM 2775 N N . ARG A 1 344 ? -17.384 -19.088 18.406 1.00 91.00 344 ARG A N 1
ATOM 2776 C CA . ARG A 1 344 ? -17.344 -18.215 19.597 1.00 91.00 344 ARG A CA 1
ATOM 2777 C C . ARG A 1 344 ? -17.779 -16.785 19.289 1.00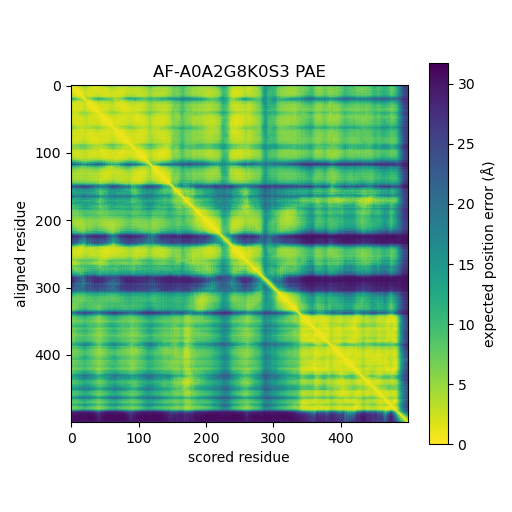 91.00 344 ARG A C 1
ATOM 2779 O O . ARG A 1 344 ? -18.380 -16.129 20.141 1.00 91.00 344 ARG A O 1
ATOM 2786 N N . LEU A 1 345 ? -17.445 -16.278 18.106 1.00 91.62 345 LEU A N 1
ATOM 2787 C CA . LEU A 1 345 ? -17.944 -14.985 17.653 1.00 91.62 345 LEU A CA 1
ATOM 2788 C C . LEU A 1 345 ? -19.430 -15.089 17.301 1.00 91.62 345 LEU A C 1
ATOM 2790 O O . LEU A 1 345 ? -20.196 -14.211 17.687 1.00 91.62 345 LEU A O 1
ATOM 2794 N N . GLU A 1 346 ? -19.847 -16.169 16.641 1.00 92.62 346 GLU A N 1
ATOM 2795 C CA . GLU A 1 346 ? -21.256 -16.435 16.322 1.00 92.62 346 GLU A CA 1
ATOM 2796 C C . GLU A 1 346 ? -22.131 -16.478 17.581 1.00 92.62 346 GLU A C 1
ATOM 2798 O O . GLU A 1 346 ? -23.133 -15.767 17.631 1.00 92.62 346 GLU A O 1
ATOM 2803 N N . ASP A 1 347 ? -21.704 -17.171 18.640 1.00 94.44 347 ASP A N 1
ATOM 2804 C CA . ASP A 1 347 ? -22.399 -17.202 19.935 1.00 94.44 347 ASP A CA 1
ATOM 2805 C C . ASP A 1 347 ? -22.607 -15.793 20.514 1.00 94.44 347 ASP A C 1
ATOM 2807 O O . ASP A 1 347 ? -23.685 -15.446 21.007 1.00 94.44 347 ASP A O 1
ATOM 2811 N N . ALA A 1 348 ? -21.569 -14.951 20.448 1.00 94.75 348 ALA A N 1
ATOM 2812 C CA . ALA A 1 348 ? -21.645 -13.573 20.921 1.00 94.75 348 ALA A CA 1
ATOM 2813 C C . ALA A 1 348 ? -22.608 -12.737 20.059 1.00 94.75 348 ALA A C 1
ATOM 2815 O O . ALA A 1 348 ? -23.378 -11.934 20.591 1.00 94.75 348 ALA A O 1
ATOM 2816 N N . LEU A 1 349 ? -22.596 -12.932 18.738 1.00 95.81 349 LEU A N 1
ATOM 2817 C CA . LEU A 1 349 ? -23.484 -12.244 17.801 1.00 95.81 349 LEU A CA 1
ATOM 2818 C C . LEU A 1 349 ? -24.948 -12.670 17.982 1.00 95.81 349 LEU A C 1
ATOM 2820 O O . LEU A 1 349 ? -25.829 -11.807 17.979 1.00 95.81 349 LEU A O 1
ATOM 2824 N N . GLU A 1 350 ? -25.214 -13.957 18.203 1.00 96.12 350 GLU A N 1
ATOM 2825 C CA . GLU A 1 350 ? -26.551 -14.500 18.470 1.00 96.12 350 GLU A CA 1
ATOM 2826 C C . GLU A 1 350 ? -27.097 -13.966 19.803 1.00 96.12 350 GLU A C 1
ATOM 2828 O O . GLU A 1 350 ? -28.254 -13.534 19.897 1.00 96.12 350 GLU A O 1
ATOM 2833 N N . TRP A 1 351 ? -26.237 -13.886 20.827 1.00 96.81 351 TRP A N 1
ATOM 2834 C CA . TRP A 1 351 ? -26.597 -13.265 22.098 1.00 96.81 351 TRP A CA 1
ATOM 2835 C C . TRP A 1 351 ? -26.940 -11.783 21.923 1.00 96.81 351 TRP A C 1
ATOM 2837 O O . TRP A 1 351 ? -27.986 -11.345 22.411 1.00 96.81 351 TRP A O 1
ATOM 2847 N N . ILE A 1 352 ? -26.116 -11.019 21.191 1.00 97.25 352 ILE A N 1
ATOM 2848 C CA . ILE A 1 352 ? -26.384 -9.605 20.875 1.00 97.25 352 ILE A CA 1
ATOM 284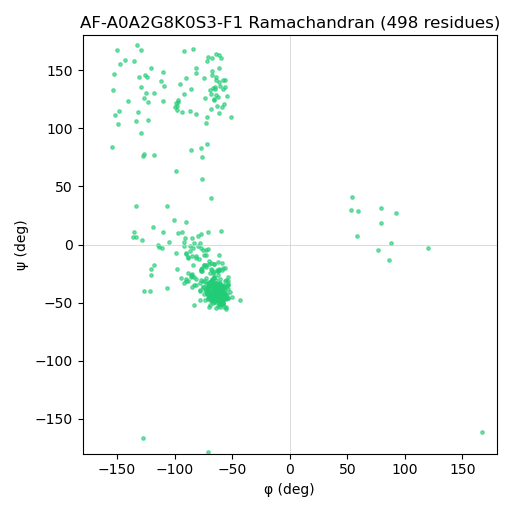9 C C . ILE A 1 352 ? -27.729 -9.489 20.159 1.00 97.25 352 ILE A C 1
ATOM 2851 O O . ILE A 1 352 ? -28.543 -8.624 20.501 1.00 97.25 352 ILE A O 1
ATOM 2855 N N . LYS A 1 353 ? -27.983 -10.381 19.196 1.00 96.38 353 LYS A N 1
ATOM 2856 C CA . LYS A 1 353 ? -29.206 -10.399 18.402 1.00 96.38 353 LYS A CA 1
ATOM 2857 C C . LYS A 1 353 ? -30.458 -10.591 19.253 1.00 96.38 353 LYS A C 1
ATOM 2859 O O . LYS A 1 353 ? -31.448 -9.902 19.001 1.00 96.38 353 LYS A O 1
ATOM 2864 N N . SER A 1 354 ? -30.382 -11.458 20.256 1.00 96.69 354 SER A N 1
ATOM 2865 C CA . SER A 1 354 ? -31.525 -11.865 21.078 1.00 96.69 354 SER A CA 1
ATOM 2866 C C . SER A 1 354 ? -31.739 -10.994 22.321 1.00 96.69 354 SER A C 1
ATOM 2868 O O . SER A 1 354 ? -32.873 -10.818 22.754 1.00 96.69 354 SER A O 1
ATOM 2870 N N . ASN A 1 355 ? -30.674 -10.416 22.889 1.00 96.38 355 ASN A N 1
ATOM 2871 C CA . ASN A 1 355 ? -30.712 -9.795 24.223 1.00 96.38 355 ASN A CA 1
ATOM 2872 C C . ASN A 1 355 ? -30.519 -8.274 24.227 1.00 96.38 355 ASN A C 1
ATOM 2874 O O . ASN A 1 355 ? -30.568 -7.653 25.292 1.00 96.38 355 ASN A O 1
ATOM 2878 N N . THR A 1 356 ? -30.286 -7.648 23.069 1.00 96.38 356 THR A N 1
ATOM 2879 C CA . THR A 1 356 ? -30.085 -6.192 22.987 1.00 96.38 356 THR A CA 1
ATOM 2880 C C . THR A 1 356 ? -31.053 -5.520 22.019 1.00 96.38 356 THR A C 1
ATOM 2882 O O . THR A 1 356 ? -31.372 -6.098 20.971 1.00 96.38 356 THR A O 1
ATOM 2885 N N . PRO A 1 357 ? -31.518 -4.295 22.337 1.00 95.62 357 PRO A N 1
ATOM 2886 C CA . PRO A 1 357 ? -32.392 -3.543 21.449 1.00 95.62 357 PRO A CA 1
ATOM 2887 C C . PRO A 1 357 ? -31.643 -3.119 20.175 1.00 95.62 357 PRO A C 1
ATOM 2889 O O . PRO A 1 357 ? -30.412 -3.117 20.122 1.00 95.62 357 PRO A O 1
ATOM 2892 N N . LYS A 1 358 ? -32.388 -2.779 19.119 1.00 94.00 358 LYS A N 1
ATOM 2893 C CA . LYS A 1 358 ? -31.812 -2.486 17.792 1.00 94.00 358 LYS A CA 1
ATOM 2894 C C . LYS A 1 358 ? -30.955 -1.214 17.759 1.00 94.00 358 LYS A C 1
ATOM 2896 O O . LYS A 1 358 ? -30.086 -1.100 16.903 1.00 94.00 358 LYS A O 1
ATOM 2901 N N . ASP A 1 359 ? -31.194 -0.286 18.676 1.00 94.69 359 ASP A N 1
ATOM 2902 C CA . ASP A 1 359 ? -30.476 0.979 18.852 1.00 94.69 359 ASP A CA 1
ATOM 2903 C C . ASP A 1 359 ? -29.296 0.877 19.839 1.00 94.69 359 ASP A C 1
ATOM 2905 O O . ASP A 1 359 ? -28.622 1.874 20.102 1.00 94.69 359 ASP A O 1
ATOM 2909 N N . ALA A 1 360 ? -29.020 -0.315 20.382 1.00 95.50 360 ALA A N 1
ATOM 2910 C CA . ALA A 1 360 ? -27.893 -0.532 21.280 1.00 95.50 360 ALA A CA 1
ATOM 2911 C C . ALA A 1 360 ? -26.559 -0.251 20.578 1.00 95.50 360 ALA A C 1
ATOM 2913 O O . ALA A 1 360 ? -26.261 -0.822 19.530 1.00 95.50 360 ALA A O 1
ATOM 2914 N N . VAL A 1 361 ? -25.738 0.597 21.196 1.00 96.44 361 VAL A N 1
ATOM 2915 C CA . VAL A 1 361 ? -24.463 1.058 20.634 1.00 96.44 361 VAL A CA 1
ATOM 2916 C C . VAL A 1 361 ? -23.300 0.230 21.175 1.00 96.44 361 VAL A C 1
ATOM 2918 O O . VAL A 1 361 ? -23.094 0.165 22.394 1.00 96.44 361 VAL A O 1
ATOM 2921 N N . PHE A 1 362 ? -22.518 -0.352 20.265 1.00 97.25 362 PHE A N 1
ATOM 2922 C CA . PHE A 1 362 ? -21.382 -1.219 20.579 1.00 97.25 362 PHE A CA 1
ATOM 2923 C C . PHE A 1 362 ? -20.023 -0.582 20.257 1.00 97.25 362 PHE A C 1
ATOM 2925 O O . PHE A 1 362 ? -19.875 0.165 19.290 1.00 97.25 362 PHE A O 1
ATOM 2932 N N . ALA A 1 363 ? -19.012 -0.934 21.046 1.00 96.81 363 ALA A N 1
ATOM 2933 C CA . ALA A 1 363 ? -17.601 -0.650 20.786 1.00 96.81 363 ALA A CA 1
ATOM 2934 C C . ALA A 1 363 ? -16.745 -1.895 21.066 1.00 96.81 363 ALA A C 1
ATOM 2936 O O . ALA A 1 363 ? -17.160 -2.779 21.814 1.00 96.81 363 ALA A O 1
ATOM 2937 N N . GLY A 1 364 ? -15.552 -1.979 20.485 1.00 94.62 364 GLY A N 1
ATOM 2938 C CA . GLY A 1 364 ? -14.657 -3.127 20.661 1.00 94.62 364 GLY A CA 1
ATOM 2939 C C . GLY A 1 364 ? -13.508 -3.118 19.660 1.00 94.62 364 GLY A C 1
ATOM 2940 O O . GLY A 1 364 ? -13.219 -2.081 19.061 1.00 94.62 364 GLY A O 1
ATOM 2941 N N . ALA A 1 365 ? -12.859 -4.264 19.445 1.00 91.81 365 ALA A N 1
ATOM 2942 C CA . ALA A 1 365 ? -11.878 -4.372 18.370 1.00 91.81 365 ALA A CA 1
ATOM 2943 C C . ALA A 1 365 ? -12.561 -4.179 17.005 1.00 91.81 365 ALA A C 1
ATOM 2945 O O . ALA A 1 365 ? -13.671 -4.666 16.780 1.00 91.81 365 ALA A O 1
ATOM 2946 N N . MET A 1 366 ? -11.881 -3.494 16.082 1.00 89.94 366 MET A N 1
ATOM 2947 C CA . MET A 1 366 ? -12.404 -3.190 14.742 1.00 89.94 366 MET A CA 1
ATOM 2948 C C . MET A 1 366 ? -12.989 -4.398 13.972 1.00 89.94 366 MET A C 1
ATOM 2950 O O . MET A 1 366 ? -14.067 -4.247 13.385 1.00 89.94 366 MET A O 1
ATOM 2954 N N . PRO A 1 367 ? -12.345 -5.589 13.923 1.00 89.69 367 PRO A N 1
ATOM 2955 C CA . PRO A 1 367 ? -12.926 -6.730 13.206 1.00 89.69 367 PRO A CA 1
ATOM 2956 C C . PRO A 1 367 ? -14.236 -7.202 13.852 1.00 89.69 367 PRO A C 1
ATOM 2958 O O . PRO A 1 367 ? -15.211 -7.489 13.158 1.00 89.69 367 PRO A O 1
ATOM 2961 N N . THR A 1 368 ? -14.294 -7.200 15.181 1.00 92.31 368 THR A N 1
ATOM 2962 C CA . THR A 1 368 ? -15.452 -7.660 15.951 1.00 92.31 368 THR A CA 1
ATOM 2963 C C . THR A 1 368 ? -16.629 -6.703 15.829 1.00 92.31 368 THR A C 1
ATOM 2965 O O . THR A 1 368 ? -17.752 -7.141 15.589 1.00 92.31 368 THR A O 1
ATOM 2968 N N . THR A 1 369 ? -16.404 -5.388 15.911 1.00 93.88 369 THR A N 1
ATOM 2969 C CA . THR A 1 369 ? -17.486 -4.409 15.711 1.00 93.88 369 THR A CA 1
ATOM 2970 C C . THR A 1 369 ? -18.033 -4.448 14.285 1.00 93.88 369 THR A C 1
ATOM 2972 O O . THR A 1 369 ? -19.241 -4.317 14.091 1.00 93.88 369 THR A O 1
ATOM 2975 N N . SER A 1 370 ? -17.190 -4.722 13.286 1.00 92.06 370 SER A N 1
ATOM 2976 C CA . SER A 1 370 ? -17.643 -4.931 11.903 1.00 92.06 370 SER A CA 1
ATOM 2977 C C . SER A 1 370 ? -18.591 -6.121 11.789 1.00 92.06 370 SER A C 1
ATOM 2979 O O . SER A 1 370 ? -19.661 -5.997 11.192 1.00 92.06 370 SER A O 1
ATOM 2981 N N . ALA A 1 371 ? -18.241 -7.247 12.417 1.00 92.94 371 ALA A N 1
ATOM 2982 C CA . ALA A 1 371 ? -19.097 -8.428 12.464 1.00 92.94 371 ALA A CA 1
ATOM 2983 C C . ALA A 1 371 ? -20.429 -8.135 13.175 1.00 92.94 371 ALA A C 1
ATOM 2985 O O . ALA A 1 371 ? -21.488 -8.521 12.688 1.00 92.94 371 ALA A O 1
ATOM 2986 N N . VAL A 1 372 ? -20.408 -7.366 14.272 1.00 95.19 372 VAL A N 1
ATOM 2987 C CA . VAL A 1 372 ? -21.635 -6.911 14.947 1.00 95.19 372 VAL A CA 1
ATOM 2988 C C . VAL A 1 372 ? -22.510 -6.113 13.988 1.00 95.19 372 VAL A C 1
ATOM 2990 O O . VAL A 1 372 ? -23.689 -6.435 13.834 1.00 95.19 372 VAL A O 1
ATOM 2993 N N . LYS A 1 373 ? -21.965 -5.103 13.304 1.00 94.62 373 LYS A N 1
ATOM 2994 C CA . LYS A 1 373 ? -22.761 -4.272 12.396 1.00 94.62 373 LYS A CA 1
ATOM 2995 C C . LYS A 1 373 ? -23.371 -5.087 11.256 1.00 94.62 373 LYS A C 1
ATOM 2997 O O . LYS A 1 373 ? -24.557 -4.912 10.981 1.00 94.62 373 LYS A O 1
ATOM 3002 N N . LEU A 1 374 ? -22.592 -5.973 10.635 1.00 93.38 374 LEU A N 1
ATOM 3003 C CA . LEU A 1 374 ? -23.028 -6.778 9.492 1.00 93.38 374 LEU A CA 1
ATOM 3004 C C . LEU A 1 374 ? -24.047 -7.856 9.884 1.00 93.38 374 LEU A C 1
ATOM 3006 O O . LEU A 1 374 ? -25.084 -7.970 9.238 1.00 93.38 374 LEU A O 1
ATOM 3010 N N . SER A 1 375 ? -23.794 -8.607 10.957 1.00 94.00 375 SER A N 1
ATOM 3011 C CA . SER A 1 375 ? -24.629 -9.759 11.329 1.00 94.00 375 SER A CA 1
ATOM 3012 C C . SER A 1 375 ? -25.853 -9.379 12.160 1.00 94.00 375 SER A C 1
ATOM 3014 O O . SER A 1 375 ? -26.866 -10.075 12.146 1.00 94.00 375 SER A O 1
ATOM 3016 N N . THR A 1 376 ? -25.780 -8.277 12.910 1.00 95.44 376 THR A N 1
ATOM 3017 C CA . THR A 1 376 ? -26.828 -7.906 13.873 1.00 95.44 376 THR A CA 1
ATOM 3018 C C . THR A 1 376 ? -27.510 -6.576 13.545 1.00 95.44 376 THR A C 1
ATOM 3020 O O . THR A 1 376 ? -28.586 -6.307 14.080 1.00 95.44 376 THR A O 1
ATOM 3023 N N . GLY A 1 377 ? -26.912 -5.728 12.702 1.00 95.25 377 GLY A N 1
ATOM 3024 C CA . GLY A 1 377 ? -27.434 -4.405 12.342 1.00 95.25 377 GLY A CA 1
ATOM 3025 C C . GLY A 1 377 ? -27.243 -3.311 13.401 1.00 95.25 377 GLY A C 1
ATOM 3026 O O . GLY A 1 377 ? -27.554 -2.149 13.115 1.00 95.25 377 GLY A O 1
ATOM 3027 N N . ARG A 1 378 ? -26.716 -3.639 14.593 1.00 96.38 378 ARG A N 1
ATOM 3028 C CA . ARG A 1 378 ? -26.578 -2.679 15.703 1.00 96.38 378 ARG A CA 1
ATOM 3029 C C . ARG A 1 378 ? -25.606 -1.543 15.357 1.00 96.38 378 ARG A C 1
ATOM 3031 O O . ARG A 1 378 ? -24.618 -1.779 14.656 1.00 96.38 378 ARG A O 1
ATOM 3038 N N . PRO A 1 379 ? -25.867 -0.308 15.819 1.00 95.88 379 PRO A N 1
ATOM 3039 C CA . PRO A 1 379 ? -24.914 0.791 15.723 1.00 95.88 379 PRO A CA 1
ATOM 3040 C C . PRO A 1 379 ? -23.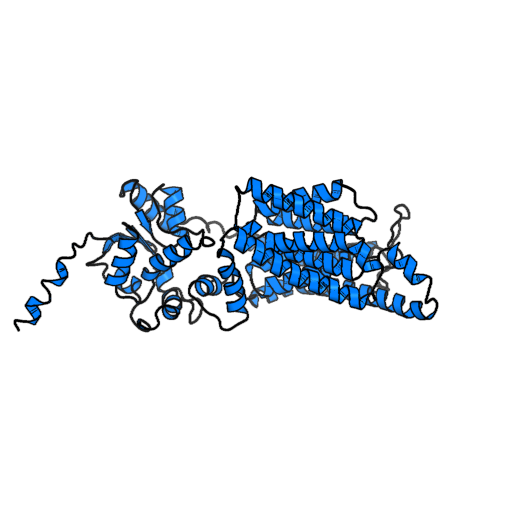567 0.463 16.385 1.00 95.88 379 PRO A C 1
ATOM 3042 O O . PRO A 1 379 ? -23.518 -0.142 17.458 1.00 95.88 379 PRO A O 1
ATOM 3045 N N . ILE A 1 380 ? -22.476 0.913 15.764 1.00 95.56 380 ILE A N 1
ATOM 3046 C CA . ILE A 1 380 ? -21.109 0.756 16.273 1.00 95.56 380 ILE A CA 1
ATOM 3047 C C . ILE A 1 380 ? -20.409 2.112 16.346 1.00 95.56 380 ILE A C 1
ATOM 3049 O O . ILE A 1 380 ? -20.664 2.978 15.513 1.00 95.56 380 ILE A O 1
ATOM 3053 N N . VAL A 1 381 ? -19.539 2.294 17.340 1.00 93.44 381 VAL A N 1
ATOM 3054 C CA . VAL A 1 381 ? -18.783 3.548 17.535 1.00 93.44 381 VAL A CA 1
ATOM 3055 C C . VAL A 1 381 ? -17.512 3.591 16.696 1.00 93.44 381 VAL A C 1
ATOM 3057 O O . VAL A 1 381 ? -17.144 4.650 16.192 1.00 93.44 381 VAL A O 1
ATOM 3060 N N . ASN A 1 382 ? -16.843 2.448 16.544 1.00 93.12 382 ASN A N 1
ATOM 3061 C CA . ASN A 1 382 ? -15.578 2.333 15.830 1.00 93.12 382 ASN A CA 1
ATOM 3062 C C . ASN A 1 382 ? -15.608 1.174 14.825 1.00 93.12 382 ASN A C 1
ATOM 3064 O O . ASN A 1 382 ? -16.214 0.131 15.087 1.00 93.12 382 ASN A O 1
ATOM 3068 N N . HIS A 1 383 ? -14.945 1.354 13.682 1.00 86.50 383 HIS A N 1
ATOM 3069 C CA . HIS A 1 383 ? -14.864 0.366 12.605 1.00 86.50 383 HIS A CA 1
ATOM 3070 C C . HIS A 1 383 ? -13.538 0.477 11.824 1.00 86.50 383 HIS A C 1
ATOM 3072 O O . HIS A 1 383 ? -12.842 1.478 11.977 1.00 86.50 383 HIS A O 1
ATOM 3078 N N . PRO A 1 384 ? -13.187 -0.505 10.969 1.00 78.31 384 PRO A N 1
ATOM 3079 C CA . PRO A 1 384 ? -11.882 -0.615 10.308 1.00 78.31 384 PRO A CA 1
ATOM 3080 C C . PRO A 1 384 ? -11.570 0.416 9.214 1.00 78.31 384 PRO A C 1
ATOM 3082 O O . PRO A 1 384 ? -10.587 0.221 8.510 1.00 78.31 384 PRO A O 1
ATOM 3085 N N . HIS A 1 385 ? -12.370 1.476 9.046 1.00 76.94 385 HIS A N 1
ATOM 3086 C CA . HIS A 1 385 ? -12.005 2.544 8.103 1.00 76.94 385 HIS A CA 1
ATOM 3087 C C . HIS A 1 385 ? -11.097 3.501 8.862 1.00 76.94 385 HIS A C 1
ATOM 3089 O O . HIS A 1 385 ? -11.545 4.477 9.459 1.00 76.94 385 HIS A O 1
ATOM 3095 N N . TYR A 1 386 ? -9.834 3.114 8.948 1.00 70.31 386 TYR A N 1
ATOM 3096 C CA . TYR A 1 386 ? -8.818 3.816 9.718 1.00 70.31 386 TYR A CA 1
ATOM 3097 C C . TYR A 1 386 ? -8.148 4.928 8.911 1.00 70.31 386 TYR A C 1
ATOM 3099 O O . TYR A 1 386 ? -7.250 5.603 9.392 1.00 70.31 386 TYR A O 1
ATOM 3107 N N . GLU A 1 387 ? -8.537 5.099 7.658 1.00 67.00 387 GLU A N 1
ATOM 3108 C CA . GLU A 1 387 ? -8.064 6.171 6.798 1.00 67.00 387 GLU A CA 1
ATOM 3109 C C . GLU A 1 387 ? -8.635 7.520 7.273 1.00 67.00 387 GLU A C 1
ATOM 3111 O O . GLU A 1 387 ? -7.899 8.500 7.391 1.00 67.00 387 GLU A O 1
ATOM 3116 N N . ASP A 1 388 ? -9.904 7.525 7.686 1.00 76.75 388 ASP A N 1
ATOM 3117 C CA . ASP A 1 388 ? -10.592 8.691 8.239 1.00 76.75 388 ASP A CA 1
ATOM 3118 C C . ASP A 1 388 ? -10.024 9.098 9.613 1.00 76.75 388 ASP A C 1
ATOM 3120 O O . ASP A 1 388 ? -9.861 8.276 10.526 1.00 76.75 388 ASP A O 1
ATOM 3124 N N . THR A 1 389 ? -9.697 10.385 9.758 1.00 77.31 389 THR A N 1
ATOM 3125 C CA . THR A 1 389 ? -9.074 10.932 10.973 1.00 77.31 389 THR A CA 1
ATOM 3126 C C . THR A 1 389 ? -10.001 10.837 12.194 1.00 77.31 389 THR A C 1
ATOM 3128 O O . THR A 1 389 ? -9.557 10.431 13.272 1.00 77.31 389 THR A O 1
ATOM 3131 N N . GLU A 1 390 ? -11.298 11.116 12.046 1.00 83.56 390 GLU A N 1
ATOM 3132 C CA . GLU A 1 390 ? -12.258 11.042 13.153 1.00 83.56 390 GLU A CA 1
ATOM 3133 C C . GLU A 1 390 ? -12.419 9.595 13.653 1.00 83.56 390 GLU A C 1
ATOM 3135 O O . GLU A 1 390 ? -12.422 9.317 14.860 1.00 83.56 390 GLU A O 1
ATOM 3140 N N . MET A 1 391 ? -12.506 8.637 12.732 1.00 85.00 391 MET A N 1
ATOM 3141 C CA . MET A 1 391 ? -12.615 7.215 13.049 1.00 85.00 391 MET A CA 1
ATOM 3142 C C . MET A 1 391 ? -11.349 6.666 13.716 1.00 85.00 391 MET A C 1
ATOM 3144 O O . MET A 1 391 ? -11.452 5.823 14.622 1.00 85.00 391 MET A O 1
ATOM 3148 N N . ARG A 1 392 ? -10.163 7.166 13.342 1.00 86.19 392 ARG A N 1
ATOM 3149 C CA . ARG A 1 392 ? -8.901 6.875 14.044 1.00 86.19 392 ARG A CA 1
ATOM 3150 C C . ARG A 1 392 ? -8.940 7.330 15.492 1.00 86.19 392 ARG A C 1
ATOM 3152 O O . ARG A 1 392 ? -8.657 6.523 16.381 1.00 86.19 392 ARG A O 1
ATOM 3159 N N . GLU A 1 393 ? -9.340 8.573 15.740 1.00 87.75 393 GLU A N 1
ATOM 3160 C CA . GLU A 1 393 ? -9.437 9.128 17.093 1.00 87.75 393 GLU A CA 1
ATOM 3161 C C . GLU A 1 393 ? -10.457 8.377 17.955 1.00 87.75 393 GLU A C 1
ATOM 3163 O O . GLU A 1 393 ? -10.187 8.036 19.112 1.00 87.75 393 GLU A O 1
ATOM 3168 N N . ARG A 1 394 ? -11.631 8.061 17.393 1.00 91.06 394 ARG A N 1
ATOM 3169 C CA . ARG A 1 394 ? -12.643 7.238 18.072 1.00 91.06 394 ARG A CA 1
ATOM 3170 C C . ARG A 1 394 ? -12.085 5.865 18.421 1.00 91.06 394 ARG A C 1
ATOM 3172 O O . ARG A 1 394 ? -12.293 5.378 19.532 1.00 91.06 394 ARG A O 1
ATOM 3179 N N . THR A 1 395 ? -11.344 5.243 17.507 1.00 91.31 395 THR A N 1
ATOM 3180 C CA . THR A 1 395 ? -10.763 3.925 17.767 1.00 91.31 395 THR A CA 1
ATOM 3181 C C . THR A 1 395 ? -9.672 3.978 18.835 1.00 91.31 395 THR A C 1
ATOM 3183 O O . THR A 1 395 ? -9.671 3.125 19.721 1.00 91.31 395 THR A O 1
ATOM 3186 N N . LEU A 1 396 ? -8.809 4.998 18.826 1.00 90.56 396 LEU A N 1
ATOM 3187 C CA . LEU A 1 396 ? -7.819 5.237 19.884 1.00 90.56 396 LEU A CA 1
ATOM 3188 C C . LEU A 1 396 ? -8.496 5.325 21.264 1.00 90.56 396 LEU A C 1
ATOM 3190 O O . LEU A 1 396 ? -8.095 4.643 22.212 1.00 90.56 396 LEU A O 1
ATOM 3194 N N . LYS A 1 397 ? -9.590 6.094 21.357 1.00 93.50 397 LYS A N 1
ATOM 3195 C CA . LYS A 1 397 ? -10.405 6.218 22.575 1.00 93.50 397 LYS A CA 1
ATOM 3196 C C . LYS A 1 397 ? -11.024 4.888 23.001 1.00 93.50 397 LYS A C 1
ATOM 3198 O O . LYS A 1 397 ? -10.974 4.558 24.184 1.00 93.50 397 LYS A O 1
ATOM 3203 N N . VAL A 1 398 ? -11.566 4.094 22.076 1.00 94.25 398 VAL A N 1
ATOM 3204 C CA . VAL A 1 398 ? -12.107 2.755 22.388 1.00 94.25 398 VAL A CA 1
ATOM 3205 C C . VAL A 1 398 ? -11.004 1.816 22.882 1.00 94.25 398 VAL A C 1
ATOM 3207 O O . VAL A 1 398 ? -11.193 1.102 23.866 1.00 94.25 398 VAL A O 1
ATOM 3210 N N . TYR A 1 399 ? -9.825 1.856 22.259 1.00 93.44 399 TYR A N 1
ATOM 3211 C CA . TYR A 1 399 ? -8.697 0.985 22.595 1.00 93.44 399 TYR A CA 1
ATOM 3212 C C . TYR A 1 399 ? -8.038 1.363 23.930 1.00 93.44 399 TYR A C 1
ATOM 3214 O O . TYR A 1 399 ? -7.260 0.576 24.468 1.00 93.44 399 TYR A O 1
ATOM 3222 N N . SER A 1 400 ? -8.407 2.500 24.538 1.00 94.00 400 SER A N 1
ATOM 3223 C CA . SER A 1 400 ? -8.036 2.836 25.922 1.00 94.00 400 SER A CA 1
ATOM 3224 C C . SER A 1 400 ? -8.463 1.774 26.944 1.00 94.00 400 SER A C 1
ATOM 3226 O O . SER A 1 400 ? -7.845 1.672 28.003 1.00 94.00 400 SER A O 1
ATOM 3228 N N . ILE A 1 401 ? -9.432 0.906 26.629 1.00 94.62 401 ILE A N 1
ATOM 3229 C CA . ILE A 1 401 ? -9.773 -0.249 27.476 1.00 94.62 401 ILE A CA 1
ATOM 3230 C C . ILE A 1 401 ? -8.618 -1.253 27.631 1.00 94.62 401 ILE A C 1
ATOM 3232 O O . ILE A 1 401 ? -8.534 -1.940 28.650 1.00 94.62 401 ILE A O 1
ATOM 3236 N N . TYR A 1 402 ? -7.702 -1.309 26.660 1.00 93.75 402 TYR A N 1
ATOM 3237 C CA . TYR A 1 402 ? -6.492 -2.134 26.699 1.00 93.75 402 TYR A CA 1
ATOM 3238 C C . TYR A 1 402 ? -5.286 -1.405 27.314 1.00 93.75 402 TYR A C 1
ATOM 3240 O O . TYR A 1 402 ? -4.258 -2.032 27.555 1.00 93.75 402 TYR A O 1
ATOM 3248 N N . SER A 1 403 ? -5.408 -0.104 27.600 1.00 93.94 403 SER A N 1
ATOM 3249 C CA . SER A 1 403 ? -4.363 0.692 28.257 1.00 93.94 403 SER A CA 1
ATOM 3250 C C . SER A 1 403 ? -4.191 0.323 29.737 1.00 93.94 403 SER A C 1
ATOM 3252 O O . SER A 1 403 ? -4.898 -0.527 30.287 1.00 93.94 403 SER A O 1
ATOM 3254 N N . ARG A 1 404 ? -3.285 1.027 30.423 1.00 94.06 404 ARG A N 1
ATOM 3255 C CA . ARG A 1 404 ? -3.095 0.950 31.879 1.00 94.06 404 ARG A CA 1
ATOM 3256 C C . ARG A 1 404 ? -3.811 2.061 32.660 1.00 94.06 404 ARG A C 1
ATOM 3258 O O . ARG A 1 404 ? -3.622 2.162 33.874 1.00 94.06 404 ARG A O 1
ATOM 3265 N N . LYS A 1 405 ? -4.676 2.849 32.015 1.00 94.25 405 LYS A N 1
ATOM 3266 C CA . LYS A 1 405 ? -5.431 3.944 32.648 1.00 94.25 405 LYS A CA 1
ATOM 3267 C C . LYS A 1 405 ? -6.332 3.475 33.803 1.00 94.25 405 LYS A C 1
ATOM 3269 O O . LYS A 1 405 ? -6.655 2.292 33.930 1.00 94.25 405 LYS A O 1
ATOM 3274 N N . PRO A 1 406 ? -6.770 4.350 34.714 1.00 93.50 406 PRO A N 1
ATOM 3275 C CA . PRO A 1 406 ? -7.794 4.002 35.694 1.00 93.50 406 PRO A CA 1
ATOM 3276 C C . PRO A 1 406 ? -9.122 3.618 35.017 1.00 93.50 406 PRO A C 1
ATOM 3278 O O . PRO A 1 406 ? -9.576 4.284 34.089 1.00 93.50 406 PRO A O 1
ATOM 3281 N N . THR A 1 407 ? -9.816 2.595 35.530 1.00 93.12 407 THR A N 1
ATOM 3282 C CA . THR A 1 407 ? -11.106 2.127 34.979 1.00 93.12 407 THR A CA 1
ATOM 3283 C C . THR A 1 407 ? -12.163 3.238 34.902 1.00 93.12 407 THR A C 1
ATOM 3285 O O . THR A 1 407 ? -12.994 3.242 33.997 1.00 93.12 407 THR A O 1
ATOM 3288 N N . ARG A 1 408 ? -12.116 4.204 35.833 1.00 93.69 408 ARG A N 1
ATOM 3289 C CA . ARG A 1 408 ? -13.000 5.381 35.859 1.00 93.69 408 ARG A CA 1
ATOM 3290 C C . ARG A 1 408 ? -12.801 6.284 34.639 1.00 93.69 408 ARG A C 1
ATOM 3292 O O . ARG A 1 408 ? -13.785 6.772 34.093 1.00 93.69 408 ARG A O 1
ATOM 3299 N N . GLU A 1 409 ? -11.553 6.501 34.235 1.00 94.06 409 GLU A N 1
ATOM 3300 C CA . GLU A 1 409 ? -11.209 7.342 33.086 1.00 94.06 409 GLU A CA 1
ATOM 3301 C C . GLU A 1 409 ? -11.674 6.677 31.789 1.00 94.06 409 GLU A C 1
ATOM 3303 O O . GLU A 1 409 ? -12.417 7.283 31.024 1.00 94.06 409 GLU A O 1
ATOM 3308 N N . VAL A 1 410 ? -11.358 5.389 31.609 1.00 94.50 410 VAL A N 1
ATOM 3309 C CA . VAL A 1 410 ? -11.824 4.593 30.459 1.00 94.50 410 VAL A CA 1
ATOM 3310 C C . VAL A 1 410 ? -13.354 4.594 30.365 1.00 94.50 410 VAL A C 1
ATOM 3312 O O . VAL A 1 410 ? -13.912 4.783 29.286 1.00 94.50 410 VAL A O 1
ATOM 3315 N N . TYR A 1 411 ? -14.053 4.431 31.493 1.00 95.00 411 TYR A N 1
ATOM 3316 C CA . TYR A 1 411 ? -15.513 4.519 31.536 1.00 95.00 411 TYR A CA 1
ATOM 3317 C C . TYR A 1 411 ? -16.035 5.895 31.097 1.00 95.00 411 TYR A C 1
ATOM 3319 O O . TYR A 1 411 ? -17.000 5.942 30.336 1.00 95.00 411 TYR A O 1
ATOM 3327 N N . SER A 1 412 ? -15.413 6.995 31.542 1.00 94.88 412 SER A N 1
ATOM 3328 C CA . SER A 1 412 ? -15.800 8.348 31.116 1.00 94.88 412 SER A CA 1
ATOM 3329 C C . SER A 1 412 ? -15.647 8.500 29.607 1.00 94.88 412 SER A C 1
ATOM 3331 O O . SER A 1 412 ? -16.617 8.819 28.931 1.00 94.88 412 SER A O 1
ATOM 3333 N N . THR A 1 413 ? -14.480 8.137 29.070 1.00 94.88 413 THR A N 1
ATOM 3334 C CA . THR A 1 413 ? -14.180 8.216 27.636 1.00 94.88 413 THR A CA 1
ATOM 3335 C C . THR A 1 413 ? -15.188 7.437 26.787 1.00 94.88 413 THR A C 1
ATOM 3337 O O . THR A 1 413 ? -15.696 7.948 25.789 1.00 94.88 413 THR A O 1
ATOM 3340 N N . LEU A 1 414 ? -15.525 6.203 27.181 1.00 95.31 414 LEU A N 1
ATOM 3341 C CA . LEU A 1 414 ? -16.521 5.392 26.471 1.00 95.31 414 LEU A CA 1
ATOM 3342 C C . LEU A 1 414 ? -17.939 5.975 26.598 1.00 95.31 414 LEU A C 1
ATOM 3344 O O . LEU A 1 414 ? -18.705 5.964 25.632 1.00 95.31 414 LEU A O 1
ATOM 3348 N N . ARG A 1 415 ? -18.294 6.513 27.770 1.00 94.50 415 ARG A N 1
ATOM 3349 C CA . ARG A 1 415 ? -19.594 7.149 28.013 1.00 94.50 415 ARG A CA 1
ATOM 3350 C C . ARG A 1 415 ? -19.770 8.429 27.195 1.00 94.50 415 ARG A C 1
ATOM 3352 O O . ARG A 1 415 ? -20.862 8.643 26.670 1.00 94.50 415 ARG A O 1
ATOM 3359 N N . ASP A 1 416 ? -18.723 9.236 27.057 1.00 94.44 416 ASP A N 1
ATOM 3360 C CA . ASP A 1 416 ? -18.739 10.484 26.286 1.00 94.44 416 ASP A CA 1
ATOM 3361 C C . ASP A 1 416 ? -18.985 10.210 24.793 1.00 94.44 416 ASP A C 1
ATOM 3363 O O . ASP A 1 416 ? -19.720 10.941 24.129 1.00 94.44 416 ASP A O 1
ATOM 3367 N N . MET A 1 417 ? -18.492 9.073 24.289 1.00 94.12 417 MET A N 1
ATOM 3368 C CA . MET A 1 417 ? -18.798 8.556 22.946 1.00 94.12 417 MET A CA 1
ATOM 3369 C C . MET A 1 417 ? -20.153 7.831 22.845 1.00 94.12 417 MET A C 1
ATOM 3371 O O . MET A 1 417 ? -20.465 7.240 21.812 1.00 94.12 417 MET A O 1
ATOM 3375 N N . ARG A 1 418 ? -20.974 7.862 23.903 1.00 94.38 418 ARG A N 1
ATOM 3376 C CA . ARG A 1 418 ? -22.304 7.227 23.986 1.00 94.38 418 ARG A CA 1
ATOM 3377 C C . ARG A 1 418 ? -22.291 5.706 23.774 1.00 94.38 418 ARG A C 1
ATOM 3379 O O . ARG A 1 418 ? -23.289 5.130 23.336 1.00 94.38 418 ARG A O 1
ATOM 3386 N N . VAL A 1 419 ? -21.190 5.042 24.126 1.00 96.25 419 VAL A N 1
ATOM 3387 C CA . VAL A 1 419 ? -21.098 3.576 24.122 1.00 96.25 419 VAL A CA 1
ATOM 3388 C C . VAL A 1 419 ? -22.033 3.008 25.192 1.00 96.25 419 VAL A C 1
ATOM 3390 O O . VAL A 1 419 ? -22.053 3.485 26.326 1.00 96.25 419 VAL A O 1
ATOM 3393 N N . GLN A 1 420 ? -22.798 1.967 24.856 1.00 96.25 420 GLN A N 1
ATOM 3394 C CA . GLN A 1 420 ? -23.644 1.253 25.823 1.00 96.25 420 GLN A CA 1
ATOM 3395 C C . GLN A 1 420 ? -23.068 -0.115 26.190 1.00 96.25 420 GLN A C 1
ATOM 3397 O O . GLN A 1 420 ? -23.148 -0.530 27.350 1.00 96.25 420 GLN A O 1
ATOM 3402 N N . TYR A 1 421 ? -22.472 -0.795 25.211 1.00 97.19 421 TYR A N 1
ATOM 3403 C CA . TYR A 1 421 ? -21.845 -2.101 25.362 1.00 97.19 421 TYR A CA 1
ATOM 3404 C C . TYR A 1 421 ? -20.432 -2.065 24.781 1.00 97.19 421 TYR A C 1
ATOM 3406 O O . TYR A 1 421 ? -20.220 -1.545 23.687 1.00 97.19 421 TYR A O 1
ATOM 3414 N N . VAL A 1 422 ? -19.467 -2.638 25.494 1.00 96.62 422 VAL A N 1
ATOM 3415 C CA . VAL A 1 422 ? -18.106 -2.844 24.995 1.00 96.62 422 VAL A CA 1
ATOM 3416 C C . VAL A 1 422 ? -17.799 -4.335 24.941 1.00 96.62 422 VAL A C 1
ATOM 3418 O O . VAL A 1 422 ? -18.050 -5.066 25.900 1.00 96.62 422 VAL A O 1
ATOM 3421 N N . ILE A 1 423 ? -17.293 -4.789 23.798 1.00 96.31 423 ILE A N 1
ATOM 3422 C CA . ILE A 1 423 ? -16.861 -6.167 23.586 1.00 96.31 423 ILE A CA 1
ATOM 3423 C C . ILE A 1 423 ? -15.372 -6.227 23.889 1.00 96.31 423 ILE A C 1
ATOM 3425 O O . ILE A 1 423 ? -14.559 -5.609 23.201 1.00 96.31 423 ILE A O 1
ATOM 3429 N N . LEU A 1 424 ? -15.034 -6.955 24.946 1.00 94.56 424 LEU A N 1
ATOM 3430 C CA . LEU A 1 424 ? -13.672 -7.186 25.373 1.00 94.56 424 LEU A CA 1
ATOM 3431 C C . LEU A 1 424 ? -13.204 -8.556 24.890 1.00 94.56 424 LEU A C 1
ATOM 3433 O O . LEU A 1 424 ? -13.723 -9.594 25.296 1.00 94.56 424 LEU A O 1
ATOM 3437 N N . GLU A 1 425 ? -12.172 -8.538 24.064 1.00 92.69 425 GLU A N 1
ATOM 3438 C CA . GLU A 1 425 ? -11.438 -9.724 23.638 1.00 92.69 425 GLU A CA 1
ATOM 3439 C C . GLU A 1 425 ? -10.182 -9.897 24.486 1.00 92.69 425 GLU A C 1
ATOM 3441 O O . GLU A 1 425 ? -9.324 -9.010 24.541 1.00 92.69 425 GLU A O 1
ATOM 3446 N N . TYR A 1 426 ? -10.058 -11.045 25.148 1.00 86.00 426 TYR A N 1
ATOM 3447 C CA . TYR A 1 426 ? -8.953 -11.262 26.080 1.00 86.00 426 TYR A CA 1
ATOM 3448 C C . TYR A 1 426 ? -7.600 -11.461 25.390 1.00 86.00 426 TYR A C 1
ATOM 3450 O O . TYR A 1 426 ? -6.560 -11.119 25.954 1.00 86.00 426 TYR A O 1
ATOM 3458 N N . SER A 1 427 ? -7.605 -11.987 24.165 1.00 87.56 427 SER A N 1
ATOM 3459 C CA . SER A 1 427 ? -6.397 -12.182 23.362 1.00 87.56 427 SER A CA 1
ATOM 3460 C C . SER A 1 427 ? -5.606 -10.874 23.247 1.00 87.56 427 SER A C 1
ATOM 3462 O O . SER A 1 427 ? -4.422 -10.846 23.560 1.00 87.56 427 SER A O 1
ATOM 3464 N N . TRP A 1 428 ? -6.273 -9.762 22.950 1.00 87.50 428 TRP A N 1
ATOM 3465 C CA . TRP A 1 428 ? -5.683 -8.425 22.835 1.00 87.50 428 TRP A CA 1
ATOM 3466 C C . TRP A 1 428 ? -5.070 -7.865 24.131 1.00 87.50 428 TRP A C 1
ATOM 3468 O O . TRP A 1 428 ? -4.179 -7.023 24.067 1.00 87.50 428 TRP A O 1
ATOM 3478 N N . CYS A 1 429 ? -5.474 -8.357 25.306 1.00 86.75 429 CYS A N 1
ATOM 3479 C CA . CYS A 1 429 ? -4.907 -7.933 26.592 1.00 86.75 429 CYS A CA 1
ATOM 3480 C C . CYS A 1 429 ? -3.523 -8.508 26.887 1.00 86.75 429 CYS A C 1
ATOM 3482 O O . CYS A 1 429 ? -2.751 -7.899 27.626 1.00 86.75 429 CYS A O 1
ATOM 3484 N N . VAL A 1 430 ? -3.250 -9.716 26.388 1.00 84.19 430 VAL A N 1
ATOM 3485 C CA . VAL A 1 430 ? -2.082 -10.518 26.791 1.00 84.19 430 VAL A CA 1
ATOM 3486 C C . VAL A 1 430 ? -1.174 -10.834 25.608 1.00 84.19 430 VAL A C 1
ATOM 3488 O O . VAL A 1 430 ? 0.024 -11.044 25.789 1.00 84.19 430 VAL A O 1
ATOM 3491 N N . ARG A 1 431 ? -1.724 -10.873 24.389 1.00 82.19 431 ARG A N 1
ATOM 3492 C CA . ARG A 1 431 ? -0.988 -11.228 23.178 1.00 82.19 431 ARG A CA 1
ATOM 3493 C C . ARG A 1 431 ? 0.199 -10.293 22.999 1.00 82.19 431 ARG A C 1
ATOM 3495 O O . ARG A 1 431 ? 0.051 -9.082 22.863 1.00 82.19 431 ARG A O 1
ATOM 3502 N N . ARG A 1 432 ? 1.382 -10.899 22.964 1.00 81.19 432 ARG A N 1
ATOM 3503 C CA . ARG A 1 432 ? 2.658 -10.219 22.779 1.00 81.19 432 ARG A CA 1
ATOM 3504 C C . ARG A 1 432 ? 3.457 -10.984 21.740 1.00 81.19 432 ARG A C 1
ATOM 3506 O O . ARG A 1 432 ? 3.944 -12.076 22.011 1.00 81.19 432 ARG A O 1
ATOM 3513 N N . TYR A 1 433 ? 3.558 -10.422 20.542 1.00 73.31 433 TYR A N 1
ATOM 3514 C CA . TYR A 1 433 ? 4.365 -11.011 19.472 1.00 73.31 433 TYR A CA 1
ATOM 3515 C C . TYR A 1 433 ? 5.855 -10.735 19.664 1.00 73.31 433 TYR A C 1
ATOM 3517 O O . TYR A 1 433 ? 6.689 -11.600 19.414 1.00 73.31 433 TYR A O 1
ATOM 3525 N N . ARG A 1 434 ? 6.175 -9.516 20.109 1.00 78.94 434 ARG A N 1
ATOM 3526 C CA . ARG A 1 434 ? 7.524 -9.019 20.386 1.00 78.94 434 ARG A CA 1
ATOM 3527 C C . ARG A 1 434 ? 7.489 -8.101 21.608 1.00 78.94 434 ARG A C 1
ATOM 3529 O O . ARG A 1 434 ? 6.417 -7.576 21.930 1.00 78.94 434 ARG A O 1
ATOM 3536 N N . PRO A 1 435 ? 8.624 -7.889 22.289 1.00 81.00 435 PRO A N 1
ATOM 3537 C CA . PRO A 1 435 ? 8.718 -6.856 23.310 1.00 81.00 435 PRO A CA 1
ATOM 3538 C C . PRO A 1 435 ? 8.301 -5.488 22.754 1.00 81.00 435 PRO A C 1
ATOM 3540 O O . PRO A 1 435 ? 8.801 -5.086 21.708 1.00 81.00 435 PRO A O 1
ATOM 3543 N N . GLY A 1 436 ? 7.379 -4.793 23.427 1.00 83.25 436 GLY A N 1
ATOM 3544 C CA . GLY A 1 436 ? 6.851 -3.500 22.975 1.00 83.25 436 GLY A CA 1
ATOM 3545 C C . GLY A 1 436 ? 5.643 -3.578 22.031 1.00 83.25 436 GLY A C 1
ATOM 3546 O O . GLY A 1 436 ? 5.166 -2.537 21.598 1.00 83.25 436 GLY A O 1
ATOM 3547 N N . CYS A 1 437 ? 5.143 -4.779 21.720 1.00 85.88 437 CYS A N 1
ATOM 3548 C CA . CYS A 1 437 ? 4.072 -4.999 20.739 1.00 85.88 437 CYS A CA 1
ATOM 3549 C C . CYS A 1 437 ? 2.798 -5.636 21.308 1.00 85.88 437 CYS A C 1
ATOM 3551 O O . CYS A 1 437 ? 1.963 -6.141 20.555 1.00 85.88 437 CYS A O 1
ATOM 3553 N N . SER A 1 438 ? 2.631 -5.653 22.629 1.00 88.44 438 SER A N 1
ATOM 3554 C CA . SER A 1 438 ? 1.304 -5.867 23.215 1.00 88.44 438 SER A CA 1
ATOM 3555 C C . SER A 1 438 ? 0.517 -4.553 23.227 1.00 88.44 438 SER A C 1
ATOM 3557 O O . SER A 1 438 ? 1.106 -3.488 23.387 1.00 88.44 438 SER A O 1
ATOM 3559 N N . LEU A 1 439 ? -0.812 -4.595 23.088 1.00 88.38 439 LEU A N 1
ATOM 3560 C CA . LEU A 1 439 ? -1.632 -3.371 23.107 1.00 88.38 439 LEU A CA 1
ATOM 3561 C C . LEU A 1 439 ? -1.411 -2.483 24.346 1.00 88.38 439 LEU A C 1
ATOM 3563 O O . LEU A 1 439 ? -1.361 -1.266 24.170 1.00 88.38 439 LEU A O 1
ATOM 3567 N N . PRO A 1 440 ? -1.225 -3.028 25.568 1.00 90.50 440 PRO A N 1
ATOM 3568 C CA . PRO A 1 440 ? -0.844 -2.208 26.714 1.00 90.50 440 PRO A CA 1
ATOM 3569 C C . PRO A 1 440 ? 0.501 -1.491 26.524 1.00 90.50 440 PRO A C 1
ATOM 3571 O O . PRO A 1 440 ? 0.606 -0.322 26.865 1.00 90.50 440 PRO A O 1
ATOM 3574 N N . GLU A 1 441 ? 1.514 -2.158 25.955 1.00 88.94 441 GLU A N 1
ATOM 3575 C CA . GLU A 1 441 ? 2.825 -1.546 25.668 1.00 88.94 441 GLU A CA 1
ATOM 3576 C C . GLU A 1 441 ? 2.749 -0.488 24.560 1.00 88.94 441 GLU A C 1
ATOM 3578 O O . GLU A 1 441 ? 3.453 0.514 24.635 1.00 88.94 441 GLU A O 1
ATOM 3583 N N . ILE A 1 442 ? 1.892 -0.689 23.554 1.00 89.12 442 ILE A N 1
ATOM 3584 C CA . ILE A 1 442 ? 1.643 0.305 22.501 1.00 89.12 442 ILE A CA 1
ATOM 3585 C C . ILE A 1 442 ? 0.989 1.554 23.109 1.00 89.12 442 ILE A C 1
ATOM 3587 O O . ILE A 1 442 ? 1.382 2.670 22.785 1.00 89.12 442 ILE A O 1
ATOM 3591 N N . TRP A 1 443 ? 0.038 1.379 24.035 1.00 89.88 443 TRP A N 1
ATOM 3592 C CA . TRP A 1 443 ? -0.545 2.503 24.776 1.00 89.88 443 TRP A CA 1
ATOM 3593 C C . TRP A 1 443 ? 0.485 3.199 25.677 1.00 89.88 443 TRP A C 1
ATOM 3595 O O . TRP A 1 443 ? 0.445 4.416 25.793 1.00 89.88 443 TRP A O 1
ATOM 3605 N N . ASP A 1 444 ? 1.448 2.480 26.263 1.00 89.12 444 ASP A N 1
ATOM 3606 C CA . ASP A 1 444 ? 2.486 3.084 27.120 1.00 89.12 444 ASP A CA 1
ATOM 3607 C C . ASP A 1 444 ? 3.336 4.161 26.385 1.00 89.12 444 ASP A C 1
ATOM 3609 O O . ASP A 1 444 ? 4.017 4.942 27.049 1.00 89.12 444 ASP A O 1
ATOM 3613 N N . VAL A 1 445 ? 3.309 4.223 25.041 1.00 86.94 445 VAL A N 1
ATOM 3614 C CA . VAL A 1 445 ? 3.948 5.291 24.237 1.00 86.94 445 VAL A CA 1
ATOM 3615 C C . VAL A 1 445 ? 3.175 6.610 24.309 1.00 86.94 445 VAL A C 1
ATOM 3617 O O . VAL A 1 445 ? 3.788 7.668 24.406 1.00 86.94 445 VAL A O 1
ATOM 3620 N N . GLU A 1 446 ? 1.845 6.545 24.307 1.00 86.31 446 GLU A N 1
ATOM 3621 C CA . GLU A 1 446 ? 0.961 7.715 24.421 1.00 86.31 446 GLU A CA 1
ATOM 3622 C C . GLU A 1 446 ? 0.691 8.100 25.886 1.00 86.31 446 GLU A C 1
ATOM 3624 O O . GLU A 1 446 ? 0.418 9.255 26.196 1.00 86.31 446 GLU A O 1
ATOM 3629 N N . ASP A 1 447 ? 0.744 7.130 26.804 1.00 87.69 447 ASP A N 1
ATOM 3630 C CA . ASP A 1 447 ? 0.469 7.304 28.234 1.00 87.69 447 ASP A CA 1
ATOM 3631 C C . ASP A 1 447 ? 1.624 6.759 29.082 1.00 87.69 447 ASP A C 1
ATOM 3633 O O . ASP A 1 447 ? 1.557 5.684 29.690 1.00 87.69 447 ASP A O 1
ATOM 3637 N N . ALA A 1 448 ? 2.710 7.530 29.124 1.00 87.69 448 ALA A N 1
ATOM 3638 C CA . ALA A 1 448 ? 3.889 7.189 29.912 1.00 87.69 448 ALA A CA 1
ATOM 3639 C C . ALA A 1 448 ? 3.624 7.208 31.434 1.00 87.69 448 ALA A C 1
ATOM 3641 O O . ALA A 1 448 ? 4.320 6.520 32.182 1.00 87.69 448 ALA A O 1
ATOM 3642 N N . GLU A 1 449 ? 2.617 7.952 31.906 1.00 90.00 449 GLU A N 1
ATOM 3643 C CA . GLU A 1 449 ? 2.309 8.126 33.335 1.00 90.00 449 GLU A CA 1
ATOM 3644 C C . GLU A 1 449 ? 1.760 6.851 33.983 1.00 90.00 449 GLU A C 1
ATOM 3646 O O . GLU A 1 449 ? 2.028 6.549 35.151 1.00 90.00 449 GLU A O 1
ATOM 3651 N N . ASN A 1 450 ? 0.971 6.079 33.234 1.00 89.31 450 ASN A N 1
ATOM 3652 C CA . ASN A 1 450 ? 0.391 4.830 33.724 1.00 89.31 450 ASN A CA 1
ATOM 3653 C C . ASN A 1 450 ? 1.265 3.600 33.445 1.00 89.31 450 ASN A C 1
ATOM 3655 O O . ASN A 1 450 ? 0.865 2.472 33.767 1.00 89.31 450 ASN A O 1
ATOM 3659 N N . ARG A 1 451 ? 2.473 3.800 32.907 1.00 88.12 451 ARG A N 1
ATOM 3660 C CA . ARG A 1 451 ? 3.410 2.724 32.592 1.00 88.12 451 ARG A CA 1
ATOM 3661 C C . ARG A 1 451 ? 3.717 1.884 33.833 1.00 88.12 451 ARG A C 1
ATOM 3663 O O . ARG A 1 451 ? 3.933 2.388 34.930 1.00 88.12 451 ARG A O 1
ATOM 3670 N N . GLY A 1 452 ? 3.706 0.563 33.664 1.00 86.12 452 GLY A N 1
ATOM 3671 C CA . GLY A 1 452 ? 3.978 -0.390 34.747 1.00 86.12 452 GLY A CA 1
ATOM 3672 C C . GLY A 1 452 ? 2.767 -0.775 35.608 1.00 86.12 452 GLY A C 1
ATOM 3673 O O . GLY A 1 452 ? 2.827 -1.797 36.288 1.00 86.12 452 GLY A O 1
ATOM 3674 N N . LYS A 1 453 ? 1.637 -0.057 35.530 1.00 92.12 453 LYS A N 1
ATOM 3675 C CA . LYS A 1 453 ? 0.388 -0.456 36.212 1.00 92.12 453 LYS A CA 1
ATOM 3676 C C . LYS A 1 453 ? -0.256 -1.683 35.549 1.00 92.12 453 LYS A C 1
ATOM 3678 O O . LYS A 1 453 ? 0.034 -2.014 34.400 1.00 92.12 453 LYS A O 1
ATOM 3683 N N . GLU A 1 454 ? -1.150 -2.376 36.251 1.00 91.25 454 GLU A N 1
ATOM 3684 C CA . GLU A 1 454 ? -1.887 -3.506 35.667 1.00 91.25 454 GLU A CA 1
ATOM 3685 C C . GLU A 1 454 ? -2.816 -3.023 34.530 1.00 91.25 454 GLU A C 1
ATOM 3687 O O . GLU A 1 454 ? -3.535 -2.046 34.740 1.00 91.25 454 GLU A O 1
ATOM 3692 N N . PRO A 1 455 ? -2.873 -3.670 33.349 1.00 93.44 455 PRO A N 1
ATOM 3693 C CA . PRO A 1 455 ? -3.773 -3.261 32.264 1.00 93.44 455 PRO A CA 1
ATOM 3694 C C . PRO A 1 455 ? -5.252 -3.241 32.678 1.00 93.44 455 PRO A C 1
ATOM 3696 O O . PRO A 1 455 ? -5.725 -4.124 33.399 1.00 93.44 455 PRO A O 1
ATOM 3699 N N . THR A 1 456 ? -6.009 -2.254 32.200 1.00 93.56 456 THR A N 1
ATOM 3700 C CA . THR A 1 456 ? -7.428 -2.061 32.545 1.00 93.56 456 THR A CA 1
ATOM 3701 C C . THR A 1 456 ? -8.263 -3.275 32.184 1.00 93.56 456 THR A C 1
ATOM 3703 O O . THR A 1 456 ? -9.076 -3.724 32.987 1.00 93.56 456 THR A O 1
ATOM 3706 N N . CYS A 1 457 ? -8.035 -3.871 31.019 1.00 92.81 457 CYS A N 1
ATOM 3707 C CA . CYS A 1 457 ? -8.793 -5.043 30.617 1.00 92.81 457 CYS A CA 1
ATOM 3708 C C . CYS A 1 457 ? -8.533 -6.286 31.493 1.00 92.81 457 CYS A C 1
ATOM 3710 O O . CYS A 1 457 ? -9.441 -7.094 31.689 1.00 92.81 457 CYS A O 1
ATOM 3712 N N . MET A 1 458 ? -7.342 -6.418 32.097 1.00 92.88 458 MET A N 1
ATOM 3713 C CA . MET A 1 458 ? -7.058 -7.471 33.085 1.00 92.88 458 MET A CA 1
ATOM 3714 C C . MET A 1 458 ? -7.823 -7.218 34.389 1.00 92.88 458 MET A C 1
ATOM 3716 O O . MET A 1 458 ? -8.399 -8.149 34.956 1.00 92.88 458 MET A O 1
ATOM 3720 N N . ARG A 1 459 ? -7.900 -5.951 34.820 1.00 92.94 459 ARG A N 1
ATOM 3721 C CA . ARG A 1 459 ? -8.719 -5.532 35.967 1.00 92.94 459 ARG A CA 1
ATOM 3722 C C . ARG A 1 459 ? -10.199 -5.824 35.726 1.00 92.94 459 ARG A C 1
ATOM 3724 O O . ARG A 1 459 ? -10.825 -6.458 36.568 1.00 92.94 459 ARG A O 1
ATOM 3731 N N . LEU A 1 460 ? -10.722 -5.464 34.551 1.00 92.50 460 LEU A N 1
ATOM 3732 C CA . LEU A 1 460 ? -12.113 -5.719 34.158 1.00 92.50 460 LEU A CA 1
ATOM 3733 C C . LEU A 1 460 ? -12.449 -7.212 34.091 1.00 92.50 460 LEU A C 1
ATOM 3735 O O . LEU A 1 460 ? -13.552 -7.596 34.468 1.00 92.50 460 LEU A O 1
ATOM 3739 N N . LYS A 1 461 ? -11.500 -8.059 33.674 1.00 89.94 461 LYS A N 1
ATOM 3740 C CA . LYS A 1 461 ? -11.679 -9.517 33.684 1.00 89.94 461 LYS A CA 1
ATOM 3741 C C . LYS A 1 461 ? -11.819 -10.089 35.098 1.00 89.94 461 LYS A C 1
ATOM 3743 O O . LYS A 1 461 ? -12.544 -11.065 35.273 1.00 89.94 461 LYS A O 1
ATOM 3748 N N . ARG A 1 462 ? -11.106 -9.534 36.087 1.00 89.69 462 ARG A N 1
ATOM 3749 C CA . ARG A 1 462 ? -11.230 -9.957 37.495 1.00 89.69 462 ARG A CA 1
ATOM 3750 C C . ARG A 1 462 ? -12.486 -9.385 38.140 1.00 89.69 462 ARG A C 1
ATOM 3752 O O . ARG A 1 462 ? -13.210 -10.112 38.808 1.00 89.69 462 ARG A O 1
ATOM 3759 N N . ASN A 1 463 ? -12.718 -8.087 37.961 1.00 90.50 463 ASN A N 1
ATOM 3760 C CA . ASN A 1 463 ? -13.884 -7.391 38.480 1.00 90.50 463 ASN A CA 1
ATOM 3761 C C . ASN A 1 463 ? -14.239 -6.190 37.590 1.00 90.50 463 ASN A C 1
ATOM 3763 O O . ASN A 1 463 ? -13.519 -5.191 37.546 1.00 90.50 463 ASN A O 1
ATOM 3767 N N . ALA A 1 464 ? -15.375 -6.282 36.900 1.00 88.94 464 ALA A N 1
ATOM 3768 C CA . ALA A 1 464 ? -15.875 -5.230 36.017 1.00 88.94 464 ALA A CA 1
ATOM 3769 C C . ALA A 1 464 ? -16.522 -4.049 36.778 1.00 88.94 464 ALA A C 1
ATOM 3771 O O . ALA A 1 464 ? -16.613 -2.933 36.255 1.00 88.94 464 ALA A O 1
ATOM 3772 N N . GLY A 1 465 ? -16.977 -4.277 38.015 1.00 88.38 465 GLY A N 1
ATOM 3773 C CA . GLY A 1 465 ? -17.672 -3.272 38.815 1.00 88.38 465 GLY A CA 1
ATOM 3774 C C . GLY A 1 465 ? -16.747 -2.157 39.331 1.00 88.38 465 GLY A C 1
ATOM 3775 O O . GLY A 1 465 ? -15.538 -2.354 39.445 1.00 88.38 465 GLY A O 1
ATOM 3776 N N . PRO A 1 466 ? -17.284 -0.968 39.675 1.00 90.12 466 PRO A N 1
ATOM 3777 C CA . PRO A 1 466 ? -18.701 -0.579 39.643 1.00 90.12 466 PRO A CA 1
ATOM 3778 C C . PRO A 1 466 ? -19.166 0.010 38.297 1.00 90.12 466 PRO A C 1
ATOM 3780 O O . PRO A 1 466 ? -20.362 0.212 38.090 1.00 90.12 466 PRO A O 1
ATOM 3783 N N . PHE A 1 467 ? -18.242 0.321 37.386 1.00 92.00 467 PHE A N 1
ATOM 3784 C CA . PHE A 1 467 ? -18.532 1.071 36.158 1.00 92.00 467 PHE A CA 1
ATOM 3785 C C . PHE A 1 467 ? -19.103 0.206 35.030 1.00 92.00 467 PHE A C 1
ATOM 3787 O O . PHE A 1 467 ? -19.899 0.690 34.224 1.00 92.00 467 PHE A O 1
ATOM 3794 N N . PHE A 1 468 ? -18.735 -1.073 34.997 1.00 94.44 468 PHE A N 1
ATOM 3795 C CA . PHE A 1 468 ? -19.178 -2.027 33.990 1.00 94.44 468 PHE A CA 1
ATOM 3796 C C . PHE A 1 468 ? -19.916 -3.197 34.646 1.00 94.44 468 PHE A C 1
ATOM 3798 O O . PHE A 1 468 ? -19.662 -3.555 35.797 1.00 94.44 468 PHE A O 1
ATOM 3805 N N . LYS A 1 469 ? -20.834 -3.805 33.897 1.00 94.62 469 LYS A N 1
ATOM 3806 C CA . LYS A 1 469 ? -21.530 -5.039 34.262 1.00 94.62 469 LYS A CA 1
ATOM 3807 C C . LYS A 1 469 ? -21.310 -6.078 33.172 1.00 94.62 469 LYS A C 1
ATOM 3809 O O . LYS A 1 469 ? -21.668 -5.842 32.021 1.00 94.62 469 LYS A O 1
ATOM 3814 N N . GLU A 1 470 ? -20.753 -7.225 33.536 1.00 95.19 470 GLU A N 1
ATOM 3815 C CA . GLU A 1 470 ? -20.655 -8.376 32.636 1.00 95.19 470 GLU A CA 1
ATOM 3816 C C . GLU A 1 470 ? -22.064 -8.901 32.320 1.00 95.19 470 GLU A C 1
ATOM 3818 O O . GLU A 1 470 ? -22.864 -9.131 33.229 1.00 95.19 470 GLU A O 1
ATOM 3823 N N . VAL A 1 471 ? -22.394 -9.009 31.030 1.00 95.56 471 VAL A N 1
ATOM 3824 C CA . VAL A 1 471 ? -2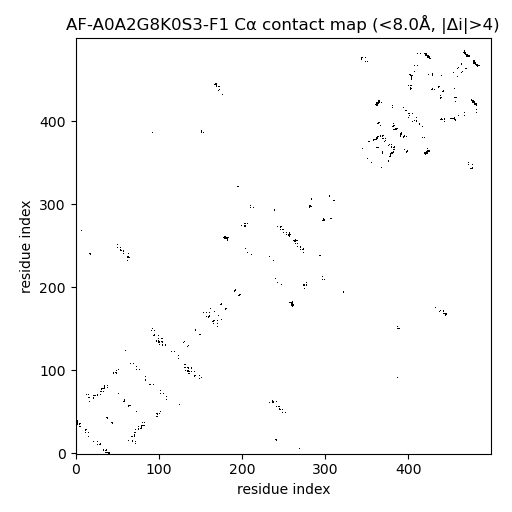3.717 -9.462 30.549 1.00 95.56 471 VAL A CA 1
ATOM 3825 C C . VAL A 1 471 ? -23.640 -10.707 29.670 1.00 95.56 471 VAL A C 1
ATOM 3827 O O . VAL A 1 471 ? -24.629 -11.422 29.549 1.00 95.56 471 VAL A O 1
ATOM 3830 N N . PHE A 1 472 ? -22.471 -10.982 29.094 1.00 95.56 472 PHE A N 1
ATOM 3831 C CA . PHE A 1 472 ? -22.182 -12.199 28.344 1.00 95.56 472 PHE A CA 1
ATOM 3832 C C . PHE A 1 472 ? -20.691 -12.505 28.426 1.00 95.56 472 PHE A C 1
ATOM 3834 O O . PHE A 1 472 ? -19.867 -11.587 28.434 1.00 95.56 472 PHE A O 1
ATOM 3841 N N . LYS A 1 473 ? -20.348 -13.791 28.439 1.00 94.38 473 LYS A N 1
ATOM 3842 C CA . LYS A 1 473 ? -18.969 -14.259 28.448 1.00 94.38 473 LYS A CA 1
ATOM 3843 C C . LYS A 1 473 ? -18.870 -15.638 27.822 1.00 94.38 473 LYS A C 1
ATOM 3845 O O . LYS A 1 473 ? -19.607 -16.544 28.198 1.00 94.38 473 LYS A O 1
ATOM 3850 N N . ASN A 1 474 ? -17.906 -15.798 26.928 1.00 93.44 474 ASN A N 1
ATOM 3851 C CA . ASN A 1 474 ? -17.429 -17.094 26.469 1.00 93.44 474 ASN A CA 1
ATOM 3852 C C . ASN A 1 474 ? -15.896 -17.162 26.614 1.00 93.44 474 ASN A C 1
ATOM 3854 O O . ASN A 1 474 ? -15.294 -16.357 27.330 1.00 93.44 474 ASN A O 1
ATOM 3858 N N . SER A 1 475 ? -15.251 -18.154 25.996 1.00 86.94 475 SER A N 1
ATOM 3859 C CA . SER A 1 475 ? -13.808 -18.377 26.162 1.00 86.94 475 SER A CA 1
ATOM 3860 C C . SER A 1 475 ? -12.920 -17.287 25.544 1.00 86.94 475 SER A C 1
ATOM 3862 O O . SER A 1 475 ? -11.745 -17.210 25.903 1.00 86.94 475 SER A O 1
ATOM 3864 N N . GLU A 1 476 ? -13.450 -16.432 24.663 1.00 88.19 476 GLU A N 1
ATOM 3865 C CA . GLU A 1 476 ? -12.673 -15.407 23.949 1.00 88.19 476 GLU A CA 1
ATOM 3866 C C . GLU A 1 476 ? -13.242 -13.986 24.095 1.00 88.19 476 GLU A C 1
ATOM 3868 O O . GLU A 1 476 ? -12.484 -13.037 24.319 1.00 88.19 476 GLU A O 1
ATOM 3873 N N . TYR A 1 477 ? -14.567 -13.854 24.043 1.00 93.62 477 TYR A N 1
ATOM 3874 C CA . TYR A 1 477 ? -15.313 -12.602 24.064 1.00 93.62 477 TYR A CA 1
ATOM 3875 C C . TYR A 1 477 ? -16.063 -12.421 25.386 1.00 93.62 477 TYR A C 1
ATOM 3877 O O . TYR A 1 477 ? -16.722 -13.325 25.900 1.00 93.62 477 TYR A O 1
ATOM 3885 N N . THR A 1 478 ? -16.002 -11.212 25.935 1.00 95.56 478 THR A N 1
ATOM 3886 C CA . THR A 1 478 ? -16.808 -10.779 27.081 1.00 95.56 478 THR A CA 1
ATOM 3887 C C . THR A 1 478 ? -17.530 -9.490 26.715 1.00 95.56 478 THR A C 1
ATOM 3889 O O . THR A 1 478 ? -16.894 -8.527 26.298 1.00 95.56 478 THR A O 1
ATOM 3892 N N . ILE A 1 479 ? -18.851 -9.445 26.873 1.00 96.62 479 ILE A N 1
ATOM 3893 C CA . ILE A 1 479 ? -19.638 -8.234 26.623 1.00 96.62 479 ILE A CA 1
ATOM 3894 C C . ILE A 1 479 ? -19.903 -7.559 27.962 1.00 96.62 479 ILE A C 1
ATOM 3896 O O . ILE A 1 479 ? -20.502 -8.138 28.874 1.00 96.62 479 ILE A O 1
ATOM 3900 N N . LEU A 1 480 ? -19.458 -6.312 28.066 1.00 96.38 480 LEU A N 1
ATOM 3901 C CA . LEU A 1 480 ? -19.611 -5.474 29.242 1.00 96.38 480 LEU A CA 1
ATOM 3902 C C . LEU A 1 480 ? -20.601 -4.351 28.935 1.00 96.38 480 LEU A C 1
ATOM 3904 O O . LEU A 1 480 ? -20.403 -3.561 28.014 1.00 96.38 480 LEU A O 1
ATOM 3908 N N . LYS A 1 481 ? -21.661 -4.249 29.731 1.00 96.06 481 LYS A N 1
ATOM 3909 C CA . LYS A 1 481 ? -22.601 -3.130 29.699 1.00 96.06 481 LYS A CA 1
ATOM 3910 C C . LYS A 1 481 ? -22.081 -1.996 30.575 1.00 96.06 481 LYS A C 1
ATOM 3912 O O . LYS A 1 481 ? -21.688 -2.234 31.716 1.00 96.06 481 LYS A O 1
ATOM 3917 N N . LEU A 1 482 ? -22.114 -0.764 30.077 1.00 94.81 482 LEU A N 1
ATOM 3918 C CA . LEU A 1 482 ? -21.780 0.408 30.883 1.00 94.81 482 LEU A CA 1
ATOM 3919 C C . LEU A 1 482 ? -22.928 0.695 31.861 1.00 94.81 482 LEU A C 1
ATOM 3921 O O . LEU A 1 482 ? -24.089 0.831 31.464 1.00 94.81 482 LEU A O 1
ATOM 3925 N N . ASN A 1 483 ? -22.614 0.782 33.154 1.00 90.12 483 ASN A N 1
ATOM 3926 C CA . ASN A 1 483 ? -23.605 1.126 34.167 1.00 90.12 483 ASN A CA 1
ATOM 3927 C C . ASN A 1 483 ? -23.933 2.613 34.084 1.00 90.12 483 ASN A C 1
ATOM 3929 O O . ASN A 1 483 ? -23.046 3.436 33.899 1.00 90.12 483 ASN A O 1
ATOM 3933 N N . LYS A 1 484 ? -25.195 2.992 34.302 1.00 75.31 484 LYS A N 1
ATOM 3934 C CA . LYS A 1 484 ? -25.559 4.399 34.508 1.00 75.31 484 LYS A CA 1
ATOM 3935 C C . LYS A 1 484 ? -25.147 4.808 35.921 1.00 75.31 484 LYS A C 1
ATOM 3937 O O . LYS A 1 484 ? -25.979 4.896 36.816 1.00 75.31 484 LYS A O 1
ATOM 3942 N N . VAL A 1 485 ? -23.853 5.019 36.142 1.00 61.66 485 VAL A N 1
ATOM 3943 C CA . VAL A 1 485 ? -23.381 5.567 37.416 1.00 61.66 485 VAL A CA 1
ATOM 3944 C C . VAL A 1 485 ? -23.762 7.050 37.434 1.00 61.66 485 VAL A C 1
ATOM 3946 O O . VAL A 1 485 ? -23.168 7.868 36.719 1.00 61.66 485 VAL A O 1
ATOM 3949 N N . SER A 1 486 ? -24.806 7.391 38.197 1.00 48.19 486 SER A N 1
ATOM 3950 C CA . SER A 1 486 ? -25.087 8.776 38.587 1.00 48.19 486 SER A CA 1
ATOM 3951 C C . SER A 1 486 ? -23.867 9.310 39.331 1.00 48.19 486 SER A C 1
ATOM 3953 O O . SER A 1 486 ? -23.351 8.635 40.218 1.00 48.19 486 SER A O 1
ATOM 3955 N N . GLN A 1 487 ? -23.409 10.518 38.999 1.00 44.78 487 GLN A N 1
ATOM 3956 C CA . GLN A 1 487 ? -22.219 11.179 39.565 1.00 44.78 487 GLN A CA 1
ATOM 3957 C C . GLN A 1 487 ? -22.250 11.407 41.101 1.00 44.78 487 GLN A C 1
ATOM 3959 O O . GLN A 1 487 ? -21.384 12.087 41.639 1.00 44.78 487 GLN A O 1
ATOM 3964 N N . LYS A 1 488 ? -23.192 10.812 41.843 1.00 37.81 488 LYS A N 1
ATOM 3965 C CA . LYS A 1 488 ? -23.379 10.988 43.291 1.00 37.81 488 LYS A CA 1
ATOM 3966 C C . LYS A 1 488 ? -22.330 10.310 44.189 1.00 37.81 488 LYS A C 1
ATOM 3968 O O . LYS A 1 488 ? -22.358 10.526 45.392 1.00 37.81 488 LYS A O 1
ATOM 3973 N N . ILE A 1 489 ? -21.382 9.534 43.656 1.00 46.59 489 ILE A N 1
ATOM 3974 C CA . ILE A 1 489 ? -20.409 8.795 44.495 1.00 46.59 489 ILE A CA 1
ATOM 3975 C C . ILE A 1 489 ? -19.231 9.677 44.975 1.00 46.59 489 ILE A C 1
ATOM 3977 O O . ILE A 1 489 ? -18.493 9.277 45.870 1.00 46.59 489 ILE A O 1
ATOM 3981 N N . ASN A 1 490 ? -19.067 10.904 44.466 1.00 40.00 490 ASN A N 1
ATOM 3982 C CA . ASN A 1 490 ? -17.992 11.795 44.933 1.00 40.00 490 ASN A CA 1
ATOM 3983 C C . ASN A 1 490 ? -18.307 12.545 46.247 1.00 40.00 490 ASN A C 1
ATOM 3985 O O . ASN A 1 490 ? -17.380 13.092 46.831 1.00 40.00 490 ASN A O 1
ATOM 3989 N N . SER A 1 491 ? -19.552 12.551 46.744 1.00 37.12 491 SER A N 1
ATOM 3990 C CA . SER A 1 491 ? -19.895 13.239 48.007 1.00 37.12 491 SER A CA 1
ATOM 3991 C C . SER A 1 491 ? -19.804 12.326 49.235 1.00 37.12 491 SER A C 1
ATOM 3993 O O . SER A 1 491 ? -19.382 12.766 50.293 1.00 37.12 491 SER A O 1
ATOM 3995 N N . GLN A 1 492 ? -20.107 11.031 49.099 1.00 37.41 492 GLN A N 1
ATOM 3996 C CA . GLN A 1 492 ? -20.170 10.119 50.254 1.00 37.41 492 GLN A CA 1
ATOM 3997 C C . GLN A 1 492 ? -18.826 9.511 50.674 1.00 37.41 492 GLN A C 1
ATOM 3999 O O . GLN A 1 492 ? -18.748 8.889 51.726 1.00 37.41 492 GLN A O 1
ATOM 4004 N N . ARG A 1 493 ? -17.754 9.673 49.885 1.00 38.69 493 ARG A N 1
ATOM 4005 C CA . ARG A 1 493 ? -16.420 9.165 50.257 1.00 38.69 493 ARG A CA 1
ATOM 4006 C C . ARG A 1 493 ? -15.499 10.233 50.862 1.00 38.69 493 ARG A C 1
ATOM 4008 O O . ARG A 1 493 ? -14.432 9.882 51.346 1.00 38.69 493 ARG A O 1
ATOM 4015 N N . ILE A 1 494 ? -15.912 11.503 50.851 1.00 39.78 494 ILE A N 1
ATOM 4016 C CA . ILE A 1 494 ? -15.184 12.600 51.511 1.00 39.78 494 ILE A CA 1
ATOM 4017 C C . ILE A 1 494 ? -15.664 12.768 52.965 1.00 39.78 494 ILE A C 1
ATOM 4019 O O . ILE A 1 494 ? -14.848 13.057 53.829 1.00 39.78 494 ILE A O 1
ATOM 4023 N N . GLU A 1 495 ? -16.933 12.479 53.280 1.00 34.09 495 GLU A N 1
ATOM 4024 C CA . GLU A 1 495 ? -17.442 12.587 54.662 1.00 34.09 495 GLU A CA 1
ATOM 4025 C C . GLU A 1 495 ? -16.948 11.471 55.598 1.00 34.09 495 GLU A C 1
ATOM 4027 O O . GLU A 1 495 ? -16.708 11.728 56.775 1.00 34.09 495 GLU A O 1
ATOM 4032 N N . VAL A 1 496 ? -16.698 10.259 55.088 1.00 39.19 496 VAL A N 1
ATOM 4033 C CA . VAL A 1 496 ? -16.229 9.134 55.927 1.00 39.19 496 VAL A CA 1
ATOM 4034 C C . VAL A 1 496 ? -14.738 9.247 56.280 1.00 39.19 496 VAL A C 1
ATOM 4036 O O . VAL A 1 496 ? -14.307 8.696 57.278 1.00 39.19 496 VAL A O 1
ATOM 4039 N N . SER A 1 497 ? -13.945 10.014 55.521 1.00 36.25 497 SER A N 1
ATOM 4040 C CA . SER A 1 497 ? -12.534 10.278 55.864 1.00 36.25 497 SER A CA 1
ATOM 4041 C C . SER A 1 497 ? -12.339 11.542 56.713 1.00 36.25 497 SER A C 1
ATOM 4043 O O . SER A 1 497 ? -11.204 11.873 57.042 1.00 36.25 497 SER A O 1
ATOM 4045 N N . ALA A 1 498 ? -13.416 12.268 57.027 1.00 37.97 498 ALA A N 1
ATOM 4046 C CA . ALA A 1 498 ? -13.396 13.445 57.899 1.00 37.97 498 ALA A CA 1
ATOM 4047 C C . ALA A 1 498 ? -13.973 13.154 59.300 1.00 37.97 498 ALA A C 1
ATOM 4049 O O . ALA A 1 498 ? -14.083 14.067 60.115 1.00 37.97 498 ALA A O 1
ATOM 4050 N N . THR A 1 499 ? -14.362 11.902 59.570 1.00 40.28 499 THR A N 1
ATOM 4051 C CA . THR A 1 499 ? -14.953 11.452 60.842 1.00 40.28 499 THR A CA 1
ATOM 4052 C C . THR A 1 499 ? -14.333 10.153 61.373 1.00 40.28 499 THR A C 1
ATOM 4054 O O . THR A 1 499 ? -15.017 9.383 62.040 1.00 40.28 499 THR A O 1
ATOM 4057 N N . GLU A 1 500 ? -13.035 9.939 61.136 1.00 34.56 500 GLU A N 1
ATOM 4058 C CA . GLU A 1 500 ? -12.189 9.022 61.924 1.00 34.56 500 GLU A CA 1
ATOM 4059 C C . GLU A 1 500 ? -10.817 9.640 62.204 1.00 34.56 500 GLU A C 1
ATOM 4061 O O . GLU A 1 500 ? -10.243 10.251 61.269 1.00 34.56 500 GLU A O 1
#

Radius of gyration: 29.32 Å; Cα contacts (8 Å, |Δi|>4): 548; chains: 1; bounding box: 67×54×103 Å

pLDDT: mean 80.56, std 15.89, range [33.88, 97.25]

Organism: Stichopus japonicus (NCBI:txid307972)